Protein AF-A0A538FMN6-F1 (afdb_monomer)

Radius of gyration: 21.34 Å; Cα contacts (8 Å, |Δi|>4): 1028; chains: 1; bounding box: 72×56×53 Å

Mean predicted aligned error: 4.96 Å

Secondary structure (DSSP, 8-state):
----SS-----------SS-TT-SBPPPPPEEEGGGGTTEEEEEEEEEEE-SSTTSPPEEEEEETT-SSPPEEEEETTS-EEEEEEEE--SS-SEEEEE-SSSB-TTS-BGGGSSS-TTPPPPHHHHT----B-EEEET----GGGTT-TT--B-TT-EEEEEE---S-SEEEEEEE--TTTHHHHHHHT-EEEEEEE-HHHHTTT---STTTEEEEEEEEEEEEE-TTS-EEEEEEEEE-SS--S---SEEEETTEES-EEEE-SSEEEEEEEE--SS--EEEEEEETTEE-GGGEEEEEETTEEEEEEEEPPTT-EEE-TT-EEEEEEE-TTPPTT-EEEEEE---SS-------GGGGGG--BTTTTBS--EEEEEEE-PPP-----

Structure (mmCIF, N/CA/C/O backbone):
data_AF-A0A538FMN6-F1
#
_entry.id   AF-A0A538FMN6-F1
#
loop_
_atom_site.group_PDB
_atom_site.id
_atom_site.type_symbol
_atom_site.label_atom_id
_atom_site.label_alt_id
_atom_site.label_comp_id
_atom_site.label_asym_id
_atom_site.label_entity_id
_atom_site.label_seq_id
_atom_site.pdbx_PDB_ins_code
_atom_site.Cartn_x
_atom_site.Cartn_y
_atom_site.Cartn_z
_atom_site.occupancy
_atom_site.B_iso_or_equiv
_atom_site.auth_seq_id
_atom_site.auth_comp_id
_atom_site.auth_asym_id
_atom_site.auth_atom_id
_atom_site.pdbx_PDB_model_num
ATOM 1 N N . MET A 1 1 ? 43.643 -25.634 20.271 1.00 37.38 1 MET A N 1
ATOM 2 C CA . MET A 1 1 ? 44.340 -24.946 19.172 1.00 37.38 1 MET A CA 1
ATOM 3 C C . MET A 1 1 ? 44.156 -25.852 17.969 1.00 37.38 1 MET A C 1
ATOM 5 O O . MET A 1 1 ? 44.814 -26.875 17.924 1.00 37.38 1 MET A O 1
ATOM 9 N N . ASP A 1 2 ? 43.147 -25.709 17.117 1.00 34.16 2 ASP A N 1
ATOM 10 C CA . ASP A 1 2 ? 42.416 -24.503 16.735 1.00 34.16 2 ASP A CA 1
ATOM 11 C C . ASP A 1 2 ? 40.966 -24.847 16.359 1.00 34.16 2 ASP A C 1
ATOM 13 O O . ASP A 1 2 ? 40.703 -25.589 15.420 1.00 34.16 2 ASP A O 1
ATOM 17 N N . THR A 1 3 ? 40.030 -24.305 17.134 1.00 34.12 3 THR A N 1
ATOM 18 C CA . THR A 1 3 ? 38.577 -24.260 16.877 1.00 34.12 3 THR A CA 1
ATOM 19 C C . THR A 1 3 ? 38.089 -22.834 17.127 1.00 34.12 3 THR A C 1
ATOM 21 O O . THR A 1 3 ? 37.072 -22.590 17.763 1.00 34.12 3 THR A O 1
ATOM 24 N N . PHE A 1 4 ? 38.880 -21.872 16.666 1.00 32.25 4 PHE A N 1
ATOM 25 C CA . PHE A 1 4 ? 38.572 -20.454 16.714 1.00 32.25 4 PHE A CA 1
ATOM 26 C C . PHE A 1 4 ? 38.857 -19.885 15.328 1.00 32.25 4 PHE A C 1
ATOM 28 O O . PHE A 1 4 ? 39.880 -20.207 14.730 1.00 32.25 4 PHE A O 1
ATOM 35 N N . VAL A 1 5 ? 37.956 -19.019 14.864 1.00 31.73 5 VAL A N 1
ATOM 36 C CA . VAL A 1 5 ? 37.978 -18.296 13.579 1.00 31.73 5 VAL A CA 1
ATOM 37 C C . VAL A 1 5 ? 37.375 -19.047 12.371 1.00 31.73 5 VAL A C 1
ATOM 39 O O . VAL A 1 5 ? 37.916 -19.061 11.273 1.00 31.73 5 VAL A O 1
ATOM 42 N N . CYS A 1 6 ? 36.182 -19.617 12.554 1.00 30.64 6 CYS A N 1
ATOM 43 C CA . CYS A 1 6 ? 35.135 -19.596 11.512 1.00 30.64 6 CYS A CA 1
ATOM 44 C C . CYS A 1 6 ? 33.854 -18.899 12.015 1.00 30.64 6 CYS A C 1
ATOM 46 O O . CYS A 1 6 ? 32.793 -19.017 11.423 1.00 30.64 6 CYS A O 1
ATOM 48 N N . GLU A 1 7 ? 33.982 -18.134 13.103 1.00 31.30 7 GLU A N 1
ATOM 49 C CA . GLU A 1 7 ? 33.080 -17.052 13.493 1.00 31.30 7 GLU A CA 1
ATOM 50 C C . GLU A 1 7 ? 33.757 -15.741 13.087 1.00 31.30 7 GLU A C 1
ATOM 52 O O . GLU A 1 7 ? 34.345 -15.024 13.892 1.00 31.30 7 GLU A O 1
ATOM 57 N N . VAL A 1 8 ? 33.746 -15.459 11.790 1.00 27.75 8 VAL A N 1
ATOM 58 C CA . VAL A 1 8 ? 33.855 -14.087 11.306 1.00 27.75 8 VAL A CA 1
ATOM 59 C C . VAL A 1 8 ? 32.530 -13.835 10.630 1.00 27.75 8 VAL A C 1
ATOM 61 O O . VAL A 1 8 ? 32.365 -14.146 9.459 1.00 27.75 8 VAL A O 1
ATOM 64 N N . VAL A 1 9 ? 31.575 -13.402 11.455 1.00 32.62 9 VAL A N 1
ATOM 65 C CA . VAL A 1 9 ? 30.529 -12.442 11.114 1.00 32.62 9 VAL A CA 1
ATOM 66 C C . VAL A 1 9 ? 30.092 -12.565 9.656 1.00 32.62 9 VAL A C 1
ATOM 68 O O . VAL A 1 9 ? 30.700 -11.964 8.769 1.00 32.62 9 VAL A O 1
ATOM 71 N N . ALA A 1 10 ? 29.003 -13.301 9.427 1.00 33.38 10 ALA A N 1
ATOM 72 C CA . ALA A 1 10 ? 28.091 -12.965 8.347 1.00 33.38 10 ALA A CA 1
ATOM 73 C C . ALA A 1 10 ? 27.720 -11.491 8.562 1.00 33.38 10 ALA A C 1
ATOM 75 O O . ALA A 1 10 ? 26.836 -11.151 9.342 1.00 33.38 10 ALA A O 1
ATOM 76 N N . MET A 1 11 ? 28.528 -10.595 7.997 1.00 36.03 11 MET A N 1
ATOM 77 C CA . MET A 1 11 ? 28.247 -9.178 7.938 1.00 36.03 11 MET A CA 1
ATOM 78 C C . MET A 1 11 ? 27.030 -9.131 7.033 1.00 36.03 11 MET A C 1
ATOM 80 O O . MET A 1 11 ? 27.186 -9.138 5.814 1.00 36.03 11 MET A O 1
ATOM 84 N N . MET A 1 12 ? 25.833 -9.146 7.633 1.00 43.09 12 MET A N 1
ATOM 85 C CA . MET A 1 12 ? 24.641 -8.557 7.040 1.00 43.09 12 MET A CA 1
ATOM 86 C C . MET A 1 12 ? 25.128 -7.223 6.487 1.00 43.09 12 MET A C 1
ATOM 88 O O . MET A 1 12 ? 25.412 -6.289 7.243 1.00 43.09 12 MET A O 1
ATOM 92 N N . ARG A 1 13 ? 25.394 -7.178 5.177 1.00 50.78 13 ARG A N 1
ATOM 93 C CA . ARG A 1 13 ? 25.751 -5.952 4.476 1.00 50.78 13 ARG A CA 1
ATOM 94 C C . ARG A 1 13 ? 24.473 -5.132 4.530 1.00 50.78 13 ARG A C 1
ATOM 96 O O . ARG A 1 13 ? 23.653 -5.217 3.627 1.00 50.78 13 ARG A O 1
ATOM 103 N N . MET A 1 14 ? 24.264 -4.414 5.633 1.00 52.34 14 MET A N 1
ATOM 104 C CA . MET A 1 14 ? 23.151 -3.490 5.758 1.00 52.34 14 MET A CA 1
ATOM 105 C C . MET A 1 14 ? 23.333 -2.463 4.652 1.00 52.34 14 MET A C 1
ATOM 107 O O . MET A 1 14 ? 24.236 -1.621 4.702 1.00 52.34 14 MET A O 1
ATOM 111 N N . VAL A 1 15 ? 22.520 -2.587 3.608 1.00 69.31 15 VAL A N 1
ATOM 112 C CA . VAL A 1 15 ? 22.509 -1.618 2.525 1.00 69.31 15 VAL A CA 1
ATOM 113 C C . VAL A 1 15 ? 21.969 -0.345 3.147 1.00 69.31 15 VAL A C 1
ATOM 115 O O . VAL A 1 15 ? 20.843 -0.306 3.634 1.00 69.31 15 VAL A O 1
ATOM 118 N N . THR A 1 16 ? 22.795 0.697 3.193 1.00 79.56 16 THR A N 1
ATOM 119 C CA . THR A 1 16 ? 22.314 2.000 3.650 1.00 79.56 16 THR A CA 1
ATOM 120 C C . THR A 1 16 ? 21.200 2.437 2.695 1.00 79.56 16 THR A C 1
ATOM 122 O O . THR A 1 16 ? 21.435 2.428 1.481 1.00 79.56 16 THR A O 1
ATOM 125 N N . PRO A 1 17 ? 19.999 2.791 3.189 1.00 85.81 17 PRO A N 1
ATOM 126 C CA . PRO A 1 17 ? 18.921 3.231 2.318 1.00 85.81 17 PRO A CA 1
ATOM 127 C C . PRO A 1 17 ? 19.362 4.426 1.459 1.00 85.81 17 PRO A C 1
ATOM 129 O O . PRO A 1 17 ? 19.916 5.387 1.999 1.00 85.81 17 PRO A O 1
ATOM 132 N N . PRO A 1 18 ? 19.113 4.417 0.137 1.00 92.38 18 PRO A N 1
ATOM 133 C CA . PRO A 1 18 ? 19.479 5.529 -0.741 1.00 92.38 18 PRO A CA 1
ATOM 134 C C . PRO A 1 18 ? 18.573 6.755 -0.546 1.00 92.38 18 PRO A C 1
ATOM 136 O O . PRO A 1 18 ? 18.864 7.827 -1.072 1.00 92.38 18 PRO A O 1
ATOM 139 N N . LEU A 1 19 ? 17.476 6.604 0.204 1.00 96.31 19 LEU A N 1
ATOM 140 C CA . LEU A 1 19 ? 16.540 7.656 0.586 1.00 96.31 19 LEU A CA 1
ATOM 141 C C . LEU A 1 19 ? 16.442 7.705 2.113 1.00 96.31 19 LEU A C 1
ATOM 143 O O . LEU A 1 19 ? 16.430 6.666 2.771 1.00 96.31 19 LEU A O 1
ATOM 147 N N . ALA A 1 20 ? 16.358 8.906 2.685 1.00 97.00 20 ALA A N 1
ATOM 148 C CA . ALA A 1 20 ? 16.187 9.066 4.125 1.00 97.00 20 ALA A CA 1
ATOM 149 C C . ALA A 1 20 ? 14.748 8.690 4.533 1.00 97.00 20 ALA A C 1
ATOM 151 O O . ALA A 1 20 ? 13.815 9.340 4.069 1.00 97.00 20 ALA A O 1
ATOM 152 N N . PRO A 1 21 ? 14.524 7.692 5.403 1.00 97.56 21 PRO A N 1
ATOM 153 C CA . PRO A 1 21 ? 13.171 7.310 5.791 1.00 97.56 21 PRO A CA 1
ATOM 154 C C . PRO A 1 21 ? 12.509 8.370 6.687 1.00 97.56 21 PRO A C 1
ATOM 156 O O . PRO A 1 21 ? 13.182 9.121 7.395 1.00 97.56 21 PRO A O 1
ATOM 159 N N . PHE A 1 22 ? 11.174 8.394 6.692 1.00 98.25 22 PHE A N 1
ATOM 160 C CA . PHE A 1 22 ? 10.326 9.172 7.609 1.00 98.25 22 PHE A CA 1
ATOM 161 C C . PHE A 1 22 ? 10.443 10.699 7.481 1.00 98.25 22 PHE A C 1
ATOM 163 O O . PHE A 1 22 ? 10.196 11.440 8.434 1.00 98.25 22 PHE A O 1
ATOM 170 N N . VAL A 1 23 ? 10.797 11.189 6.290 1.00 98.19 23 VAL A N 1
ATOM 171 C CA . VAL A 1 23 ? 10.972 12.627 6.016 1.00 98.19 23 VAL A CA 1
ATOM 172 C C . VAL A 1 23 ? 9.786 13.291 5.310 1.00 98.19 23 VAL A C 1
ATOM 174 O O . VAL A 1 23 ? 9.666 14.518 5.339 1.00 98.19 23 VAL A O 1
ATOM 177 N N . ASP A 1 24 ? 8.918 12.501 4.678 1.00 98.50 24 ASP A N 1
ATOM 178 C CA . ASP A 1 24 ? 7.688 12.947 4.024 1.00 98.50 24 ASP A CA 1
ATOM 179 C C . ASP A 1 24 ? 6.476 12.657 4.914 1.00 98.50 24 ASP A C 1
ATOM 181 O O . ASP A 1 24 ? 6.363 11.581 5.496 1.00 98.50 24 ASP A O 1
ATOM 185 N N . ARG A 1 25 ? 5.523 13.592 4.982 1.00 98.44 25 ARG A N 1
ATOM 186 C CA . ARG A 1 25 ? 4.235 13.334 5.641 1.00 98.44 25 ARG A CA 1
ATOM 187 C C . ARG A 1 25 ? 3.416 12.325 4.844 1.00 98.44 25 ARG A C 1
ATOM 189 O O . ARG A 1 25 ? 3.361 12.426 3.619 1.00 98.44 25 ARG A O 1
ATOM 196 N N . LEU A 1 26 ? 2.727 11.427 5.543 1.00 98.62 26 LEU A N 1
ATOM 197 C CA . LEU A 1 26 ? 1.746 10.522 4.954 1.00 98.62 26 LEU A CA 1
ATOM 198 C C . LEU A 1 26 ? 0.587 11.342 4.355 1.00 98.62 26 LEU A C 1
ATOM 200 O O . LEU A 1 26 ? -0.105 12.039 5.105 1.00 98.62 26 LEU A O 1
ATOM 204 N N . PRO A 1 27 ? 0.349 11.289 3.033 1.00 97.62 27 PRO A N 1
ATOM 205 C CA . PRO A 1 27 ? -0.835 11.892 2.444 1.00 97.62 27 PRO A CA 1
ATOM 206 C C . PRO A 1 27 ? -2.060 11.004 2.698 1.00 97.62 27 PRO A C 1
ATOM 208 O O . PRO A 1 27 ? -1.967 9.775 2.757 1.00 97.62 27 PRO A O 1
ATOM 211 N N . LEU A 1 28 ? -3.227 11.634 2.811 1.00 96.81 28 LEU A N 1
ATOM 212 C CA . LEU A 1 28 ? -4.508 10.935 2.754 1.00 96.81 28 LEU A CA 1
ATOM 213 C C . LEU A 1 28 ? -5.078 11.066 1.336 1.00 96.81 28 LEU A C 1
ATOM 215 O O . LEU A 1 28 ? -4.965 12.153 0.757 1.00 96.81 28 LEU A O 1
ATOM 219 N N . PRO A 1 29 ? -5.684 10.003 0.773 1.00 96.25 29 PRO A N 1
ATOM 220 C CA . PRO A 1 29 ? -6.364 10.094 -0.514 1.00 96.25 29 PRO A CA 1
ATOM 221 C C . PRO A 1 29 ? -7.457 11.168 -0.475 1.00 96.25 29 PRO A C 1
ATOM 223 O O . PRO A 1 29 ? -8.089 11.387 0.564 1.00 96.25 29 PRO A O 1
ATOM 226 N N . SER A 1 30 ? -7.716 11.823 -1.609 1.00 96.75 30 SER A N 1
ATOM 227 C CA . SER A 1 30 ? -8.919 12.648 -1.750 1.00 96.75 30 SER A CA 1
ATOM 228 C C . SER A 1 30 ? -10.163 11.782 -1.543 1.00 96.75 30 SER A C 1
ATOM 230 O O . SER A 1 30 ? -10.164 10.603 -1.886 1.00 96.75 30 SER A O 1
ATOM 232 N N . ARG A 1 31 ? -11.218 12.350 -0.959 1.00 97.44 31 ARG A N 1
ATOM 233 C CA . ARG A 1 31 ? -12.461 11.624 -0.671 1.00 97.44 31 ARG A CA 1
ATOM 234 C C . ARG A 1 31 ? -13.489 11.902 -1.760 1.00 97.44 31 ARG A C 1
ATOM 236 O O . ARG A 1 31 ? -13.638 13.050 -2.174 1.00 97.44 31 ARG A O 1
ATOM 243 N N . LEU A 1 32 ? -14.197 10.862 -2.182 1.00 98.12 32 LEU A N 1
ATOM 244 C CA . LEU A 1 32 ? -15.334 10.927 -3.090 1.00 98.12 32 LEU A CA 1
ATOM 245 C C . LEU A 1 32 ? -16.527 10.241 -2.414 1.00 98.12 32 LEU A C 1
ATOM 247 O O . LEU A 1 32 ? -16.652 9.017 -2.431 1.00 98.12 32 LEU A O 1
ATOM 251 N N . ILE A 1 33 ? -17.371 11.034 -1.755 1.00 98.31 33 ILE A N 1
ATOM 252 C CA . ILE A 1 33 ? -18.473 10.536 -0.926 1.00 98.31 33 ILE A CA 1
ATOM 253 C C . ILE A 1 33 ? -19.713 10.388 -1.809 1.00 98.31 33 ILE A C 1
ATOM 255 O O . ILE A 1 33 ? -20.294 11.376 -2.246 1.00 98.31 33 ILE A O 1
ATOM 259 N N . ALA A 1 34 ? -20.140 9.156 -2.084 1.00 98.44 34 ALA A N 1
ATOM 260 C CA . ALA A 1 34 ? -21.186 8.870 -3.064 1.00 98.44 34 ALA A CA 1
ATOM 261 C C . ALA A 1 34 ? -22.518 9.575 -2.766 1.00 98.44 34 ALA A C 1
ATOM 263 O O . ALA A 1 34 ? -23.206 10.006 -3.691 1.00 98.44 34 ALA A O 1
ATOM 264 N N . THR A 1 35 ? -22.872 9.744 -1.491 1.00 97.44 35 THR A N 1
ATOM 265 C CA . THR A 1 35 ? -24.098 10.441 -1.074 1.00 97.44 35 THR A CA 1
ATOM 266 C C . THR A 1 35 ? -24.065 11.946 -1.347 1.00 97.44 35 THR A C 1
ATOM 268 O O . THR A 1 35 ? -25.122 12.536 -1.537 1.00 97.44 35 THR A O 1
ATOM 271 N N . GLU A 1 36 ? -22.885 12.567 -1.445 1.00 98.06 36 GLU A N 1
ATOM 272 C CA . GLU A 1 36 ? -22.736 13.974 -1.856 1.00 98.06 36 GLU A CA 1
ATOM 273 C C . GLU A 1 36 ? -22.954 14.169 -3.368 1.00 98.06 36 GLU A C 1
ATOM 275 O O . GLU A 1 36 ? -23.062 15.298 -3.846 1.00 98.06 36 GLU A O 1
ATOM 280 N N . HIS A 1 37 ? -23.044 13.066 -4.116 1.00 98.00 37 HIS A N 1
ATOM 281 C CA . HIS A 1 37 ? -23.197 13.023 -5.567 1.00 98.00 37 HIS A CA 1
ATOM 282 C C . HIS A 1 37 ? -24.428 12.213 -6.012 1.00 98.00 37 HIS A C 1
ATOM 284 O O . HIS A 1 37 ? -24.455 11.697 -7.128 1.00 98.00 37 HIS A O 1
ATOM 290 N N . ASP A 1 38 ? -25.435 12.046 -5.147 1.00 97.69 38 ASP A N 1
ATOM 291 C CA . ASP A 1 38 ? -26.660 11.277 -5.437 1.00 97.69 38 ASP A CA 1
ATOM 292 C C . ASP A 1 38 ? -26.389 9.840 -5.945 1.00 97.69 38 ASP A C 1
ATOM 294 O O . ASP A 1 38 ? -27.122 9.288 -6.769 1.00 97.69 38 ASP A O 1
ATOM 298 N N . GLY A 1 39 ? -25.292 9.227 -5.485 1.00 98.06 39 GLY A N 1
ATOM 299 C CA . GLY A 1 39 ? -24.847 7.901 -5.917 1.00 98.06 39 GLY A CA 1
ATOM 300 C C . GLY A 1 39 ? -24.304 7.847 -7.350 1.00 98.06 39 GLY A C 1
ATOM 301 O O . GLY A 1 39 ? -24.098 6.752 -7.865 1.00 98.06 39 GLY A O 1
ATOM 302 N N . GLN A 1 40 ? -24.077 8.984 -8.013 1.00 98.69 40 GLN A N 1
ATOM 303 C CA . GLN A 1 40 ? -23.563 9.074 -9.382 1.00 98.69 40 GLN A CA 1
ATOM 304 C C . GLN A 1 40 ? -22.153 9.666 -9.382 1.00 98.69 40 GLN A C 1
ATOM 306 O O . GLN A 1 40 ? -21.960 10.862 -9.177 1.00 98.69 40 GLN A O 1
ATOM 311 N N . LEU A 1 41 ? -21.152 8.830 -9.634 1.00 98.75 41 LEU A N 1
ATOM 312 C CA . LEU A 1 41 ? -19.749 9.226 -9.635 1.00 98.75 41 LEU A CA 1
ATOM 313 C C . LEU A 1 41 ? -19.170 9.185 -11.047 1.00 98.75 41 LEU A C 1
ATOM 315 O O . LEU A 1 41 ? -19.519 8.328 -11.856 1.00 98.75 41 LEU A O 1
ATOM 319 N N . THR A 1 42 ? -18.213 10.066 -11.314 1.00 98.62 42 THR A N 1
ATOM 320 C CA . THR A 1 42 ? -17.333 9.974 -12.482 1.00 98.62 42 THR A CA 1
ATOM 321 C C . THR A 1 42 ? -15.901 9.911 -11.981 1.00 98.62 42 THR A C 1
ATOM 323 O O . THR A 1 42 ? -15.493 10.767 -11.197 1.00 98.62 42 THR A O 1
ATOM 326 N N . VAL A 1 43 ? -15.140 8.923 -12.450 1.00 98.75 43 VAL A N 1
ATOM 327 C CA . VAL A 1 43 ? -13.715 8.776 -12.138 1.00 98.75 43 VAL A CA 1
ATOM 328 C C . VAL A 1 43 ? -12.937 8.650 -13.441 1.00 98.75 43 VAL A C 1
ATOM 330 O O . VAL A 1 43 ? -13.194 7.763 -14.254 1.00 98.75 43 VAL A O 1
ATOM 333 N N . ARG A 1 44 ? -11.979 9.550 -13.651 1.00 98.62 44 ARG A N 1
ATOM 334 C CA . ARG A 1 44 ? -11.126 9.595 -14.842 1.00 98.62 44 ARG A CA 1
ATOM 335 C C . ARG A 1 44 ? -9.872 8.772 -14.624 1.00 98.62 44 ARG A C 1
ATOM 337 O O . ARG A 1 44 ? -9.116 9.034 -13.698 1.00 98.62 44 ARG A O 1
ATOM 344 N N . ILE A 1 45 ? -9.618 7.813 -15.491 1.00 98.69 45 ILE A N 1
ATOM 345 C CA . ILE A 1 45 ? -8.385 7.033 -15.534 1.00 98.69 45 ILE A CA 1
ATOM 346 C C . ILE A 1 45 ? -7.442 7.776 -16.473 1.00 98.69 45 ILE A C 1
ATOM 348 O O . ILE A 1 45 ? -7.724 7.864 -17.664 1.00 98.69 45 ILE A O 1
ATOM 352 N N . ARG A 1 46 ? -6.374 8.379 -15.949 1.00 98.19 46 ARG A N 1
ATOM 353 C CA . ARG A 1 46 ? -5.505 9.271 -16.733 1.00 98.19 46 ARG A CA 1
ATOM 354 C C . ARG A 1 46 ? -4.060 9.243 -16.255 1.00 98.19 46 ARG A C 1
ATOM 356 O O . ARG A 1 46 ? -3.770 8.847 -15.124 1.00 98.19 46 ARG A O 1
ATOM 363 N N . ALA A 1 47 ? -3.160 9.709 -17.113 1.00 97.88 47 ALA A N 1
ATOM 364 C CA . ALA A 1 47 ? -1.774 9.933 -16.733 1.00 97.88 47 ALA A CA 1
ATOM 365 C C . ALA A 1 47 ? -1.660 11.065 -15.695 1.00 97.88 47 ALA A C 1
ATOM 367 O O . ALA A 1 47 ? -2.450 12.014 -15.688 1.00 97.88 47 ALA A O 1
ATOM 368 N N . GLY A 1 48 ? -0.661 10.966 -14.826 1.00 97.56 48 GLY A N 1
ATOM 369 C CA . GLY A 1 48 ? -0.333 11.972 -13.824 1.00 97.56 48 GLY A CA 1
ATOM 370 C C . GLY A 1 48 ? 1.158 11.982 -13.508 1.00 97.56 48 GLY A C 1
ATOM 371 O O . GLY A 1 48 ? 1.914 11.140 -13.986 1.00 97.56 48 GLY A O 1
ATOM 372 N N . GLU A 1 49 ? 1.565 12.933 -12.676 1.00 98.19 49 GLU A N 1
ATOM 373 C CA . GLU A 1 49 ? 2.922 13.026 -12.141 1.00 98.19 49 GLU A CA 1
ATOM 374 C C . GLU A 1 49 ? 2.850 12.917 -10.622 1.00 98.19 49 GLU A C 1
ATOM 376 O O . GLU A 1 49 ? 2.074 13.625 -9.975 1.00 98.19 49 GLU A O 1
ATOM 381 N N . HIS A 1 50 ? 3.668 12.046 -10.042 1.00 98.56 50 HIS A N 1
ATOM 382 C CA . HIS A 1 50 ? 3.652 11.780 -8.612 1.00 98.56 50 HIS A CA 1
ATOM 383 C C . HIS A 1 50 ? 5.060 11.718 -8.041 1.00 98.56 50 HIS A C 1
ATOM 385 O O . HIS A 1 50 ? 5.959 11.097 -8.598 1.00 98.56 50 HIS A O 1
ATOM 391 N N . ARG A 1 51 ? 5.268 12.353 -6.889 1.00 98.44 51 ARG A N 1
ATOM 392 C CA . ARG A 1 51 ? 6.563 12.342 -6.202 1.00 98.44 51 ARG A CA 1
ATOM 393 C C . ARG A 1 51 ? 6.515 11.385 -5.018 1.00 98.44 51 ARG A C 1
ATOM 395 O O . ARG A 1 51 ? 6.048 11.774 -3.944 1.00 98.44 51 ARG A O 1
ATOM 402 N N . PHE A 1 52 ? 7.065 10.183 -5.186 1.00 98.69 52 PHE A N 1
ATOM 403 C CA . PHE A 1 52 ? 7.075 9.150 -4.141 1.00 98.69 52 PHE A CA 1
ATOM 404 C C . PHE A 1 52 ? 7.953 9.489 -2.928 1.00 98.69 52 PHE A C 1
ATOM 406 O O . PHE A 1 52 ? 7.684 9.015 -1.830 1.00 98.69 52 PHE A O 1
ATOM 413 N N . HIS A 1 53 ? 8.961 10.345 -3.083 1.00 98.69 53 HIS A N 1
ATOM 414 C CA . HIS A 1 53 ? 9.813 10.807 -1.985 1.00 98.69 53 HIS A CA 1
ATOM 415 C C . HIS A 1 53 ? 10.351 12.208 -2.299 1.00 98.69 53 HIS A C 1
ATOM 417 O O . HIS A 1 53 ? 10.601 12.513 -3.465 1.00 98.69 53 HIS A O 1
ATOM 423 N N . ARG A 1 54 ? 10.535 13.083 -1.305 1.00 98.06 54 ARG A N 1
ATOM 424 C CA . ARG A 1 54 ? 10.984 14.474 -1.526 1.00 98.06 54 ARG A CA 1
ATOM 425 C C . ARG A 1 54 ? 12.320 14.569 -2.274 1.00 98.06 54 ARG A C 1
ATOM 427 O O . ARG A 1 54 ? 12.496 15.480 -3.077 1.00 98.06 54 ARG A O 1
ATOM 434 N N . ASP A 1 55 ? 13.204 13.601 -2.033 1.00 96.88 55 ASP A N 1
ATOM 435 C CA . ASP A 1 55 ? 14.549 13.512 -2.619 1.00 96.88 55 ASP A CA 1
ATOM 436 C C . ASP A 1 55 ? 14.586 12.661 -3.908 1.00 96.88 55 ASP A C 1
ATOM 438 O O . ASP A 1 55 ? 15.648 12.438 -4.479 1.00 96.88 55 ASP A O 1
ATOM 442 N N . LEU A 1 56 ? 13.424 12.200 -4.386 1.00 97.56 56 LEU A N 1
ATOM 443 C CA . LEU A 1 56 ? 13.262 11.501 -5.660 1.00 97.56 56 LEU A CA 1
ATOM 444 C C . LEU A 1 56 ? 12.637 12.457 -6.697 1.00 97.56 56 LEU A C 1
ATOM 446 O O . LEU A 1 56 ? 11.736 13.237 -6.347 1.00 97.56 56 LEU A O 1
ATOM 450 N N . PRO A 1 57 ? 13.066 12.430 -7.973 1.00 97.88 57 PRO A N 1
ATOM 451 C CA . PRO A 1 57 ? 12.334 13.104 -9.043 1.00 97.88 57 PRO A CA 1
ATOM 452 C C . PRO A 1 57 ? 10.883 12.599 -9.153 1.00 97.88 57 PRO A C 1
ATOM 454 O O . PRO A 1 57 ? 10.530 11.552 -8.613 1.00 97.88 57 PRO A O 1
ATOM 457 N N . ALA A 1 58 ? 10.022 13.374 -9.817 1.00 98.12 58 ALA A N 1
ATOM 458 C CA . ALA A 1 58 ? 8.645 12.944 -10.052 1.00 98.12 58 ALA A CA 1
ATOM 459 C C . ALA A 1 58 ? 8.610 11.765 -11.036 1.00 98.12 58 ALA A C 1
ATOM 461 O O . ALA A 1 58 ? 9.400 11.707 -11.977 1.00 98.12 58 ALA A O 1
ATOM 462 N N . SER A 1 59 ? 7.698 10.837 -10.782 1.00 98.50 59 SER A N 1
ATOM 463 C CA . SER A 1 59 ? 7.378 9.704 -11.635 1.00 98.50 59 SER A CA 1
ATOM 464 C C . SER A 1 59 ? 6.141 10.034 -12.457 1.00 98.50 59 SER A C 1
ATOM 466 O O . SER A 1 59 ? 5.129 10.453 -11.889 1.00 98.50 59 SER A O 1
ATOM 468 N N . SER A 1 60 ? 6.160 9.722 -13.749 1.00 97.94 60 SER A N 1
ATOM 469 C CA . SER A 1 60 ? 4.915 9.546 -14.493 1.00 97.94 60 SER A CA 1
ATOM 470 C C . SER A 1 60 ? 4.173 8.324 -13.947 1.00 97.94 60 SER A C 1
ATOM 472 O O . SER A 1 60 ? 4.798 7.309 -13.631 1.00 97.94 60 SER A O 1
ATOM 474 N N . ILE A 1 61 ? 2.853 8.421 -13.820 1.00 98.25 61 ILE A N 1
ATOM 475 C CA . ILE A 1 61 ? 1.974 7.356 -13.317 1.00 98.25 61 ILE A CA 1
ATOM 476 C C . ILE A 1 61 ? 0.703 7.283 -14.158 1.00 98.25 61 ILE A C 1
ATOM 478 O O . ILE A 1 61 ? 0.334 8.253 -14.822 1.00 98.25 61 ILE A O 1
ATOM 482 N N . TRP A 1 62 ? 0.015 6.147 -14.105 1.00 98.25 62 TRP A N 1
ATOM 483 C CA . TRP A 1 62 ? -1.373 6.015 -14.545 1.00 98.25 62 TRP A CA 1
ATOM 484 C C . TRP A 1 62 ? -2.228 5.843 -13.298 1.00 98.25 62 TRP A C 1
ATOM 486 O O . TRP A 1 62 ? -1.997 4.924 -12.520 1.00 98.25 62 TRP A O 1
ATOM 496 N N . GLY A 1 63 ? -3.175 6.751 -13.074 1.00 98.25 63 GLY A N 1
ATOM 497 C CA . GLY A 1 63 ? -3.924 6.813 -11.823 1.00 98.25 63 GLY A CA 1
ATOM 498 C C . GLY A 1 63 ? -5.399 7.111 -12.039 1.00 98.25 63 GLY A C 1
ATOM 499 O O . GLY A 1 63 ? -5.790 7.793 -12.992 1.00 98.25 63 GLY A O 1
ATOM 500 N N . PHE A 1 64 ? -6.222 6.669 -11.095 1.00 98.75 64 PHE A N 1
ATOM 501 C CA . PHE A 1 64 ? -7.582 7.177 -10.962 1.00 98.75 64 PHE A CA 1
ATOM 502 C C . PHE A 1 64 ? -7.516 8.634 -10.493 1.00 98.75 64 PHE A C 1
ATOM 504 O O . PHE A 1 64 ? -6.830 8.960 -9.531 1.00 98.75 64 PHE A O 1
ATOM 511 N N . GLU A 1 65 ? -8.155 9.530 -11.236 1.00 98.62 65 GLU A N 1
ATOM 512 C CA . GLU A 1 65 ? -7.974 10.984 -11.201 1.00 98.62 65 GLU A CA 1
ATOM 513 C C . GLU A 1 65 ? -6.527 11.465 -11.424 1.00 98.62 65 GLU A C 1
ATOM 515 O O . GLU A 1 65 ? -6.224 12.644 -11.215 1.00 98.62 65 GLU A O 1
ATOM 520 N N . GLY A 1 66 ? -5.643 10.611 -11.951 1.00 98.00 66 GLY A N 1
ATOM 521 C CA . GLY A 1 66 ? -4.219 10.910 -12.121 1.00 98.00 66 GLY A CA 1
ATOM 522 C C . GLY A 1 66 ? -3.463 11.017 -10.794 1.00 98.00 66 GLY A C 1
ATOM 523 O O . GLY A 1 66 ? -2.487 11.760 -10.714 1.00 98.00 66 GLY A O 1
ATOM 524 N N . THR A 1 67 ? -3.923 10.320 -9.748 1.00 98.38 67 THR A N 1
ATOM 525 C CA . THR A 1 67 ? -3.277 10.283 -8.428 1.00 98.38 67 THR A CA 1
ATOM 526 C C . THR A 1 67 ? -2.910 8.860 -8.013 1.00 98.38 67 THR A C 1
ATOM 528 O O . THR A 1 67 ? -3.489 7.890 -8.501 1.00 98.38 67 THR A O 1
ATOM 531 N N . VAL A 1 68 ? -1.946 8.739 -7.094 1.00 97.88 68 VAL A N 1
ATOM 532 C CA . VAL A 1 68 ? -1.589 7.475 -6.434 1.00 97.88 68 VAL A CA 1
ATOM 533 C C . VAL A 1 68 ? -1.638 7.669 -4.912 1.00 97.88 68 VAL A C 1
ATOM 535 O O . VAL A 1 68 ? -0.853 8.465 -4.389 1.00 97.88 68 VAL A O 1
ATOM 538 N N . PRO A 1 69 ? -2.509 6.944 -4.186 1.00 98.56 69 PRO A N 1
ATOM 539 C CA . PRO A 1 69 ? -3.614 6.136 -4.714 1.00 98.56 69 PRO A CA 1
ATOM 540 C C . PRO A 1 69 ? -4.675 6.989 -5.428 1.00 98.56 69 PRO A C 1
ATOM 542 O O . PRO A 1 69 ? -4.667 8.222 -5.357 1.00 98.56 69 PRO A O 1
ATOM 545 N N . GLY A 1 70 ? -5.619 6.315 -6.083 1.00 98.75 70 GLY A N 1
ATOM 546 C CA . GLY A 1 70 ? -6.882 6.918 -6.502 1.00 98.75 70 GLY A CA 1
ATOM 547 C C . GLY A 1 70 ? -7.694 7.490 -5.328 1.00 98.75 70 GLY A C 1
ATOM 548 O O . GLY A 1 70 ? -7.383 7.203 -4.164 1.00 98.75 70 GLY A O 1
ATOM 549 N N . PRO A 1 71 ? -8.753 8.276 -5.601 1.00 98.69 71 PRO A N 1
ATOM 550 C CA . PRO A 1 71 ? -9.629 8.797 -4.556 1.00 98.69 71 PRO A CA 1
ATOM 551 C C . PRO A 1 71 ? -10.205 7.670 -3.687 1.00 98.69 71 PRO A C 1
ATOM 553 O O . PRO A 1 71 ? -10.601 6.617 -4.187 1.00 98.69 71 PRO A O 1
ATOM 556 N N . LEU A 1 72 ? -10.287 7.898 -2.379 1.00 98.81 72 LEU A N 1
ATOM 557 C CA . LEU A 1 72 ? -11.065 7.062 -1.476 1.00 98.81 72 LEU A CA 1
ATOM 558 C C . LEU A 1 72 ? -12.550 7.278 -1.777 1.00 98.81 72 LEU A C 1
ATOM 560 O O . LEU A 1 72 ? -13.074 8.367 -1.539 1.00 98.81 72 LEU A O 1
ATOM 564 N N . ILE A 1 73 ? -13.225 6.246 -2.272 1.00 98.88 73 ILE A N 1
ATOM 565 C CA . ILE A 1 73 ? -14.674 6.273 -2.479 1.00 98.88 73 ILE A CA 1
ATOM 566 C C . ILE A 1 73 ? -15.367 5.838 -1.188 1.00 98.88 73 ILE A C 1
ATOM 568 O O . ILE A 1 73 ? -14.983 4.845 -0.574 1.00 98.88 73 ILE A O 1
ATOM 572 N N . GLU A 1 74 ? -16.394 6.566 -0.766 1.00 98.62 74 GLU A N 1
ATOM 573 C CA . GLU A 1 74 ? -17.215 6.192 0.388 1.00 98.62 74 GLU A CA 1
ATOM 574 C C . GLU A 1 74 ? -18.668 6.028 -0.031 1.00 98.62 74 GLU A C 1
ATOM 576 O O . GLU A 1 74 ? -19.235 6.902 -0.684 1.00 98.62 74 GLU A O 1
ATOM 581 N N . ALA A 1 75 ? -19.267 4.903 0.345 1.00 98.38 75 ALA A N 1
ATOM 582 C CA . ALA A 1 75 ? -20.637 4.557 0.001 1.00 98.38 75 ALA A CA 1
ATOM 583 C C . ALA A 1 75 ? -21.401 4.061 1.229 1.00 98.38 75 ALA A C 1
ATOM 585 O O . ALA A 1 75 ? -20.824 3.475 2.142 1.00 98.38 75 ALA A O 1
ATOM 586 N N . GLU A 1 76 ? -22.714 4.263 1.227 1.00 98.19 76 GLU A N 1
ATOM 587 C CA . GLU A 1 76 ? -23.603 3.784 2.282 1.00 98.19 76 GLU A CA 1
ATOM 588 C C . GLU A 1 76 ? -24.218 2.441 1.891 1.00 98.19 76 GLU A C 1
ATOM 590 O O . GLU A 1 76 ? -24.664 2.247 0.755 1.00 98.19 76 GLU A O 1
ATOM 595 N N . ARG A 1 77 ? -24.275 1.508 2.841 1.00 98.06 77 ARG A N 1
ATOM 596 C CA . ARG A 1 77 ? -24.935 0.221 2.632 1.00 98.06 77 ARG A CA 1
ATOM 597 C C . ARG A 1 77 ? -26.381 0.423 2.174 1.00 98.06 77 ARG A C 1
ATOM 599 O O . ARG A 1 77 ? -27.148 1.166 2.781 1.00 98.06 77 ARG A O 1
ATOM 606 N N . GLY A 1 78 ? -26.768 -0.300 1.126 1.00 97.19 78 GLY A N 1
ATOM 607 C CA . GLY A 1 78 ? -28.109 -0.249 0.547 1.00 97.19 78 GLY A CA 1
ATOM 608 C C . GLY A 1 78 ? -28.402 1.013 -0.271 1.00 97.19 78 GLY A C 1
ATOM 609 O O . GLY A 1 78 ? -29.529 1.159 -0.740 1.00 97.19 78 GLY A O 1
ATOM 610 N N . GLN A 1 79 ? -27.420 1.902 -0.462 1.00 98.12 79 GLN A N 1
ATOM 611 C CA . GLN A 1 79 ? -27.495 3.040 -1.379 1.00 98.12 79 GLN A CA 1
ATOM 612 C C . GLN A 1 79 ? -26.651 2.727 -2.624 1.00 98.12 79 GLN A C 1
ATOM 614 O O . GLN A 1 79 ? -25.421 2.782 -2.555 1.00 98.12 79 GLN A O 1
ATOM 619 N N . PRO A 1 80 ? -27.274 2.364 -3.762 1.00 98.25 80 PRO A N 1
ATOM 620 C CA . PRO A 1 80 ? -26.535 1.986 -4.957 1.00 98.25 80 PRO A CA 1
ATOM 621 C C . PRO A 1 80 ? -25.637 3.112 -5.468 1.00 98.25 80 PRO A C 1
ATOM 623 O O . PRO A 1 80 ? -26.036 4.276 -5.500 1.00 98.25 80 PRO A O 1
ATOM 626 N N . VAL A 1 81 ? -24.449 2.740 -5.941 1.00 98.75 81 VAL A N 1
ATOM 627 C CA . VAL A 1 81 ? -23.491 3.661 -6.555 1.00 98.75 81 VAL A CA 1
ATOM 628 C C . VAL A 1 81 ? -23.293 3.277 -8.010 1.00 98.75 81 VAL A C 1
ATOM 630 O O . VAL A 1 81 ? -23.004 2.129 -8.336 1.00 98.75 81 VAL A O 1
ATOM 633 N N . THR A 1 82 ? -23.449 4.248 -8.897 1.00 98.81 82 THR A N 1
ATOM 634 C CA . THR A 1 82 ? -23.101 4.136 -10.309 1.00 98.81 82 THR A CA 1
ATOM 635 C C . THR A 1 82 ? -21.824 4.922 -10.545 1.00 98.81 82 THR A C 1
ATOM 637 O O . THR A 1 82 ? -21.770 6.108 -10.226 1.00 98.81 82 THR A O 1
ATOM 640 N N . VAL A 1 83 ? -20.801 4.271 -11.092 1.00 98.81 83 VAL A N 1
ATOM 641 C CA . VAL A 1 83 ? -19.532 4.920 -11.429 1.00 98.81 83 VAL A CA 1
ATOM 642 C C . VAL A 1 83 ? -19.341 4.891 -12.936 1.00 98.81 83 VAL A C 1
ATOM 644 O O . VAL A 1 83 ? -19.329 3.826 -13.549 1.00 98.81 83 VAL A O 1
ATOM 647 N N . GLU A 1 84 ? -19.181 6.068 -13.530 1.00 98.75 84 GLU A N 1
ATOM 648 C CA . GLU A 1 84 ? -18.664 6.228 -14.882 1.00 98.75 84 GLU A CA 1
ATOM 649 C C . GLU A 1 84 ? -17.131 6.288 -14.825 1.00 98.75 84 GLU A C 1
ATOM 651 O O . GLU A 1 84 ? -16.540 7.313 -14.471 1.00 98.75 84 GLU A O 1
ATOM 656 N N . TRP A 1 85 ? -16.485 5.182 -15.185 1.00 98.69 85 TRP A N 1
ATOM 657 C CA . TRP A 1 85 ? -15.042 5.092 -15.372 1.00 98.69 85 TRP A CA 1
ATOM 658 C C . TRP A 1 85 ? -14.689 5.636 -16.756 1.00 98.69 85 TRP A C 1
ATOM 660 O O . TRP A 1 85 ? -14.998 5.015 -17.774 1.00 98.69 85 TRP A O 1
ATOM 670 N N . ARG A 1 86 ? -14.062 6.812 -16.817 1.00 98.44 86 ARG A N 1
ATOM 671 C CA . ARG A 1 86 ? -13.644 7.437 -18.079 1.00 98.44 86 ARG A CA 1
ATOM 672 C C . ARG A 1 86 ? -12.191 7.121 -18.357 1.00 98.44 86 ARG A C 1
ATOM 674 O O . ARG A 1 86 ? -11.319 7.639 -17.666 1.00 98.44 86 ARG A O 1
ATOM 681 N N . ASN A 1 87 ? -11.927 6.299 -19.365 1.00 98.38 87 ASN A N 1
ATOM 682 C CA . ASN A 1 87 ? -10.560 6.058 -19.798 1.00 98.38 87 ASN A CA 1
ATOM 683 C C . ASN A 1 87 ? -10.049 7.242 -20.627 1.00 98.38 87 ASN A C 1
ATOM 685 O O . ASN A 1 87 ? -10.424 7.412 -21.782 1.00 98.38 87 ASN A O 1
ATOM 689 N N . GLU A 1 88 ? -9.208 8.064 -20.016 1.00 97.81 88 GLU A N 1
ATOM 690 C CA . GLU A 1 88 ? -8.534 9.224 -20.604 1.00 97.81 88 GLU A CA 1
ATOM 691 C C . GLU A 1 88 ? -7.009 8.987 -20.640 1.00 97.81 88 GLU A C 1
ATOM 693 O O . GLU A 1 88 ? -6.220 9.932 -20.579 1.00 97.81 88 GLU A O 1
ATOM 698 N N . LEU A 1 89 ? -6.568 7.720 -20.674 1.00 96.19 89 LEU A N 1
ATOM 699 C CA . LEU A 1 89 ? -5.151 7.381 -20.751 1.00 96.19 89 LEU A CA 1
ATOM 700 C C . LEU A 1 89 ? -4.579 7.778 -22.111 1.00 96.19 89 LEU A C 1
ATOM 702 O O . LEU A 1 89 ? -5.000 7.300 -23.162 1.00 96.19 89 LEU A O 1
ATOM 706 N N . GLU A 1 90 ? -3.568 8.635 -22.066 1.00 89.81 90 GLU A N 1
ATOM 707 C CA . GLU A 1 90 ? -2.809 9.083 -23.222 1.00 89.81 90 GLU A CA 1
ATOM 708 C C . GLU A 1 90 ? -1.311 9.012 -22.911 1.00 89.81 90 GLU A C 1
ATOM 710 O O . GLU A 1 90 ? -0.884 9.129 -21.759 1.00 89.81 90 GLU A O 1
ATOM 715 N N . GLY A 1 91 ? -0.500 8.868 -23.959 1.00 87.94 91 GLY A N 1
ATOM 716 C CA . GLY A 1 91 ? 0.955 8.870 -23.846 1.00 87.94 91 GLY A CA 1
ATOM 717 C C . GLY A 1 91 ? 1.573 7.496 -23.558 1.00 87.94 91 GLY A C 1
ATOM 718 O O . GLY A 1 91 ? 0.899 6.469 -23.641 1.00 87.94 91 GLY A O 1
ATOM 719 N N . PRO A 1 92 ? 2.894 7.464 -23.307 1.00 91.62 92 PRO A N 1
ATOM 720 C CA . PRO A 1 92 ? 3.633 6.222 -23.120 1.00 91.62 92 PRO A CA 1
ATOM 721 C C . PRO A 1 92 ? 3.308 5.556 -21.780 1.00 91.62 92 PRO A C 1
ATOM 723 O O . PRO A 1 92 ? 3.006 6.226 -20.790 1.00 91.62 92 PRO A O 1
ATOM 726 N N . PHE A 1 93 ? 3.460 4.233 -21.735 1.00 96.25 93 PHE A N 1
ATOM 727 C CA . PHE A 1 93 ? 3.354 3.473 -20.495 1.00 96.25 93 PHE A CA 1
ATOM 728 C C . PHE A 1 93 ? 4.455 3.892 -19.489 1.00 96.25 93 PHE A C 1
ATOM 730 O O . PHE A 1 93 ? 5.632 3.975 -19.870 1.00 96.25 93 PHE A O 1
ATOM 737 N N . PRO A 1 94 ? 4.119 4.180 -18.213 1.00 96.62 94 PRO A N 1
ATOM 738 C CA . PRO A 1 94 ? 5.059 4.811 -17.284 1.00 96.62 94 PRO A CA 1
ATOM 739 C C . PRO A 1 94 ? 6.054 3.847 -16.623 1.00 96.62 94 PRO A C 1
ATOM 741 O O . PRO A 1 94 ? 7.031 4.304 -16.028 1.00 96.62 94 PRO A O 1
ATOM 744 N N . VAL A 1 95 ? 5.838 2.532 -16.716 1.00 97.56 95 VAL A N 1
ATOM 745 C CA . VAL A 1 95 ? 6.663 1.524 -16.033 1.00 97.56 95 VAL A CA 1
ATOM 746 C C . VAL A 1 95 ? 7.632 0.866 -17.018 1.00 97.56 95 VAL A C 1
ATOM 748 O O . VAL A 1 95 ? 7.236 0.411 -18.089 1.00 97.56 95 VAL A O 1
ATOM 751 N N . SER A 1 96 ? 8.912 0.791 -16.652 1.00 97.00 96 SER A N 1
ATOM 752 C CA . SER A 1 96 ? 9.867 -0.121 -17.291 1.00 97.00 96 SER A CA 1
ATOM 753 C C . SER A 1 96 ? 9.704 -1.516 -16.701 1.00 97.00 96 SER A C 1
ATOM 755 O O . SER A 1 96 ? 9.960 -1.707 -15.516 1.00 97.00 96 SER A O 1
ATOM 757 N N . ASP A 1 97 ? 9.315 -2.489 -17.513 1.00 96.25 97 ASP A N 1
ATOM 758 C CA . ASP A 1 97 ? 9.373 -3.901 -17.132 1.00 96.25 97 ASP A CA 1
ATOM 759 C C . ASP A 1 97 ? 10.705 -4.512 -17.564 1.00 96.25 97 ASP A C 1
ATOM 761 O O . ASP A 1 97 ? 11.217 -4.183 -18.636 1.00 96.25 97 ASP A O 1
ATOM 765 N N . THR A 1 98 ? 11.270 -5.382 -16.734 1.00 96.19 98 THR A N 1
ATOM 766 C CA . THR A 1 98 ? 12.494 -6.107 -17.066 1.00 96.19 98 THR A CA 1
ATOM 767 C C . THR A 1 98 ? 12.605 -7.426 -16.303 1.00 96.19 98 THR A C 1
ATOM 769 O O . THR A 1 98 ? 12.118 -7.575 -15.176 1.00 96.19 98 THR A O 1
ATOM 772 N N . VAL A 1 99 ? 13.3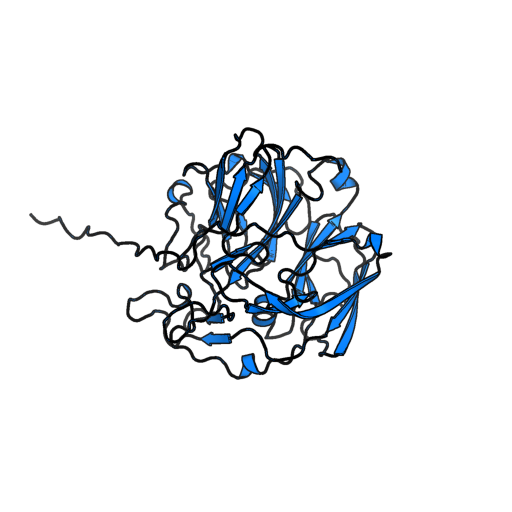07 -8.375 -16.916 1.00 96.00 99 VAL A N 1
ATOM 773 C CA . VAL A 1 99 ? 13.821 -9.571 -16.248 1.00 96.00 99 VAL A CA 1
ATOM 774 C C . VAL A 1 99 ? 15.334 -9.430 -16.195 1.00 96.00 99 VAL A C 1
ATOM 776 O O . VAL A 1 99 ? 15.987 -9.304 -17.235 1.00 96.00 99 VAL A O 1
ATOM 779 N N . ALA A 1 100 ? 15.896 -9.423 -14.988 1.00 95.12 100 ALA A N 1
ATOM 780 C CA . ALA A 1 100 ? 17.341 -9.392 -14.826 1.00 95.12 100 ALA A CA 1
ATOM 781 C C . ALA A 1 100 ? 17.965 -10.664 -15.438 1.00 95.12 100 ALA A C 1
ATOM 783 O O . A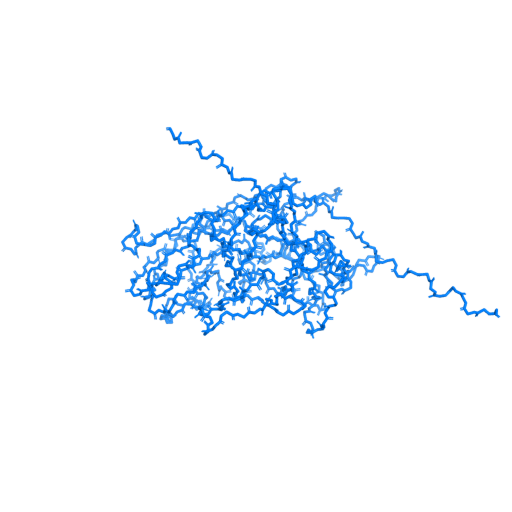LA A 1 100 ? 17.392 -11.746 -15.323 1.00 95.12 100 ALA A O 1
ATOM 784 N N . PRO A 1 101 ? 19.144 -10.584 -16.076 1.00 95.56 101 PRO A N 1
ATOM 785 C CA . PRO A 1 101 ? 19.765 -11.741 -16.721 1.00 95.56 101 PRO A CA 1
ATOM 786 C C . PRO A 1 101 ? 20.292 -12.781 -15.724 1.00 95.56 101 PRO A C 1
ATOM 788 O O . PRO A 1 101 ? 20.575 -13.909 -16.123 1.00 95.56 101 PRO A O 1
ATOM 791 N N . GLN A 1 102 ? 20.480 -12.394 -14.461 1.00 95.44 102 GLN A N 1
ATOM 792 C CA . GLN A 1 102 ? 20.959 -13.227 -13.360 1.00 95.44 102 GLN A CA 1
ATOM 793 C C . GLN A 1 102 ? 20.142 -12.913 -12.096 1.00 95.44 102 GLN A C 1
ATOM 795 O O . GLN A 1 102 ? 19.694 -11.773 -11.949 1.00 95.44 102 GLN A O 1
ATOM 800 N N . PRO A 1 103 ? 19.958 -13.885 -11.183 1.00 94.50 103 PRO A N 1
ATOM 801 C CA . PRO A 1 103 ? 19.233 -13.677 -9.926 1.00 94.50 103 PRO A CA 1
ATOM 802 C C . PRO A 1 103 ? 20.008 -12.812 -8.924 1.00 94.50 103 PRO A C 1
ATOM 804 O O . PRO A 1 103 ? 19.409 -12.168 -8.065 1.00 94.50 103 PRO A O 1
ATOM 807 N N . THR A 1 104 ? 21.334 -12.743 -9.051 1.00 94.94 104 THR A N 1
ATOM 808 C CA . THR A 1 104 ? 22.212 -11.941 -8.197 1.00 94.94 104 THR A CA 1
ATOM 809 C C . THR A 1 104 ? 23.149 -11.057 -9.019 1.00 94.94 104 THR A C 1
ATOM 811 O O . THR A 1 104 ? 23.419 -11.324 -10.193 1.00 94.94 104 THR A O 1
ATOM 814 N N . ASP A 1 105 ? 23.630 -9.973 -8.411 1.00 92.31 105 ASP A N 1
ATOM 815 C CA . ASP A 1 105 ? 24.706 -9.156 -8.972 1.00 92.31 105 ASP A CA 1
ATOM 816 C C . ASP A 1 105 ? 26.095 -9.812 -8.788 1.00 92.31 105 ASP A C 1
ATOM 818 O O . ASP A 1 105 ? 26.229 -10.932 -8.293 1.00 92.31 105 ASP A O 1
ATOM 822 N N . ALA A 1 106 ? 27.160 -9.112 -9.196 1.00 90.62 106 ALA A N 1
ATOM 823 C CA . ALA A 1 106 ? 28.533 -9.617 -9.094 1.00 90.62 106 ALA A CA 1
ATOM 824 C C . ALA A 1 106 ? 29.020 -9.827 -7.644 1.00 90.62 106 ALA A C 1
ATOM 826 O O . ALA A 1 106 ? 29.979 -10.568 -7.426 1.00 90.62 106 ALA A O 1
ATOM 827 N N . ASP A 1 107 ? 28.373 -9.182 -6.672 1.00 89.06 107 ASP A N 1
ATOM 828 C CA . ASP A 1 107 ? 28.639 -9.299 -5.239 1.00 89.06 107 ASP A CA 1
ATOM 829 C C . ASP A 1 107 ? 27.761 -10.372 -4.565 1.00 89.06 107 ASP A C 1
ATOM 831 O O . ASP A 1 107 ? 27.898 -10.610 -3.363 1.00 89.06 107 ASP A O 1
ATOM 835 N N . GLY A 1 108 ? 26.880 -11.036 -5.323 1.00 91.00 108 GLY A N 1
ATOM 836 C CA . GLY A 1 108 ? 25.957 -12.050 -4.819 1.00 91.00 108 GLY A CA 1
ATOM 837 C C . GLY A 1 108 ? 24.685 -11.480 -4.186 1.00 91.00 108 GLY A C 1
ATOM 838 O O . GLY A 1 108 ? 23.940 -12.236 -3.570 1.00 91.00 108 GLY A O 1
ATOM 839 N N . VAL A 1 109 ? 24.407 -10.180 -4.328 1.00 92.56 109 VAL A N 1
ATOM 840 C CA . VAL A 1 109 ? 23.177 -9.565 -3.810 1.00 92.56 109 VAL A CA 1
ATOM 841 C C . VAL A 1 109 ? 22.014 -9.894 -4.746 1.00 92.56 109 VAL A C 1
ATOM 843 O O . VAL A 1 109 ? 22.129 -9.634 -5.947 1.00 92.56 109 VAL A O 1
ATOM 846 N N . PRO A 1 110 ? 20.878 -10.412 -4.241 1.00 94.81 110 PRO A N 1
ATOM 847 C CA . PRO A 1 110 ? 19.702 -10.638 -5.071 1.00 94.81 110 PRO A CA 1
ATOM 848 C C . PRO A 1 110 ? 19.249 -9.366 -5.784 1.00 94.81 110 PRO A C 1
ATOM 850 O O . PRO A 1 110 ? 19.052 -8.315 -5.170 1.00 94.81 110 PRO A O 1
ATOM 853 N N . VAL A 1 111 ? 19.064 -9.452 -7.100 1.00 94.50 111 VAL A N 1
ATOM 854 C CA . VAL A 1 111 ? 18.796 -8.281 -7.949 1.00 94.50 111 VAL A CA 1
ATOM 855 C C . VAL A 1 111 ? 17.500 -7.567 -7.580 1.00 94.50 111 VAL A C 1
ATOM 857 O O . VAL A 1 111 ? 17.396 -6.356 -7.774 1.00 94.50 111 VAL A O 1
ATOM 860 N N . GLN A 1 112 ? 16.528 -8.282 -7.011 1.00 93.94 112 GLN A N 1
ATOM 861 C CA . GLN A 1 112 ? 15.261 -7.709 -6.555 1.00 93.94 112 GLN A CA 1
ATOM 862 C C . GLN A 1 112 ? 15.433 -6.758 -5.351 1.00 93.94 112 GLN A C 1
ATOM 864 O O . GLN A 1 112 ? 14.663 -5.812 -5.204 1.00 93.94 112 GLN A O 1
ATOM 869 N N . CYS A 1 113 ? 16.512 -6.897 -4.568 1.00 93.94 113 CYS A N 1
ATOM 870 C CA . CYS A 1 113 ? 16.877 -5.948 -3.508 1.00 93.94 113 CYS A CA 1
ATOM 871 C C . CYS A 1 113 ? 17.410 -4.609 -4.042 1.00 93.94 113 CYS A C 1
ATOM 873 O O . CYS A 1 113 ? 17.499 -3.633 -3.296 1.00 93.94 113 CYS A O 1
ATOM 875 N N . LEU A 1 114 ? 17.820 -4.560 -5.311 1.00 94.81 114 LEU A N 1
ATOM 876 C CA . LEU A 1 114 ? 18.534 -3.426 -5.887 1.00 94.81 114 LEU A CA 1
ATOM 877 C C . LEU A 1 114 ? 17.591 -2.510 -6.682 1.00 94.81 114 LEU A C 1
ATOM 879 O O . LEU A 1 114 ? 16.663 -2.999 -7.340 1.00 94.81 114 LEU A O 1
ATOM 883 N N . PRO A 1 115 ? 17.840 -1.189 -6.708 1.00 96.38 115 PRO A N 1
ATOM 884 C CA . PRO A 1 115 ? 17.205 -0.311 -7.677 1.00 96.38 115 PRO A CA 1
ATOM 885 C C . PRO A 1 115 ? 17.682 -0.558 -9.112 1.00 96.38 115 PRO A C 1
ATOM 887 O O . PRO A 1 115 ? 18.650 -1.282 -9.353 1.00 96.38 115 PRO A O 1
ATOM 890 N N . GLY A 1 116 ? 16.995 0.043 -10.082 1.00 96.44 116 GLY A N 1
ATOM 891 C CA . GLY A 1 116 ? 17.357 -0.058 -11.493 1.00 96.44 116 GLY A CA 1
ATOM 892 C C . GLY A 1 116 ? 17.045 -1.411 -12.126 1.00 96.44 116 GLY A C 1
ATOM 893 O O . GLY A 1 116 ? 16.398 -2.280 -11.537 1.00 96.44 116 GLY A O 1
ATOM 894 N N . LEU A 1 117 ? 17.538 -1.586 -13.349 1.00 96.19 117 LEU A N 1
ATOM 895 C CA . LEU A 1 117 ? 17.263 -2.761 -14.181 1.00 96.19 117 LEU A CA 1
ATOM 896 C C . LEU A 1 117 ? 18.170 -3.968 -13.884 1.00 96.19 117 LEU A C 1
ATOM 898 O O . LEU A 1 117 ? 17.921 -5.055 -14.392 1.00 96.19 117 LEU A O 1
ATOM 902 N N . SER A 1 118 ? 19.222 -3.800 -13.073 1.00 95.19 118 SER A N 1
ATOM 903 C CA . SER A 1 118 ? 20.189 -4.864 -12.732 1.00 95.19 118 SER A CA 1
ATOM 904 C C . SER A 1 118 ? 20.750 -5.610 -13.955 1.00 95.19 118 SER A C 1
ATOM 906 O O . SER A 1 118 ? 20.843 -6.834 -13.964 1.00 95.19 118 SER A O 1
ATOM 908 N N . GLY A 1 119 ? 21.109 -4.864 -15.005 1.00 93.00 119 GLY A N 1
ATOM 909 C CA . GLY A 1 119 ? 21.636 -5.420 -16.258 1.00 93.00 119 GLY A CA 1
ATOM 910 C C . GLY A 1 119 ? 20.581 -6.043 -17.178 1.00 93.00 119 GLY A C 1
ATOM 911 O O . GLY A 1 119 ? 20.941 -6.562 -18.231 1.00 93.00 119 GLY A O 1
ATOM 912 N N . GLY A 1 120 ? 19.302 -6.009 -16.793 1.00 93.75 120 GLY A N 1
ATOM 913 C CA . GLY A 1 120 ? 18.186 -6.293 -17.685 1.00 93.75 120 GLY A CA 1
ATOM 914 C C . GLY A 1 120 ? 17.933 -5.145 -18.662 1.00 93.75 120 GLY A C 1
ATOM 915 O O . GLY A 1 120 ? 18.279 -3.992 -18.403 1.00 93.75 120 GLY A O 1
ATOM 916 N N . GLU A 1 121 ? 17.300 -5.471 -19.784 1.00 93.75 121 GLU A N 1
ATOM 917 C CA . GLU A 1 121 ? 16.838 -4.495 -20.772 1.00 93.75 121 GLU A CA 1
ATOM 918 C C . GLU A 1 121 ? 15.327 -4.262 -20.600 1.00 93.75 121 GLU A C 1
ATOM 920 O O . GLU A 1 121 ? 14.611 -5.200 -20.224 1.00 93.75 121 GLU A O 1
ATOM 925 N N . PRO A 1 122 ? 14.806 -3.050 -20.863 1.00 93.75 122 PRO A N 1
ATOM 926 C CA . PRO A 1 122 ? 13.368 -2.806 -20.832 1.00 93.75 122 PRO A CA 1
ATOM 927 C C . PRO A 1 122 ? 12.617 -3.637 -21.884 1.00 93.75 122 PRO A C 1
ATOM 929 O O . PRO A 1 122 ? 12.955 -3.611 -23.070 1.00 93.75 122 PRO A O 1
ATOM 932 N N . GLU A 1 123 ? 11.555 -4.332 -21.476 1.00 92.75 123 GLU A N 1
ATOM 933 C CA . GLU A 1 123 ? 10.735 -5.136 -22.383 1.00 92.75 123 GLU A CA 1
ATOM 934 C C . GLU A 1 123 ? 9.905 -4.239 -23.317 1.00 92.75 123 GLU A C 1
ATOM 936 O O . GLU A 1 123 ? 9.036 -3.462 -22.900 1.00 92.75 123 GLU A O 1
ATOM 941 N N . ARG A 1 124 ? 10.153 -4.369 -24.626 1.00 91.50 124 ARG A N 1
ATOM 942 C CA . ARG A 1 124 ? 9.501 -3.562 -25.668 1.00 91.50 124 ARG A CA 1
ATOM 943 C C . ARG A 1 124 ? 7.985 -3.753 -25.700 1.00 91.50 124 ARG A C 1
ATOM 945 O O . ARG A 1 124 ? 7.270 -2.829 -26.078 1.00 91.50 124 ARG A O 1
ATOM 952 N N . HIS A 1 125 ? 7.492 -4.944 -25.354 1.00 90.81 125 HIS A N 1
ATOM 953 C CA . HIS A 1 125 ? 6.063 -5.242 -25.393 1.00 90.81 125 HIS A CA 1
ATOM 954 C C . HIS A 1 125 ? 5.309 -4.488 -24.293 1.00 90.81 125 HIS A C 1
ATOM 956 O O . HIS A 1 125 ? 4.253 -3.922 -24.570 1.00 90.81 125 HIS A O 1
ATOM 962 N N . THR A 1 126 ? 5.895 -4.379 -23.100 1.00 91.56 126 THR A N 1
ATOM 963 C CA . THR A 1 126 ? 5.344 -3.584 -21.994 1.00 91.56 126 THR A CA 1
ATOM 964 C C . THR A 1 126 ? 5.364 -2.088 -22.325 1.00 91.56 126 THR A C 1
ATOM 966 O O . THR A 1 126 ? 4.384 -1.384 -22.097 1.00 91.56 126 THR A O 1
ATOM 969 N N . ALA A 1 127 ? 6.430 -1.593 -22.963 1.00 88.81 127 ALA A N 1
ATOM 970 C CA . ALA A 1 127 ? 6.493 -0.198 -23.412 1.00 88.81 127 ALA A CA 1
ATOM 971 C C . ALA A 1 127 ? 5.413 0.166 -24.457 1.00 88.81 127 ALA A C 1
ATOM 973 O O . ALA A 1 127 ? 5.087 1.341 -24.624 1.00 88.81 127 ALA A O 1
ATOM 974 N N . GLY A 1 128 ? 4.868 -0.832 -25.162 1.00 90.25 128 GLY A N 1
ATOM 975 C CA . GLY A 1 128 ? 3.810 -0.676 -26.160 1.00 90.25 128 GLY A CA 1
ATOM 976 C C . GLY A 1 128 ? 2.381 -0.789 -25.620 1.00 90.25 128 GLY A C 1
ATOM 977 O O . GLY A 1 128 ? 1.451 -0.790 -26.428 1.00 90.25 128 GLY A O 1
ATOM 978 N N . LEU A 1 129 ? 2.179 -0.917 -24.302 1.00 93.19 129 LEU A N 1
ATOM 979 C CA . LEU A 1 129 ? 0.838 -0.976 -23.714 1.00 93.19 129 LEU A CA 1
ATOM 980 C C . LEU A 1 129 ? 0.075 0.332 -23.952 1.00 93.19 129 LEU A C 1
ATOM 982 O O . LEU A 1 129 ? 0.599 1.430 -23.782 1.00 93.19 129 LEU A O 1
ATOM 986 N N . THR A 1 130 ? -1.182 0.196 -24.374 1.00 86.56 130 THR A N 1
ATOM 987 C CA . THR A 1 130 ? -1.993 1.293 -24.933 1.00 86.56 130 THR A CA 1
ATOM 988 C C . THR A 1 130 ? -3.066 1.821 -23.984 1.00 86.56 130 THR A C 1
ATOM 990 O O . THR A 1 130 ? -3.895 2.615 -24.408 1.00 86.56 130 THR A O 1
ATOM 993 N N . GLY A 1 131 ? -3.081 1.388 -22.721 1.00 92.75 131 GLY A N 1
ATOM 994 C CA . GLY A 1 131 ? -4.023 1.894 -21.718 1.00 92.75 131 GLY A CA 1
ATOM 995 C C . GLY A 1 131 ? -5.426 1.310 -21.820 1.00 92.75 131 GLY A C 1
ATOM 996 O O . GLY A 1 131 ? -6.382 1.963 -21.423 1.00 92.75 131 GLY A O 1
ATOM 997 N N . HIS A 1 132 ? -5.581 0.097 -22.357 1.00 95.44 132 HIS A N 1
ATOM 998 C CA . HIS A 1 132 ? -6.813 -0.662 -22.126 1.00 95.44 132 HIS A CA 1
ATOM 999 C C . HIS A 1 132 ? -6.904 -0.995 -20.639 1.00 95.44 132 HIS A C 1
ATOM 1001 O O . HIS A 1 132 ? -5.892 -1.339 -20.044 1.00 95.44 132 HIS A O 1
ATOM 1007 N N . THR A 1 133 ? -8.096 -0.890 -20.060 1.00 96.88 133 THR A N 1
ATOM 1008 C CA . THR A 1 133 ? -8.304 -1.106 -18.624 1.00 96.88 133 THR A CA 1
ATOM 1009 C C . THR A 1 133 ? -9.643 -1.792 -18.371 1.00 96.88 133 THR A C 1
ATOM 1011 O O . THR A 1 133 ? -10.538 -1.773 -19.223 1.00 96.88 133 THR A O 1
ATOM 1014 N N . VAL A 1 134 ? -9.782 -2.414 -17.205 1.00 98.12 134 VAL A N 1
ATOM 1015 C CA . VAL A 1 134 ? -11.062 -2.834 -16.631 1.00 98.12 134 VAL A CA 1
ATOM 1016 C C . VAL A 1 134 ? -10.963 -2.727 -15.116 1.00 98.12 134 VAL A C 1
ATOM 1018 O O . VAL A 1 134 ? -9.954 -3.118 -14.542 1.00 98.12 134 VAL A O 1
ATOM 1021 N N . VAL A 1 135 ? -11.988 -2.191 -14.455 1.00 98.69 135 VAL A N 1
ATOM 1022 C CA . VAL A 1 135 ? -11.929 -1.925 -13.011 1.00 98.69 135 VAL A CA 1
ATOM 1023 C C . VAL A 1 135 ? -12.639 -3.027 -12.239 1.00 98.69 135 VAL A C 1
ATOM 1025 O O . VAL A 1 135 ? -13.841 -3.219 -12.404 1.00 98.69 135 VAL A O 1
ATOM 1028 N N . HIS A 1 136 ? -11.917 -3.718 -11.364 1.00 98.88 136 HIS A N 1
ATOM 1029 C CA . HIS A 1 136 ? -12.491 -4.641 -10.389 1.00 98.88 136 HIS A CA 1
ATOM 1030 C C . HIS A 1 136 ? -12.692 -3.928 -9.053 1.00 98.88 136 HIS A C 1
ATOM 1032 O O . HIS A 1 136 ? -11.779 -3.256 -8.576 1.00 98.88 136 HIS A O 1
ATOM 1038 N N . LEU A 1 137 ? -13.871 -4.079 -8.439 1.00 98.81 137 LEU A N 1
ATOM 1039 C CA . LEU A 1 137 ? -14.110 -3.687 -7.047 1.00 98.81 137 LEU A CA 1
ATOM 1040 C C . LEU A 1 137 ? -13.902 -4.912 -6.150 1.00 98.81 137 LEU A C 1
ATOM 1042 O O . LEU A 1 137 ? -14.829 -5.674 -5.872 1.00 98.81 137 LEU A O 1
ATOM 1046 N N . HIS A 1 138 ? -12.676 -5.088 -5.683 1.00 98.88 138 HIS A N 1
ATOM 1047 C CA . HIS A 1 138 ? -12.274 -6.228 -4.883 1.00 98.88 138 HIS A CA 1
ATOM 1048 C C . HIS A 1 138 ? -12.947 -6.230 -3.504 1.00 98.88 138 HIS A C 1
ATOM 1050 O O . HIS A 1 138 ? -12.838 -5.287 -2.714 1.00 98.88 138 HIS A O 1
ATOM 1056 N N . GLY A 1 139 ? -13.625 -7.341 -3.206 1.00 98.38 139 GLY A N 1
ATOM 1057 C CA . GLY A 1 139 ? -14.469 -7.523 -2.020 1.00 98.38 139 GLY A CA 1
ATOM 1058 C C . GLY A 1 139 ? -15.887 -6.960 -2.175 1.00 98.38 139 GLY A C 1
ATOM 1059 O O . GLY A 1 139 ? -16.684 -7.038 -1.237 1.00 98.38 139 GLY A O 1
ATOM 1060 N N . GLY A 1 140 ? -16.212 -6.385 -3.336 1.00 97.56 140 GLY A N 1
ATOM 1061 C CA . GLY A 1 140 ? -17.552 -5.924 -3.660 1.00 97.56 140 GLY A CA 1
ATOM 1062 C C . GLY A 1 140 ? -18.508 -7.089 -3.929 1.00 97.56 140 GLY A C 1
ATOM 1063 O O . GLY A 1 140 ? -18.205 -7.991 -4.704 1.00 97.56 140 GLY A O 1
ATOM 1064 N N . LEU A 1 141 ? -19.709 -7.047 -3.352 1.00 97.38 141 LEU A N 1
ATOM 1065 C CA . LEU A 1 141 ? -20.834 -7.867 -3.792 1.00 97.38 141 LEU A CA 1
ATOM 1066 C C . LEU A 1 141 ? -21.440 -7.217 -5.039 1.00 97.38 141 LEU A C 1
ATOM 1068 O O . LEU A 1 141 ? -22.352 -6.388 -4.952 1.00 97.38 141 LEU A O 1
ATOM 1072 N N . THR A 1 142 ? -20.893 -7.562 -6.202 1.00 96.06 142 THR A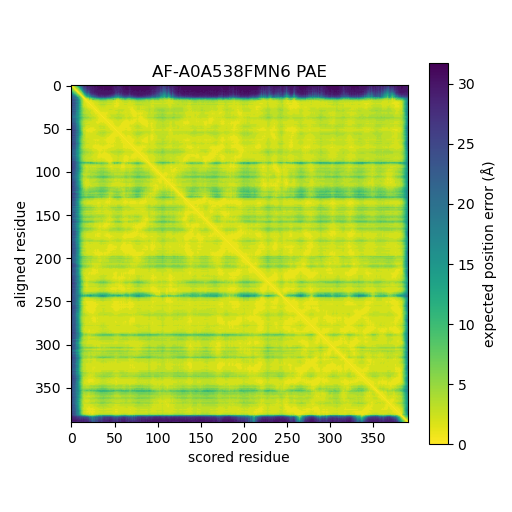 N 1
ATOM 1073 C CA . THR A 1 142 ? -21.253 -6.935 -7.477 1.00 96.06 142 THR A CA 1
ATOM 1074 C C . THR A 1 142 ? -21.837 -7.951 -8.470 1.00 96.06 142 THR A C 1
ATOM 1076 O O . THR A 1 142 ? -21.521 -9.143 -8.414 1.00 96.06 142 THR A O 1
ATOM 1079 N N . PRO A 1 143 ? -22.735 -7.533 -9.382 1.00 96.69 143 PRO A N 1
ATOM 1080 C CA . PRO A 1 143 ? -23.120 -8.360 -10.521 1.00 96.69 143 PRO A CA 1
ATOM 1081 C C . PRO A 1 143 ? -21.924 -8.614 -11.446 1.00 96.69 143 PRO A C 1
ATOM 1083 O O . PRO A 1 143 ? -21.162 -7.694 -11.720 1.00 96.69 143 PRO A O 1
ATOM 1086 N N . ALA A 1 144 ? -21.831 -9.810 -12.036 1.00 97.25 144 ALA A N 1
ATOM 1087 C CA . ALA A 1 144 ? -20.709 -10.209 -12.899 1.00 97.25 144 ALA A CA 1
ATOM 1088 C C . ALA A 1 144 ? -20.389 -9.220 -14.042 1.00 97.25 144 ALA A C 1
ATOM 1090 O O . ALA A 1 144 ? -19.235 -9.062 -14.428 1.00 97.25 144 ALA A O 1
ATOM 1091 N N . SER A 1 145 ? -21.397 -8.521 -14.577 1.00 96.12 145 SER A N 1
ATOM 1092 C CA . SER A 1 145 ? -21.216 -7.504 -15.622 1.00 96.12 145 SER A CA 1
ATOM 1093 C C . SER A 1 145 ? -20.439 -6.264 -15.165 1.00 96.12 145 SER 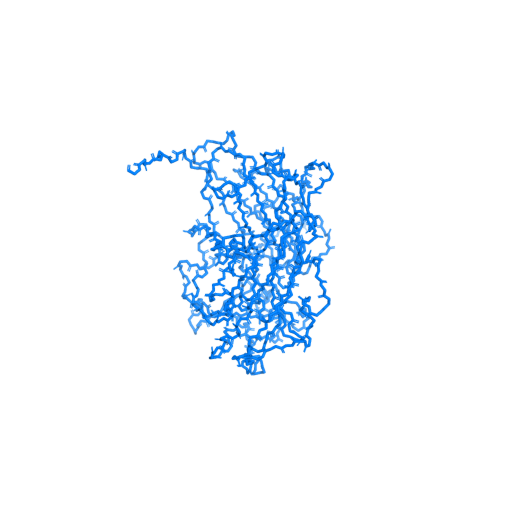A C 1
ATOM 1095 O O . SER A 1 145 ? -19.909 -5.550 -16.009 1.00 96.12 145 SER A O 1
ATOM 1097 N N . TYR A 1 146 ? -20.393 -6.002 -13.857 1.00 97.38 146 TYR A N 1
ATOM 1098 C CA . TYR A 1 146 ? -19.745 -4.843 -13.229 1.00 97.38 146 TYR A CA 1
ATOM 1099 C C . TYR A 1 146 ? -18.620 -5.255 -12.272 1.00 97.38 146 TYR A C 1
ATOM 1101 O O . TYR A 1 146 ? -18.080 -4.415 -11.558 1.00 97.38 146 TYR A O 1
ATOM 1109 N N . ASP A 1 147 ? -18.273 -6.543 -12.253 1.00 98.31 147 ASP A N 1
ATOM 1110 C CA . ASP A 1 147 ? -17.245 -7.077 -11.363 1.00 98.31 147 ASP A CA 1
ATOM 1111 C C . ASP A 1 147 ? -15.832 -6.826 -11.895 1.00 98.31 147 ASP A C 1
ATOM 1113 O O . ASP A 1 147 ? -14.865 -6.961 -11.166 1.00 98.31 147 ASP A O 1
ATOM 1117 N N . GLY A 1 148 ? -15.695 -6.425 -13.159 1.00 98.12 148 GLY A N 1
ATOM 1118 C CA . GLY A 1 148 ? -14.392 -6.197 -13.776 1.00 98.12 148 GLY A CA 1
ATOM 1119 C C . GLY A 1 148 ? -13.752 -7.473 -14.315 1.00 98.12 148 GLY A C 1
ATOM 1120 O O . GLY A 1 148 ? -12.557 -7.691 -14.143 1.00 98.12 148 GLY A O 1
ATOM 1121 N N . TRP A 1 149 ? -14.549 -8.321 -14.982 1.00 98.25 149 TRP A N 1
ATOM 1122 C CA . TRP A 1 149 ? -14.035 -9.485 -15.710 1.00 98.25 149 TRP A CA 1
ATOM 1123 C C . TRP A 1 149 ? -12.865 -9.083 -16.612 1.00 98.25 149 TRP A C 1
ATOM 1125 O O . TRP A 1 149 ? -12.985 -8.147 -17.401 1.00 98.25 149 TRP A O 1
ATOM 1135 N N . ALA A 1 150 ? -11.764 -9.826 -16.529 1.00 98.12 150 ALA A N 1
ATOM 1136 C CA . ALA A 1 150 ? -10.464 -9.412 -17.052 1.00 98.12 150 ALA A CA 1
ATOM 1137 C C . ALA A 1 150 ? -10.408 -9.149 -18.570 1.00 98.12 150 ALA A C 1
ATOM 1139 O O . ALA A 1 150 ? -9.489 -8.490 -19.057 1.00 98.12 150 ALA A O 1
ATOM 1140 N N . GLU A 1 151 ? -11.381 -9.663 -19.324 1.00 96.88 151 GLU A N 1
ATOM 1141 C CA . GLU A 1 151 ? -11.499 -9.472 -20.774 1.00 96.88 151 GLU A CA 1
ATOM 1142 C C . GLU A 1 151 ? -12.557 -8.426 -21.169 1.00 96.88 151 GLU A C 1
ATOM 1144 O O . GLU A 1 151 ? -12.628 -8.042 -22.335 1.00 96.88 151 GLU A O 1
ATOM 1149 N N . ASN A 1 152 ? -13.351 -7.911 -20.219 1.00 95.62 152 ASN A N 1
ATOM 1150 C CA . ASN A 1 152 ? -14.345 -6.849 -20.446 1.00 95.62 152 ASN A CA 1
ATOM 1151 C C . ASN A 1 152 ? -13.680 -5.463 -20.467 1.00 95.62 152 ASN A C 1
ATOM 1153 O O . ASN A 1 152 ? -14.102 -4.530 -19.782 1.00 95.62 152 ASN A O 1
ATOM 1157 N N . ILE A 1 153 ? -12.602 -5.359 -21.236 1.00 95.88 153 ILE A N 1
ATOM 1158 C CA . ILE A 1 153 ? -11.756 -4.176 -21.312 1.00 95.88 153 ILE A CA 1
ATOM 1159 C C . ILE A 1 153 ? -12.447 -3.039 -22.060 1.00 95.88 153 ILE A C 1
ATOM 1161 O O . ILE A 1 153 ? -13.219 -3.260 -22.994 1.00 95.88 153 ILE A O 1
ATOM 1165 N N . PHE A 1 154 ? -12.102 -1.810 -21.692 1.00 96.88 154 PHE A N 1
ATOM 1166 C CA . PHE A 1 154 ? -12.467 -0.610 -22.431 1.00 96.88 154 PHE A CA 1
ATOM 1167 C C . PHE A 1 154 ? -11.215 0.199 -22.781 1.00 96.88 154 PHE A C 1
ATOM 1169 O O . PHE A 1 154 ? -10.292 0.359 -21.976 1.00 96.88 154 PHE A O 1
ATOM 1176 N N . ALA A 1 155 ? -11.162 0.664 -24.028 1.00 96.44 155 ALA A N 1
ATOM 1177 C CA . ALA A 1 155 ? -10.025 1.388 -24.587 1.00 96.44 155 ALA A CA 1
ATOM 1178 C C . ALA A 1 155 ? -10.008 2.863 -24.142 1.00 96.44 155 ALA A C 1
ATOM 1180 O O . ALA A 1 155 ? -11.049 3.389 -23.733 1.00 96.44 155 ALA A O 1
ATOM 1181 N N . PRO A 1 156 ? -8.877 3.577 -24.287 1.00 97.25 156 PRO A N 1
ATOM 1182 C CA . PRO A 1 156 ? -8.864 5.030 -24.158 1.00 97.25 156 PRO A CA 1
ATOM 1183 C C . PRO A 1 156 ? -9.934 5.702 -25.024 1.00 97.25 156 PRO A C 1
ATOM 1185 O O . PRO A 1 156 ? -10.170 5.322 -26.172 1.00 97.25 156 PRO A O 1
ATOM 1188 N N . GLY A 1 157 ? -10.615 6.692 -24.452 1.00 96.81 157 GLY A N 1
ATOM 1189 C CA . GLY A 1 157 ? -11.766 7.375 -25.039 1.00 96.81 157 GLY A CA 1
ATOM 1190 C C . GLY A 1 157 ? -13.104 6.647 -24.867 1.00 96.81 157 GLY A C 1
ATOM 1191 O O . GLY A 1 157 ? -14.144 7.233 -25.172 1.00 96.81 157 GLY A O 1
ATOM 1192 N N . GLN A 1 158 ? -13.118 5.404 -24.371 1.00 96.00 158 GLN A N 1
ATOM 1193 C CA . GLN A 1 158 ? -14.352 4.686 -24.051 1.00 96.00 158 GLN A CA 1
ATOM 1194 C C . GLN A 1 158 ? -14.675 4.821 -22.556 1.00 96.00 158 GLN A C 1
ATOM 1196 O O . GLN A 1 158 ? -13.838 4.483 -21.716 1.00 96.00 158 GLN A O 1
ATOM 1201 N N . PRO A 1 159 ? -15.876 5.298 -22.189 1.00 94.00 159 PRO A N 1
ATOM 1202 C CA . PRO A 1 159 ? -16.347 5.201 -20.818 1.00 94.00 159 PRO A CA 1
ATOM 1203 C C . PRO A 1 159 ? -16.911 3.803 -20.540 1.00 94.00 159 PRO A C 1
ATOM 1205 O O . PRO A 1 159 ? -17.466 3.151 -21.429 1.00 94.00 159 PRO A O 1
ATOM 1208 N N . ALA A 1 160 ? -16.852 3.387 -19.281 1.00 97.12 160 ALA A N 1
ATOM 1209 C CA . ALA A 1 160 ? -17.555 2.219 -18.777 1.00 97.12 160 ALA A CA 1
ATOM 1210 C C . ALA A 1 160 ? -18.398 2.606 -17.557 1.00 97.12 160 ALA A C 1
ATOM 1212 O O . ALA A 1 160 ? -17.906 3.246 -16.632 1.00 97.12 160 ALA A O 1
ATOM 1213 N N . VAL A 1 161 ? -19.680 2.234 -17.554 1.00 98.25 161 VAL A N 1
ATOM 1214 C CA . VAL A 1 161 ? -20.612 2.558 -16.462 1.00 98.25 161 VAL A CA 1
ATOM 1215 C C . VAL A 1 161 ? -20.891 1.303 -15.653 1.00 98.25 161 VAL A C 1
ATOM 1217 O O . VAL A 1 161 ? -21.438 0.329 -16.174 1.00 98.25 161 VAL A O 1
ATOM 1220 N N . PHE A 1 162 ? -20.468 1.311 -14.392 1.00 98.50 162 PHE A N 1
ATOM 1221 C CA . PHE A 1 162 ? -20.574 0.174 -13.485 1.00 98.50 162 PHE A CA 1
ATOM 1222 C C . PHE A 1 162 ? -21.600 0.486 -12.399 1.00 98.50 162 PHE A C 1
ATOM 1224 O O . PHE A 1 162 ? -21.582 1.571 -11.816 1.00 98.50 162 PHE A O 1
ATOM 1231 N N . HIS A 1 163 ? -22.498 -0.463 -12.128 1.00 98.50 163 HIS A N 1
ATOM 1232 C CA . HIS A 1 163 ? -23.516 -0.328 -11.090 1.00 98.50 163 HIS A CA 1
ATOM 1233 C C . HIS A 1 163 ? -23.200 -1.246 -9.915 1.00 98.50 163 HIS A C 1
ATOM 1235 O O . HIS A 1 163 ? -23.221 -2.473 -10.033 1.00 98.50 163 HIS A O 1
ATOM 1241 N N . TYR A 1 164 ? -22.966 -0.638 -8.761 1.00 98.56 164 TYR A N 1
ATOM 1242 C CA . TYR A 1 164 ? -22.667 -1.331 -7.527 1.00 98.56 164 TYR A CA 1
ATOM 1243 C C . TYR A 1 164 ? -23.861 -1.227 -6.569 1.00 98.56 164 TYR A C 1
ATOM 1245 O O . TYR A 1 164 ? -24.189 -0.126 -6.124 1.00 98.56 164 TYR A O 1
ATOM 1253 N N . PRO A 1 165 ? -24.525 -2.345 -6.218 1.00 97.94 165 PRO A N 1
ATOM 1254 C CA . PRO A 1 165 ? -25.703 -2.314 -5.347 1.00 97.94 165 PRO A CA 1
ATOM 1255 C C . PRO A 1 165 ? -25.424 -1.803 -3.930 1.00 97.94 165 PRO A C 1
ATOM 1257 O O . PRO A 1 165 ? -26.341 -1.327 -3.268 1.00 97.94 165 PRO A O 1
ATOM 1260 N N . MET A 1 166 ? -24.175 -1.939 -3.462 1.00 97.62 166 MET A N 1
ATOM 1261 C CA . MET A 1 166 ? -23.756 -1.654 -2.082 1.00 97.62 166 MET A CA 1
ATOM 1262 C C . MET A 1 166 ? -24.569 -2.424 -1.023 1.00 97.62 166 MET A C 1
ATOM 1264 O O . MET A 1 166 ? -24.687 -1.990 0.120 1.00 97.62 166 MET A O 1
ATOM 1268 N N . ASP A 1 167 ? -25.116 -3.595 -1.368 1.00 96.25 167 ASP A N 1
ATOM 1269 C CA . ASP A 1 167 ? -25.857 -4.461 -0.436 1.00 96.25 167 ASP A CA 1
ATOM 1270 C C . ASP A 1 167 ? -24.926 -5.442 0.295 1.00 96.25 167 ASP A C 1
ATOM 1272 O O . ASP A 1 167 ? -25.082 -6.661 0.264 1.00 96.25 167 ASP A O 1
ATOM 1276 N N . GLN A 1 168 ? -23.898 -4.903 0.944 1.00 96.50 168 GLN A N 1
ATOM 1277 C CA . GLN A 1 168 ? -22.993 -5.666 1.800 1.00 96.50 168 GLN A CA 1
ATOM 1278 C C . GLN A 1 168 ? -22.744 -4.920 3.106 1.00 96.50 168 GLN A C 1
ATOM 1280 O O . GLN A 1 168 ? -23.002 -3.724 3.212 1.00 96.50 168 GLN A O 1
ATOM 1285 N N . ARG A 1 169 ? -22.253 -5.636 4.119 1.00 96.88 169 ARG A N 1
ATOM 1286 C CA . ARG A 1 169 ? -21.869 -5.026 5.400 1.00 96.88 169 ARG A CA 1
ATOM 1287 C C . ARG A 1 169 ? -20.723 -4.032 5.210 1.00 96.88 169 ARG A C 1
ATOM 1289 O O . ARG A 1 169 ? -19.956 -4.159 4.255 1.00 96.88 169 ARG A O 1
ATOM 1296 N N . ALA A 1 170 ? -20.577 -3.117 6.166 1.00 98.00 170 ALA A N 1
ATOM 1297 C CA . ALA A 1 170 ? -19.454 -2.192 6.188 1.00 98.00 170 ALA A CA 1
ATOM 1298 C C . ALA A 1 170 ? -18.107 -2.923 6.151 1.00 98.00 170 ALA A C 1
ATOM 1300 O O . ALA A 1 170 ? -17.892 -3.890 6.886 1.00 98.00 170 ALA A O 1
ATOM 1301 N N . ALA A 1 171 ? -17.212 -2.464 5.280 1.00 98.12 171 ALA A N 1
ATOM 1302 C CA . ALA A 1 171 ? -15.902 -3.058 5.044 1.00 98.12 171 ALA A CA 1
ATOM 1303 C C . ALA A 1 171 ? -14.982 -2.069 4.315 1.00 98.12 171 ALA A C 1
ATOM 1305 O O . ALA A 1 171 ? -15.456 -1.161 3.626 1.00 98.12 171 ALA A O 1
ATOM 1306 N N . LEU A 1 172 ? -13.667 -2.284 4.439 1.00 98.75 172 LEU A N 1
ATOM 1307 C CA . LEU A 1 172 ? -12.697 -1.725 3.500 1.00 98.75 172 LEU A CA 1
ATOM 1308 C C . LEU A 1 172 ? -12.617 -2.639 2.273 1.00 98.75 172 LEU A C 1
ATOM 1310 O O . LEU A 1 172 ? -12.178 -3.788 2.355 1.00 98.75 172 LEU A O 1
ATOM 1314 N N . LEU A 1 173 ? -13.033 -2.094 1.144 1.00 98.81 173 LEU A N 1
ATOM 1315 C CA . LEU A 1 173 ? -12.857 -2.629 -0.195 1.00 98.81 173 LEU A CA 1
ATOM 1316 C C . LEU A 1 173 ? -11.750 -1.842 -0.901 1.00 98.81 173 LEU A C 1
ATOM 1318 O O . LEU A 1 173 ? -11.233 -0.840 -0.393 1.00 98.81 173 LEU A O 1
ATOM 1322 N N . TRP A 1 174 ? -11.405 -2.271 -2.104 1.00 98.88 174 TRP A N 1
ATOM 1323 C CA . TRP A 1 174 ? -10.508 -1.515 -2.963 1.00 98.88 174 TRP A CA 1
ATOM 1324 C C . TRP A 1 174 ? -10.833 -1.770 -4.421 1.00 98.88 174 TRP A C 1
ATOM 1326 O O . TRP A 1 174 ? -11.417 -2.793 -4.762 1.00 98.88 174 TRP A O 1
ATOM 1336 N N . TYR A 1 175 ? -10.503 -0.810 -5.271 1.00 98.94 175 TYR A N 1
ATOM 1337 C CA . TYR A 1 175 ? -10.717 -0.917 -6.701 1.00 98.94 175 TYR A CA 1
ATOM 1338 C C . TYR A 1 175 ? -9.390 -0.792 -7.433 1.00 98.94 175 TYR A C 1
ATOM 1340 O O . TYR A 1 175 ? -8.529 0.003 -7.049 1.00 98.94 175 TYR A O 1
ATOM 1348 N N . HIS A 1 176 ? -9.209 -1.604 -8.466 1.00 98.94 176 HIS A N 1
ATOM 1349 C CA . HIS A 1 176 ? -7.957 -1.673 -9.202 1.00 98.94 176 HIS A CA 1
ATOM 1350 C C . HIS A 1 176 ? -8.170 -2.176 -10.628 1.00 98.94 176 HIS A C 1
ATOM 1352 O O . HIS A 1 176 ? -9.227 -2.729 -10.945 1.00 98.94 176 HIS A O 1
ATOM 1358 N N . ASP A 1 177 ? -7.172 -1.969 -11.486 1.00 98.62 177 ASP A N 1
ATOM 1359 C CA . ASP A 1 177 ? -7.173 -2.576 -12.818 1.00 98.62 177 ASP A CA 1
ATOM 1360 C C . ASP A 1 177 ? -7.179 -4.112 -12.734 1.00 98.62 177 ASP A C 1
ATOM 1362 O O . ASP A 1 177 ? -6.575 -4.688 -11.827 1.00 98.62 177 ASP A O 1
ATOM 1366 N N . HIS A 1 178 ? -7.849 -4.779 -13.672 1.00 98.62 178 HIS A N 1
ATOM 1367 C CA . HIS A 1 178 ? -7.939 -6.234 -13.725 1.00 98.62 178 HIS A CA 1
ATOM 1368 C C . HIS A 1 178 ? -7.758 -6.812 -15.143 1.00 98.62 178 HIS A C 1
ATOM 1370 O O . HIS A 1 178 ? -8.255 -7.898 -15.444 1.00 98.62 178 HIS A O 1
ATOM 1376 N N . VAL A 1 179 ? -7.047 -6.123 -16.044 1.00 97.88 179 VAL A N 1
ATOM 1377 C CA . VAL A 1 179 ? -6.898 -6.576 -17.437 1.00 97.88 179 VAL A CA 1
ATOM 1378 C C . VAL A 1 179 ? -6.103 -7.873 -17.544 1.00 97.88 179 VAL A C 1
ATOM 1380 O O . VAL A 1 179 ? -4.996 -8.013 -17.015 1.00 97.88 179 VAL A O 1
ATOM 1383 N N . MET A 1 180 ? -6.642 -8.807 -18.329 1.00 97.81 180 MET A N 1
ATOM 1384 C CA . MET A 1 180 ? -6.014 -10.090 -18.624 1.00 97.81 180 MET A CA 1
ATOM 1385 C C . MET A 1 180 ? -4.554 -9.923 -19.080 1.00 97.81 180 MET A C 1
ATOM 1387 O O . MET A 1 180 ? -4.257 -9.241 -20.059 1.00 97.81 180 MET A O 1
ATOM 1391 N N . GLY A 1 181 ? -3.637 -10.587 -18.373 1.00 94.12 181 GLY A N 1
ATOM 1392 C CA . GLY A 1 181 ? -2.212 -10.655 -18.711 1.00 94.12 181 GLY A CA 1
ATOM 1393 C C . GLY A 1 181 ? -1.362 -9.444 -18.307 1.00 94.12 181 GLY A C 1
ATOM 1394 O O . GLY A 1 181 ? -0.141 -9.589 -18.253 1.00 94.12 181 GLY A O 1
ATOM 1395 N N . ILE A 1 182 ? -1.961 -8.289 -17.986 1.00 95.81 182 ILE A N 1
ATOM 1396 C CA . ILE A 1 182 ? -1.212 -7.048 -17.700 1.00 95.81 182 ILE A CA 1
ATOM 1397 C C . ILE A 1 182 ? -1.587 -6.345 -16.389 1.00 95.81 182 ILE A C 1
ATOM 1399 O O . ILE A 1 182 ? -0.918 -5.376 -16.045 1.00 95.81 182 ILE A O 1
ATOM 1403 N N . THR A 1 183 ? -2.540 -6.863 -15.600 1.00 98.00 183 THR A N 1
ATOM 1404 C CA . THR A 1 183 ? -2.912 -6.315 -14.274 1.00 98.00 183 THR A CA 1
ATOM 1405 C C . THR A 1 183 ? -1.706 -5.941 -13.413 1.00 98.00 183 THR A C 1
ATOM 1407 O O . THR A 1 183 ? -1.668 -4.870 -12.811 1.00 98.00 183 THR A O 1
ATOM 1410 N N . LYS A 1 184 ? -0.678 -6.802 -13.382 1.00 96.62 184 LYS A N 1
ATOM 1411 C CA . LYS A 1 184 ? 0.544 -6.565 -12.600 1.00 96.62 184 LYS A CA 1
ATOM 1412 C C . LYS A 1 184 ? 1.253 -5.261 -12.977 1.00 96.62 184 LYS A C 1
ATOM 1414 O O . LYS A 1 184 ? 1.923 -4.682 -12.135 1.00 96.62 184 LYS A O 1
ATOM 1419 N N . PHE A 1 185 ? 1.129 -4.806 -14.218 1.00 97.44 185 PHE A N 1
ATOM 1420 C CA . PHE A 1 185 ? 1.750 -3.583 -14.708 1.00 97.44 185 PHE A CA 1
ATOM 1421 C C . PHE A 1 185 ? 0.862 -2.367 -14.458 1.00 97.44 185 PHE A C 1
ATOM 1423 O O . PHE A 1 185 ? 1.355 -1.356 -13.967 1.00 97.44 185 PHE A O 1
ATOM 1430 N N . ASP A 1 186 ? -0.438 -2.480 -14.719 1.00 97.75 186 ASP A N 1
ATOM 1431 C CA . ASP A 1 186 ? -1.394 -1.380 -14.560 1.00 97.75 186 ASP A CA 1
ATOM 1432 C C . ASP A 1 186 ? -1.596 -0.992 -13.085 1.00 97.75 186 ASP A C 1
ATOM 1434 O O . ASP A 1 186 ? -1.552 0.190 -12.725 1.00 97.75 186 ASP A O 1
ATOM 1438 N N . VAL A 1 187 ? -1.690 -1.980 -12.189 1.00 98.56 187 VAL A N 1
ATOM 1439 C CA . VAL A 1 187 ? -1.706 -1.744 -10.734 1.00 98.56 187 VAL A CA 1
ATOM 1440 C C . VAL A 1 187 ? -0.385 -1.121 -10.268 1.00 98.56 187 VAL A C 1
ATOM 1442 O O . VAL A 1 187 ? -0.382 -0.190 -9.456 1.00 98.56 187 VAL A O 1
ATOM 1445 N N . TYR A 1 188 ? 0.747 -1.577 -10.813 1.00 98.50 188 TYR A N 1
ATOM 1446 C CA . TYR A 1 188 ? 2.066 -1.038 -10.474 1.00 98.50 188 TYR A CA 1
ATOM 1447 C C . TYR A 1 188 ? 2.251 0.407 -10.961 1.00 98.50 188 TYR A C 1
ATOM 1449 O O . TYR A 1 188 ? 2.853 1.218 -10.251 1.00 98.50 188 TYR A O 1
ATOM 1457 N N . ALA A 1 189 ? 1.666 0.745 -12.116 1.00 98.31 189 ALA A N 1
ATOM 1458 C CA . ALA A 1 189 ? 1.631 2.088 -12.690 1.00 98.31 189 ALA A CA 1
ATOM 1459 C C . ALA A 1 189 ? 0.816 3.087 -11.853 1.00 98.31 189 ALA A C 1
ATOM 1461 O O . ALA A 1 189 ? 1.076 4.286 -11.954 1.00 98.31 189 ALA A O 1
ATOM 1462 N N . GLY A 1 190 ? -0.114 2.606 -11.017 1.00 98.31 190 GLY A N 1
ATOM 1463 C CA . GLY A 1 190 ? -0.876 3.427 -10.070 1.00 98.31 190 GLY A CA 1
ATOM 1464 C C . GLY A 1 190 ? -2.393 3.218 -10.077 1.00 98.31 190 GLY A C 1
ATOM 1465 O O . GLY A 1 190 ? -3.084 3.890 -9.309 1.00 98.31 190 GLY A O 1
ATOM 1466 N N . LEU A 1 191 ? -2.931 2.300 -10.892 1.00 98.69 191 LEU A N 1
ATOM 1467 C CA . LEU A 1 191 ? -4.370 2.024 -10.978 1.00 98.69 191 LEU A CA 1
ATOM 1468 C C . LEU A 1 191 ? -4.871 1.184 -9.794 1.00 98.69 191 LEU A C 1
ATOM 1470 O O . LEU A 1 191 ? -5.303 0.044 -9.950 1.00 98.69 191 LEU A O 1
ATOM 1474 N N . ALA A 1 192 ? -4.836 1.781 -8.602 1.00 98.81 192 ALA A N 1
ATOM 1475 C CA . ALA A 1 192 ? -5.411 1.251 -7.372 1.00 98.81 192 ALA A CA 1
ATOM 1476 C C . ALA A 1 192 ? -5.967 2.384 -6.490 1.00 98.81 192 ALA A C 1
ATOM 1478 O O . ALA A 1 192 ? -5.352 3.444 -6.345 1.00 98.81 192 ALA A O 1
ATOM 1479 N N . GLY A 1 193 ? -7.117 2.154 -5.865 1.00 98.81 193 GLY A N 1
ATOM 1480 C CA . GLY A 1 193 ? -7.746 3.072 -4.921 1.00 98.81 193 GLY A CA 1
ATOM 1481 C C . GLY A 1 193 ? -8.582 2.335 -3.880 1.00 98.81 193 GLY A C 1
ATOM 1482 O O . GLY A 1 193 ? -8.835 1.138 -3.989 1.00 98.81 193 GLY A O 1
ATOM 1483 N N . LEU A 1 194 ? -8.983 3.046 -2.832 1.00 98.88 194 LEU A N 1
ATOM 1484 C CA . LEU A 1 194 ? -9.687 2.468 -1.686 1.00 98.88 194 LEU A CA 1
ATOM 1485 C C . LEU A 1 194 ? -11.181 2.767 -1.756 1.00 98.88 194 LEU A C 1
ATOM 1487 O O . LEU A 1 194 ? -11.586 3.816 -2.254 1.00 98.88 194 LEU A O 1
ATOM 1491 N N . TRP A 1 195 ? -12.000 1.871 -1.216 1.00 98.88 195 TRP A N 1
ATOM 1492 C CA . TRP A 1 195 ? -13.444 2.058 -1.144 1.00 98.88 195 TRP A CA 1
ATOM 1493 C C . TRP A 1 195 ? -13.958 1.625 0.225 1.00 98.88 195 TRP A C 1
ATOM 1495 O O . TRP A 1 195 ? -13.746 0.489 0.628 1.00 98.88 195 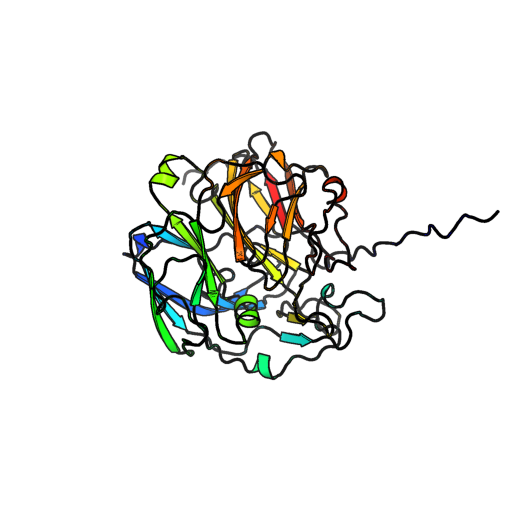TRP A O 1
ATOM 1505 N N . ILE A 1 196 ? -14.652 2.492 0.958 1.00 98.69 196 ILE A N 1
ATOM 1506 C CA . ILE A 1 196 ? -15.272 2.122 2.238 1.00 98.69 196 ILE A CA 1
ATOM 1507 C C . ILE A 1 196 ? -16.785 2.047 2.068 1.00 98.69 196 ILE A C 1
ATOM 1509 O O . ILE A 1 196 ? -17.426 3.006 1.639 1.00 98.69 196 ILE A O 1
ATOM 1513 N N . VAL A 1 197 ? -17.353 0.902 2.441 1.00 98.62 197 VAL A N 1
ATOM 1514 C CA . VAL A 1 197 ? -18.795 0.773 2.670 1.00 98.62 197 VAL A CA 1
ATOM 1515 C C . VAL A 1 197 ? -19.059 1.098 4.135 1.00 98.62 197 VAL A C 1
ATOM 1517 O O . VAL A 1 197 ? -18.427 0.508 5.011 1.00 98.62 197 VAL A O 1
ATOM 1520 N N . ARG A 1 198 ? -19.975 2.028 4.390 1.00 98.12 198 ARG A N 1
ATOM 1521 C CA . ARG A 1 198 ? -20.430 2.446 5.719 1.00 98.12 198 ARG A CA 1
ATOM 1522 C C . ARG A 1 198 ? -21.782 1.822 6.041 1.00 98.12 198 ARG A C 1
ATOM 1524 O O . ARG A 1 198 ? -22.570 1.531 5.141 1.00 98.12 198 ARG A O 1
ATOM 1531 N N . GLU A 1 199 ? -22.063 1.619 7.324 1.00 96.25 199 GLU A N 1
ATOM 1532 C CA . GLU A 1 199 ? -23.404 1.250 7.784 1.00 96.25 199 GLU A CA 1
ATOM 1533 C C . GLU A 1 199 ? -23.698 1.800 9.189 1.00 96.25 199 GLU A C 1
ATOM 1535 O O . GLU A 1 199 ? -22.796 1.937 10.014 1.00 96.25 199 GLU A O 1
ATOM 1540 N N . ASP A 1 200 ? -24.973 2.046 9.507 1.00 96.75 200 ASP A N 1
ATOM 1541 C CA . ASP A 1 200 ? -25.371 2.577 10.825 1.00 96.75 200 ASP A CA 1
ATOM 1542 C C . ASP A 1 200 ? -24.982 1.655 11.983 1.00 96.75 200 ASP A C 1
ATOM 1544 O O . ASP A 1 200 ? -24.555 2.118 13.035 1.00 96.75 200 ASP A O 1
ATOM 1548 N N . ARG A 1 201 ? -25.029 0.336 11.770 1.00 94.12 201 ARG A N 1
ATOM 1549 C CA . ARG A 1 201 ? -24.624 -0.645 12.785 1.00 94.12 201 ARG A CA 1
ATOM 1550 C C . ARG A 1 201 ? -23.146 -0.522 13.173 1.00 94.12 201 ARG A C 1
ATOM 1552 O O . ARG A 1 201 ? -22.796 -0.818 14.312 1.00 94.12 201 ARG A O 1
ATOM 1559 N N . GLU A 1 202 ? -22.282 -0.143 12.235 1.00 96.94 202 GLU A N 1
ATOM 1560 C CA . GLU A 1 202 ? -20.875 0.151 12.516 1.00 96.94 202 GLU A CA 1
ATOM 1561 C C . GLU A 1 202 ? -20.757 1.463 13.305 1.00 96.94 202 GLU A C 1
ATOM 1563 O O . GLU A 1 202 ? -20.023 1.514 14.291 1.00 96.94 202 GLU A O 1
ATOM 1568 N N . ARG A 1 203 ? -21.519 2.496 12.921 1.00 96.69 203 ARG A N 1
ATOM 1569 C CA . ARG A 1 203 ? -21.543 3.801 13.606 1.00 96.69 203 ARG A CA 1
ATOM 1570 C C . ARG A 1 203 ? -22.030 3.714 15.049 1.00 96.69 203 ARG A C 1
ATOM 1572 O O . ARG A 1 203 ? -21.474 4.383 15.918 1.00 96.69 203 ARG A O 1
ATOM 1579 N N . ASP A 1 204 ? -22.987 2.833 15.330 1.00 97.19 204 ASP A N 1
ATOM 1580 C CA . ASP A 1 204 ? -23.496 2.573 16.682 1.00 97.19 204 ASP A CA 1
ATOM 1581 C C . ASP A 1 204 ? -22.407 2.082 17.657 1.00 97.19 204 ASP A C 1
ATOM 1583 O O . ASP A 1 204 ? -22.577 2.173 18.874 1.00 97.19 204 ASP A O 1
ATOM 1587 N N . LEU A 1 205 ? -21.276 1.573 17.150 1.00 96.88 205 LEU A N 1
ATOM 1588 C CA . LEU A 1 205 ? -20.135 1.156 17.971 1.00 96.88 205 LEU A CA 1
ATOM 1589 C C . LEU A 1 205 ? -19.266 2.331 18.442 1.00 96.88 205 LEU A C 1
ATOM 1591 O O . LEU A 1 205 ? -18.417 2.132 19.309 1.00 96.88 205 LEU A O 1
ATOM 1595 N N . GLY A 1 206 ? -19.441 3.533 17.880 1.00 96.62 206 GLY A N 1
ATOM 1596 C CA . GLY A 1 206 ? -18.654 4.716 18.240 1.00 96.62 206 GLY A CA 1
ATOM 1597 C C . GLY A 1 206 ? -17.164 4.603 17.899 1.00 96.62 206 GLY A C 1
ATOM 1598 O O . GLY A 1 206 ? -16.334 5.214 18.572 1.00 96.62 206 GLY A O 1
ATOM 1599 N N . LEU A 1 207 ? -16.814 3.797 16.889 1.00 97.69 207 LEU A N 1
ATOM 1600 C CA . LEU A 1 207 ? -15.441 3.684 16.391 1.00 97.69 207 LEU A CA 1
ATOM 1601 C C . LEU A 1 207 ? -14.981 5.018 15.776 1.00 97.69 207 LEU A C 1
ATOM 1603 O O . LEU A 1 207 ? -15.818 5.755 15.252 1.00 97.69 207 LEU A O 1
ATOM 1607 N N . PRO A 1 208 ? -13.668 5.323 15.770 1.00 97.56 208 PRO A N 1
ATOM 1608 C CA . PRO A 1 208 ? -13.161 6.477 15.039 1.00 97.56 208 PRO A CA 1
ATOM 1609 C C . PRO A 1 208 ? -13.594 6.435 13.566 1.00 97.56 208 PRO A C 1
ATOM 1611 O O . PRO A 1 208 ? -13.361 5.442 12.869 1.00 97.56 208 PRO A O 1
ATOM 1614 N N . GLU A 1 209 ? -14.224 7.515 13.109 1.00 95.19 209 GLU A N 1
ATOM 1615 C CA . GLU A 1 209 ? -14.724 7.681 11.745 1.00 95.19 209 GLU A CA 1
ATOM 1616 C C . GLU A 1 209 ? -14.235 9.011 11.169 1.00 95.19 209 GLU A C 1
ATOM 1618 O O . GLU A 1 209 ? -14.348 10.068 11.794 1.00 95.19 209 GLU A O 1
ATOM 1623 N N . GLY A 1 210 ? -13.705 8.948 9.952 1.00 93.62 210 GLY A N 1
ATOM 1624 C CA . GLY A 1 210 ? -13.169 10.087 9.228 1.00 93.62 210 GLY A CA 1
ATOM 1625 C C . GLY A 1 210 ? -11.862 10.664 9.797 1.00 93.62 210 GLY A C 1
ATOM 1626 O O . GLY A 1 210 ? -11.375 10.290 10.869 1.00 93.62 210 GLY A O 1
ATOM 1627 N N . PRO A 1 211 ? -11.249 11.604 9.062 1.00 93.62 211 PRO A N 1
ATOM 1628 C CA . PRO A 1 211 ? -10.024 12.251 9.498 1.00 93.62 211 PRO A CA 1
ATOM 1629 C C . PRO A 1 211 ? -10.260 13.148 10.733 1.00 93.62 211 PRO A C 1
ATOM 1631 O O . PRO A 1 211 ? -11.310 13.779 10.851 1.00 93.62 211 PRO A O 1
ATOM 1634 N N . PRO A 1 212 ? -9.262 13.284 11.625 1.00 95.69 212 PRO A N 1
ATOM 1635 C CA . PRO A 1 212 ? -7.925 12.705 11.501 1.00 95.69 212 PRO A CA 1
ATOM 1636 C C . PRO A 1 212 ? -7.798 11.281 12.069 1.00 95.69 212 PRO A C 1
ATOM 1638 O O . PRO A 1 212 ? -6.724 10.707 11.943 1.00 95.69 212 PRO A O 1
ATOM 1641 N N . PHE A 1 213 ? -8.834 10.730 12.711 1.00 98.12 213 PHE A N 1
ATOM 1642 C CA . PHE A 1 213 ? -8.713 9.530 13.552 1.00 98.12 213 PHE A CA 1
ATOM 1643 C C . PHE A 1 213 ? -8.987 8.209 12.831 1.00 98.12 213 PHE A C 1
ATOM 1645 O O . PHE A 1 213 ? -8.630 7.157 13.348 1.00 98.12 213 PHE A O 1
ATOM 1652 N N . GLU A 1 214 ? -9.574 8.240 11.640 1.00 98.69 214 GLU A N 1
ATOM 1653 C CA . GLU A 1 214 ? -9.658 7.100 10.736 1.00 98.69 214 GLU A CA 1
ATOM 1654 C C . GLU A 1 214 ? -8.727 7.316 9.542 1.00 98.69 214 GLU A C 1
ATOM 1656 O O . GLU A 1 214 ? -8.858 8.290 8.794 1.00 98.69 214 GLU A O 1
ATOM 1661 N N . VAL A 1 215 ? -7.769 6.408 9.372 1.00 98.75 215 VAL A N 1
ATOM 1662 C CA . VAL A 1 215 ? -6.671 6.555 8.419 1.00 98.75 215 VAL A CA 1
ATOM 1663 C C . VAL A 1 215 ? -6.642 5.354 7.472 1.00 98.75 215 VAL A C 1
ATOM 1665 O O . VAL A 1 215 ? -6.268 4.252 7.879 1.00 98.75 215 VAL A O 1
ATOM 1668 N N . PRO A 1 216 ? -7.017 5.540 6.199 1.00 98.56 216 PRO A N 1
ATOM 1669 C CA . PRO A 1 216 ? -6.822 4.530 5.169 1.00 98.56 216 PRO A CA 1
ATOM 1670 C C . PRO A 1 216 ? -5.338 4.417 4.789 1.00 98.56 216 PRO A C 1
ATOM 1672 O O . PRO A 1 216 ? -4.687 5.429 4.519 1.00 98.56 216 PRO A O 1
ATOM 1675 N N . LEU A 1 217 ? -4.814 3.192 4.743 1.00 98.88 217 LEU A N 1
ATOM 1676 C CA . LEU A 1 217 ? -3.425 2.881 4.403 1.00 98.88 217 LEU A CA 1
ATOM 1677 C C . LEU A 1 217 ? -3.382 1.859 3.260 1.00 98.88 217 LEU A C 1
ATOM 1679 O O . LEU A 1 217 ? -3.606 0.673 3.481 1.00 98.88 217 LEU A O 1
ATOM 1683 N N . LEU A 1 218 ? -3.057 2.310 2.048 1.00 98.94 218 LEU A N 1
ATOM 1684 C CA . LEU A 1 218 ? -2.653 1.442 0.941 1.00 98.94 218 LEU A CA 1
ATOM 1685 C C . LEU A 1 218 ? -1.131 1.270 0.990 1.00 98.94 218 LEU A C 1
ATOM 1687 O O . LEU A 1 218 ? -0.397 2.228 0.731 1.00 98.94 218 LEU A O 1
ATOM 1691 N N . ILE A 1 219 ? -0.672 0.062 1.313 1.00 98.94 219 ILE A N 1
ATOM 1692 C CA . ILE A 1 219 ? 0.744 -0.317 1.336 1.00 98.94 219 ILE A CA 1
ATOM 1693 C C . ILE A 1 219 ? 1.078 -1.031 0.029 1.00 98.94 219 ILE A C 1
ATOM 1695 O O . ILE A 1 219 ? 0.352 -1.933 -0.381 1.00 98.94 219 ILE A O 1
ATOM 1699 N N . GLN A 1 220 ? 2.158 -0.625 -0.632 1.00 98.81 220 GLN A N 1
ATOM 1700 C CA . GLN A 1 220 ? 2.682 -1.283 -1.826 1.00 98.81 220 GLN A CA 1
ATOM 1701 C C . GLN A 1 220 ? 4.211 -1.219 -1.825 1.00 98.81 220 GLN A C 1
ATOM 1703 O O . GLN A 1 220 ? 4.785 -0.318 -1.227 1.00 98.81 220 GLN A O 1
ATOM 1708 N N . ASP A 1 221 ? 4.888 -2.091 -2.555 1.00 98.62 221 ASP A N 1
ATOM 1709 C CA . ASP A 1 221 ? 6.317 -1.985 -2.837 1.00 98.62 221 ASP A CA 1
ATOM 1710 C C . ASP A 1 221 ? 6.552 -1.462 -4.257 1.00 98.62 221 ASP A C 1
ATOM 1712 O O . ASP A 1 221 ? 5.795 -1.746 -5.191 1.00 98.62 221 ASP A O 1
ATOM 1716 N N . ARG A 1 222 ? 7.585 -0.630 -4.420 1.00 98.50 222 ARG A N 1
ATOM 1717 C CA . ARG A 1 222 ? 7.986 -0.045 -5.703 1.00 98.50 222 ARG A CA 1
ATOM 1718 C C . ARG A 1 222 ? 9.493 -0.057 -5.876 1.00 98.50 222 ARG A C 1
ATOM 1720 O O . ARG A 1 222 ? 10.253 -0.034 -4.911 1.00 98.50 222 ARG A O 1
ATOM 1727 N N . ASN A 1 223 ? 9.911 -0.112 -7.132 1.00 98.56 223 ASN A N 1
ATOM 1728 C CA . ASN A 1 223 ? 11.289 0.008 -7.567 1.00 98.56 223 ASN A CA 1
ATOM 1729 C C . ASN A 1 223 ? 11.413 1.188 -8.533 1.00 98.56 223 ASN A C 1
ATOM 1731 O O . ASN A 1 223 ? 10.457 1.529 -9.238 1.00 98.56 223 ASN A O 1
ATOM 1735 N N . PHE A 1 224 ? 12.590 1.801 -8.561 1.00 98.44 224 PHE A N 1
ATOM 1736 C CA . PHE A 1 224 ? 12.877 2.987 -9.353 1.00 98.44 224 PHE A CA 1
ATOM 1737 C C . PHE A 1 224 ? 14.156 2.799 -10.159 1.00 98.44 224 PHE A C 1
ATOM 1739 O O . PHE A 1 224 ? 15.108 2.170 -9.695 1.00 98.44 224 PHE A O 1
ATOM 1746 N N . ASP A 1 225 ? 14.172 3.364 -11.360 1.00 97.75 225 ASP A N 1
ATOM 1747 C CA . ASP A 1 225 ? 15.300 3.254 -12.273 1.00 97.75 225 ASP A CA 1
ATOM 1748 C C . ASP A 1 225 ? 16.494 4.106 -11.825 1.00 97.75 225 ASP A C 1
ATOM 1750 O O . ASP A 1 225 ? 16.333 5.069 -11.064 1.00 97.75 225 ASP A O 1
ATOM 1754 N N . LEU A 1 226 ? 17.679 3.783 -12.338 1.00 97.12 226 LEU A N 1
ATOM 1755 C CA . LEU A 1 226 ? 18.922 4.511 -12.093 1.00 97.12 226 LEU A CA 1
ATOM 1756 C C . LEU A 1 226 ? 19.403 5.216 -13.363 1.00 97.12 226 LEU A C 1
ATOM 1758 O O . LEU A 1 226 ? 19.248 4.702 -14.466 1.00 97.12 226 LEU A O 1
ATOM 1762 N N . ASP A 1 227 ? 20.013 6.390 -13.211 1.00 95.25 227 ASP A N 1
ATOM 1763 C CA . ASP A 1 227 ? 20.763 7.017 -14.298 1.00 95.25 227 ASP A CA 1
ATOM 1764 C C . ASP A 1 227 ? 22.170 6.412 -14.444 1.00 95.25 227 ASP A C 1
ATOM 1766 O O . ASP A 1 227 ? 22.606 5.574 -13.653 1.00 95.25 227 ASP A O 1
ATOM 1770 N N . GLU A 1 228 ? 22.919 6.870 -15.450 1.00 92.62 228 GLU A N 1
ATOM 1771 C CA . GLU A 1 228 ? 24.295 6.424 -15.717 1.00 92.62 228 GLU A CA 1
ATOM 1772 C C . GLU A 1 228 ? 25.268 6.683 -14.550 1.00 92.62 228 GLU A C 1
ATOM 1774 O O . GLU A 1 228 ? 26.352 6.103 -14.505 1.00 92.62 228 GLU A O 1
ATOM 1779 N N . GLN A 1 229 ? 24.910 7.563 -13.610 1.00 92.88 229 GLN A N 1
ATOM 1780 C CA . GLN A 1 229 ? 25.693 7.862 -12.412 1.00 92.88 229 GLN A CA 1
ATOM 1781 C C . GLN A 1 229 ? 25.195 7.090 -11.178 1.00 92.88 229 GLN A C 1
ATOM 1783 O O . GLN A 1 229 ? 25.697 7.322 -10.077 1.00 92.88 229 GLN A O 1
ATOM 1788 N N . GLY A 1 230 ? 24.227 6.181 -11.338 1.00 91.31 230 GLY A N 1
ATOM 1789 C CA . GLY A 1 230 ? 23.666 5.372 -10.258 1.00 91.31 230 GLY A CA 1
ATOM 1790 C C . GLY A 1 230 ? 22.695 6.129 -9.350 1.00 91.31 230 GLY A C 1
ATOM 1791 O O . GLY A 1 230 ? 22.474 5.712 -8.214 1.00 91.31 230 GLY A O 1
ATOM 1792 N N . ARG A 1 231 ? 22.123 7.252 -9.803 1.00 94.81 231 ARG A N 1
ATOM 1793 C CA . ARG A 1 231 ? 21.138 8.031 -9.036 1.00 94.81 231 ARG A CA 1
ATOM 1794 C C . ARG A 1 231 ? 19.720 7.624 -9.416 1.00 94.81 231 ARG A C 1
ATOM 1796 O O . ARG A 1 231 ? 19.433 7.407 -10.589 1.00 94.81 231 ARG A O 1
ATOM 1803 N N . LEU A 1 232 ? 18.817 7.586 -8.436 1.00 97.62 232 LEU A N 1
ATOM 1804 C CA . LEU A 1 232 ? 17.408 7.260 -8.671 1.00 97.62 232 LEU A CA 1
ATOM 1805 C C . LEU A 1 232 ? 16.736 8.325 -9.553 1.00 97.62 232 LEU A C 1
ATOM 1807 O O . LEU A 1 232 ? 16.767 9.517 -9.244 1.00 97.62 232 LEU A O 1
ATOM 1811 N N . THR A 1 233 ? 16.087 7.885 -10.629 1.00 97.31 233 THR A N 1
ATOM 1812 C CA . THR A 1 233 ? 15.441 8.768 -11.619 1.00 97.31 233 THR A CA 1
ATOM 1813 C C . THR A 1 233 ? 13.969 9.034 -11.325 1.00 97.31 233 THR A C 1
ATOM 1815 O O . THR A 1 233 ? 13.382 9.934 -11.914 1.00 97.31 233 THR A O 1
ATOM 1818 N N . GLY A 1 234 ? 13.355 8.232 -10.450 1.00 96.75 234 GLY A N 1
ATOM 1819 C CA . GLY A 1 234 ? 11.912 8.228 -10.216 1.00 96.75 234 GLY A CA 1
ATOM 1820 C C . GLY A 1 234 ? 11.112 7.419 -11.240 1.00 96.75 234 GLY A C 1
ATOM 1821 O O . GLY A 1 234 ? 9.949 7.128 -10.983 1.00 96.75 234 GLY A O 1
ATOM 1822 N N . ARG A 1 235 ? 11.689 6.977 -12.363 1.00 97.75 235 ARG A N 1
ATOM 1823 C CA . ARG A 1 235 ? 10.975 6.103 -13.306 1.00 97.75 235 ARG A CA 1
ATOM 1824 C C . ARG A 1 235 ? 10.659 4.763 -12.640 1.00 97.75 235 ARG A C 1
ATOM 1826 O O . ARG A 1 235 ? 11.561 4.132 -12.101 1.00 97.75 235 ARG A O 1
ATOM 1833 N N . LEU A 1 236 ? 9.396 4.336 -12.672 1.00 98.56 236 LEU A N 1
ATOM 1834 C CA . LEU A 1 236 ? 8.974 3.069 -12.074 1.00 98.56 236 LEU A CA 1
ATOM 1835 C C . LEU A 1 236 ? 9.582 1.882 -12.823 1.00 98.56 236 LEU A C 1
ATOM 1837 O O . LEU A 1 236 ? 9.565 1.842 -14.054 1.00 98.56 236 LEU A O 1
ATOM 1841 N N . VAL A 1 237 ? 10.072 0.900 -12.069 1.00 98.44 237 VAL A N 1
ATOM 1842 C CA . VAL A 1 237 ? 10.625 -0.347 -12.603 1.00 98.44 237 VAL A CA 1
ATOM 1843 C C . VAL A 1 237 ? 9.867 -1.528 -12.014 1.00 98.44 237 VAL A C 1
ATOM 1845 O O . VAL A 1 237 ? 9.831 -1.693 -10.798 1.00 98.44 237 VAL A O 1
ATOM 1848 N N . HIS A 1 238 ? 9.276 -2.359 -12.861 1.00 97.81 238 HIS A N 1
ATOM 1849 C CA . HIS A 1 238 ? 8.809 -3.689 -12.494 1.00 97.81 238 HIS A CA 1
ATOM 1850 C C . HIS A 1 238 ? 9.924 -4.673 -12.861 1.00 97.81 238 HIS A C 1
ATOM 1852 O O . HIS A 1 238 ? 10.221 -4.857 -14.039 1.00 97.81 238 HIS A O 1
ATOM 1858 N N . LYS A 1 239 ? 10.592 -5.252 -11.860 1.00 97.12 239 LYS A N 1
ATOM 1859 C CA . LYS A 1 239 ? 11.746 -6.134 -12.068 1.00 97.12 239 LYS A CA 1
ATOM 1860 C C . LYS A 1 239 ? 11.486 -7.501 -11.463 1.00 97.12 239 LYS A C 1
ATOM 1862 O O . LYS A 1 239 ? 11.087 -7.590 -10.308 1.00 97.12 239 LYS A O 1
ATOM 1867 N N . THR A 1 240 ? 11.768 -8.525 -12.254 1.00 96.00 240 THR A N 1
ATOM 1868 C CA . THR A 1 240 ? 11.801 -9.934 -11.841 1.00 96.00 240 THR A CA 1
ATOM 1869 C C . THR A 1 240 ? 13.177 -10.520 -12.142 1.00 96.00 240 THR A C 1
ATOM 1871 O O . THR A 1 240 ? 14.026 -9.849 -12.746 1.00 96.00 240 THR A O 1
ATOM 1874 N N . ASP A 1 241 ? 13.407 -11.760 -11.732 1.00 93.12 241 ASP A N 1
ATOM 1875 C CA . ASP A 1 241 ? 14.615 -12.509 -12.060 1.00 93.12 241 ASP A CA 1
ATOM 1876 C C . ASP A 1 241 ? 14.272 -13.840 -12.770 1.00 93.12 241 ASP A C 1
ATOM 1878 O O . ASP A 1 241 ? 13.093 -14.176 -12.915 1.00 93.12 241 ASP A O 1
ATOM 1882 N N . PRO A 1 242 ? 15.268 -14.583 -13.290 1.00 90.19 242 PRO A N 1
ATOM 1883 C CA . PRO A 1 242 ? 15.013 -15.810 -14.046 1.00 90.19 242 PRO A CA 1
ATOM 1884 C C . PRO A 1 242 ? 14.456 -16.977 -13.215 1.00 90.19 242 PRO A C 1
ATOM 1886 O O . PRO A 1 242 ? 13.938 -17.930 -13.798 1.00 90.19 242 PRO A O 1
ATOM 1889 N N . GLU A 1 243 ? 14.603 -16.945 -11.890 1.00 89.44 243 GLU A N 1
ATOM 1890 C CA . GLU A 1 243 ? 14.199 -18.011 -10.968 1.00 89.44 243 GLU A CA 1
ATOM 1891 C C . GLU A 1 243 ? 12.822 -17.731 -10.353 1.00 89.44 243 GLU A C 1
ATOM 1893 O O . GLU A 1 243 ? 12.007 -18.645 -10.204 1.00 89.44 243 GLU A O 1
ATOM 1898 N N . VAL A 1 244 ? 12.539 -16.464 -10.046 1.00 83.12 244 VAL A N 1
ATOM 1899 C CA . VAL A 1 244 ? 11.314 -16.002 -9.394 1.00 83.12 244 VAL A CA 1
ATOM 1900 C C . VAL A 1 244 ? 10.585 -15.012 -10.305 1.00 83.12 244 VAL A C 1
ATOM 1902 O O . VAL A 1 244 ? 11.009 -13.875 -10.506 1.00 83.12 244 VAL A O 1
ATOM 1905 N N . MET A 1 245 ? 9.430 -15.433 -10.835 1.00 80.50 245 MET A N 1
ATOM 1906 C CA . MET A 1 245 ? 8.599 -14.596 -11.718 1.00 80.50 245 MET A CA 1
ATOM 1907 C C . MET A 1 245 ? 7.714 -13.574 -10.976 1.00 80.50 245 MET A C 1
ATOM 1909 O O . MET A 1 245 ? 6.879 -12.908 -11.595 1.00 80.50 245 MET A O 1
ATOM 1913 N N . GLU A 1 246 ? 7.868 -13.458 -9.660 1.00 92.75 246 GLU A N 1
ATOM 1914 C CA . GLU A 1 246 ? 7.235 -12.437 -8.824 1.00 92.75 246 GLU A CA 1
ATOM 1915 C C . GLU A 1 246 ? 8.181 -11.244 -8.657 1.00 92.75 246 GLU A C 1
ATOM 1917 O O . GLU A 1 246 ? 9.399 -11.410 -8.631 1.00 92.75 246 GLU A O 1
ATOM 1922 N N . ALA A 1 247 ? 7.615 -10.040 -8.560 1.00 94.56 247 ALA A N 1
ATOM 1923 C CA . ALA A 1 247 ? 8.378 -8.819 -8.335 1.00 94.56 247 ALA A CA 1
ATOM 1924 C C . ALA A 1 247 ? 8.297 -8.411 -6.860 1.00 94.56 247 ALA A C 1
ATOM 1926 O O . ALA A 1 247 ? 7.217 -8.099 -6.354 1.00 94.56 247 ALA A O 1
ATOM 1927 N N . PHE A 1 248 ? 9.453 -8.370 -6.204 1.00 97.19 248 PHE A N 1
ATOM 1928 C CA . PHE A 1 248 ? 9.650 -7.955 -4.821 1.00 97.19 248 PHE A CA 1
ATOM 1929 C C . PHE A 1 248 ? 10.517 -6.710 -4.795 1.00 97.19 248 PHE A C 1
ATOM 1931 O O . PHE A 1 248 ? 11.744 -6.761 -4.761 1.00 97.19 248 PHE A O 1
ATOM 1938 N N . ALA A 1 249 ? 9.870 -5.557 -4.830 1.00 97.50 249 ALA A N 1
ATOM 1939 C CA . ALA A 1 249 ? 10.575 -4.300 -4.919 1.00 97.50 249 ALA A CA 1
ATOM 1940 C C . ALA A 1 249 ? 11.117 -3.852 -3.545 1.00 97.50 249 ALA A C 1
ATOM 1942 O O . ALA A 1 249 ? 10.557 -4.222 -2.507 1.00 97.50 249 ALA A O 1
ATOM 1943 N N . PRO A 1 250 ? 12.208 -3.063 -3.504 1.00 96.88 250 PRO A N 1
ATOM 1944 C CA . PRO A 1 250 ? 12.882 -2.751 -2.245 1.00 96.88 250 PRO A CA 1
ATOM 1945 C C . PRO A 1 250 ? 12.229 -1.609 -1.452 1.00 96.88 250 PRO A C 1
ATOM 1947 O O . PRO A 1 250 ? 12.401 -1.544 -0.237 1.00 96.88 250 PRO A O 1
ATOM 1950 N N . PHE A 1 251 ? 11.492 -0.693 -2.092 1.00 98.56 251 PHE A N 1
ATOM 1951 C CA . PHE A 1 251 ? 10.942 0.483 -1.411 1.00 98.56 251 PHE A CA 1
ATOM 1952 C C . PHE A 1 251 ? 9.476 0.279 -1.038 1.00 98.56 251 PHE A C 1
ATOM 1954 O O . PHE A 1 251 ? 8.609 0.271 -1.912 1.00 98.56 251 PHE A O 1
ATOM 1961 N N . THR A 1 252 ? 9.181 0.191 0.259 1.00 98.88 252 THR A N 1
ATOM 1962 C CA . THR A 1 252 ? 7.797 0.231 0.748 1.00 98.88 252 THR A CA 1
ATOM 1963 C C . THR A 1 252 ? 7.223 1.640 0.631 1.00 98.88 252 THR A C 1
ATOM 1965 O O . THR A 1 252 ? 7.793 2.622 1.113 1.00 98.88 252 THR A O 1
ATOM 1968 N N . VAL A 1 253 ? 6.053 1.717 0.017 1.00 98.81 253 VAL A N 1
ATOM 1969 C CA . VAL A 1 253 ? 5.257 2.906 -0.246 1.00 98.81 253 VAL A CA 1
ATOM 1970 C C . VAL A 1 253 ? 3.941 2.801 0.525 1.00 98.81 253 VAL A C 1
ATOM 1972 O O . VAL A 1 253 ? 3.233 1.806 0.414 1.00 98.81 253 VAL A O 1
ATOM 1975 N N . VAL A 1 254 ? 3.576 3.843 1.272 1.00 98.94 254 VAL A N 1
ATOM 1976 C CA . VAL A 1 254 ? 2.283 3.956 1.962 1.00 98.94 254 VAL A CA 1
ATOM 1977 C C . VAL A 1 254 ? 1.566 5.204 1.458 1.00 98.94 254 VAL A C 1
ATOM 1979 O O . VAL A 1 254 ? 2.117 6.306 1.511 1.00 98.94 254 VAL A O 1
ATOM 1982 N N . ASN A 1 255 ? 0.363 5.030 0.905 1.00 98.81 255 ASN A N 1
ATOM 1983 C CA . ASN A 1 255 ? -0.408 6.075 0.218 1.00 98.81 255 ASN A CA 1
ATOM 1984 C C . ASN A 1 255 ? 0.433 6.880 -0.794 1.00 98.81 255 ASN A C 1
ATOM 1986 O O . ASN A 1 255 ? 0.358 8.104 -0.870 1.00 98.81 255 ASN A O 1
ATOM 1990 N N . GLY A 1 256 ? 1.286 6.196 -1.556 1.00 98.38 256 GLY A N 1
ATOM 1991 C CA . GLY A 1 256 ? 2.130 6.841 -2.559 1.00 98.38 256 GLY A CA 1
ATOM 1992 C C . GLY A 1 256 ? 3.402 7.503 -2.012 1.00 98.38 256 GLY A C 1
ATOM 1993 O O . GLY A 1 256 ? 4.129 8.098 -2.798 1.00 98.38 256 GLY A O 1
ATOM 1994 N N . LYS A 1 257 ? 3.740 7.412 -0.719 1.00 98.88 257 LYS A N 1
ATOM 1995 C CA . LYS A 1 257 ? 5.034 7.899 -0.203 1.00 98.88 257 LYS A CA 1
ATOM 1996 C C . LYS A 1 257 ? 5.939 6.777 0.279 1.00 98.88 257 LYS A C 1
ATOM 1998 O O . LYS A 1 257 ? 5.470 5.888 0.974 1.00 98.88 257 LYS A O 1
ATOM 2003 N N . VAL A 1 258 ? 7.227 6.841 -0.056 1.00 98.88 258 VAL A N 1
ATOM 2004 C CA . VAL A 1 258 ? 8.250 5.940 0.494 1.00 98.88 258 VAL A CA 1
ATOM 2005 C C . VAL A 1 258 ? 8.451 6.275 1.972 1.00 98.88 258 VAL A C 1
ATOM 2007 O O . VAL A 1 258 ? 8.757 7.421 2.299 1.00 98.88 258 VAL A O 1
ATOM 2010 N N . TRP A 1 259 ? 8.253 5.280 2.842 1.00 98.81 259 TRP A N 1
ATOM 2011 C CA . TRP A 1 259 ? 8.473 5.344 4.298 1.00 98.81 259 TRP A CA 1
ATOM 2012 C C . TRP A 1 259 ? 8.006 6.648 4.972 1.00 98.81 259 TRP A C 1
ATOM 2014 O O . TRP A 1 259 ? 8.829 7.368 5.542 1.00 98.81 259 TRP A O 1
ATOM 2024 N N . PRO A 1 260 ? 6.716 7.016 4.901 1.00 98.88 260 PRO A N 1
ATOM 2025 C CA . PRO A 1 260 ? 6.261 8.312 5.387 1.00 98.88 260 PRO A CA 1
ATOM 2026 C C . PRO A 1 260 ? 6.174 8.375 6.919 1.00 98.88 260 PRO A C 1
ATOM 2028 O O . PRO A 1 260 ? 6.294 7.370 7.621 1.00 98.88 260 PRO A O 1
ATOM 2031 N N . VAL A 1 261 ? 5.914 9.578 7.435 1.00 98.81 261 VAL A N 1
ATOM 2032 C CA . VAL A 1 261 ? 5.545 9.836 8.833 1.00 98.81 261 VAL A CA 1
ATOM 2033 C C . VAL A 1 261 ? 4.101 10.338 8.941 1.00 98.81 261 VAL A C 1
ATOM 2035 O O . VAL A 1 261 ? 3.685 11.231 8.200 1.00 98.81 261 VAL A O 1
ATOM 2038 N N . LEU A 1 262 ? 3.330 9.794 9.881 1.00 98.75 262 LEU A N 1
ATOM 2039 C CA . LEU A 1 262 ? 2.014 10.286 10.276 1.00 98.75 262 LEU A CA 1
ATOM 2040 C C . LEU A 1 262 ? 2.105 10.966 11.647 1.00 98.75 262 LEU A C 1
ATOM 2042 O O . LEU A 1 262 ? 2.466 10.338 12.641 1.00 98.75 262 LEU A O 1
ATOM 2046 N N . ASP A 1 263 ? 1.744 12.248 11.699 1.00 98.50 263 ASP A N 1
ATOM 2047 C CA . ASP A 1 263 ? 1.574 12.969 12.962 1.00 98.50 263 ASP A CA 1
ATOM 2048 C C . ASP A 1 263 ? 0.247 12.528 13.614 1.00 98.50 263 ASP A C 1
ATOM 2050 O O . ASP A 1 263 ? -0.818 12.693 13.012 1.00 98.50 263 ASP A O 1
ATOM 2054 N N . VAL A 1 264 ? 0.301 11.981 14.831 1.00 98.25 264 VAL A N 1
ATOM 2055 C CA . VAL A 1 264 ? -0.867 11.486 15.587 1.00 98.25 264 VAL A CA 1
ATOM 2056 C C . VAL A 1 264 ? -1.028 12.224 16.913 1.00 98.25 264 VAL A C 1
ATOM 2058 O O . VAL A 1 264 ? -0.054 12.683 17.498 1.00 98.25 264 VAL A O 1
ATOM 2061 N N . GLN A 1 265 ? -2.258 12.355 17.398 1.00 97.88 265 GLN A N 1
ATOM 2062 C CA . GLN A 1 265 ? -2.549 12.868 18.739 1.00 97.88 265 GLN A CA 1
ATOM 2063 C C . GLN A 1 265 ? -2.525 11.715 19.759 1.00 97.88 265 GLN A C 1
ATOM 2065 O O . GLN A 1 265 ? -2.692 10.566 19.345 1.00 97.88 265 GLN A O 1
ATOM 2070 N N . PRO A 1 266 ? -2.380 11.993 21.070 1.00 97.31 266 PRO A N 1
ATOM 2071 C CA . PRO A 1 266 ? -2.557 10.998 22.128 1.00 97.31 266 PRO A CA 1
ATOM 2072 C C . PRO A 1 266 ? -4.015 10.508 22.216 1.00 97.31 266 PRO A C 1
ATOM 2074 O O . PRO A 1 266 ? -4.789 10.916 23.079 1.00 97.31 266 PRO A O 1
ATOM 2077 N N . ALA A 1 267 ? -4.416 9.654 21.278 1.00 97.19 267 ALA A N 1
ATOM 2078 C CA . ALA A 1 267 ? -5.764 9.119 21.129 1.00 97.19 267 ALA A CA 1
ATOM 2079 C C . ALA A 1 267 ? -5.726 7.752 20.432 1.00 97.19 267 ALA A C 1
ATOM 2081 O O . ALA A 1 267 ? -4.707 7.352 19.867 1.00 97.19 267 ALA A O 1
ATOM 2082 N N . THR A 1 268 ? -6.857 7.050 20.422 1.00 98.44 268 THR A N 1
ATOM 2083 C CA . THR A 1 268 ? -7.024 5.842 19.607 1.00 98.44 268 THR A CA 1
ATOM 2084 C C . THR A 1 268 ? -7.324 6.216 18.158 1.00 98.44 268 THR A C 1
ATOM 2086 O O . THR A 1 268 ? -8.227 7.008 17.884 1.00 98.44 268 THR A O 1
ATOM 2089 N N . TYR A 1 269 ? -6.589 5.614 17.228 1.00 98.81 269 TYR A N 1
ATOM 2090 C CA . TYR A 1 269 ? -6.799 5.749 15.788 1.00 98.81 269 TYR A CA 1
ATOM 2091 C C . TYR A 1 269 ? -7.332 4.442 15.212 1.00 98.81 269 TYR A C 1
ATOM 2093 O O . TYR A 1 269 ? -6.980 3.359 15.676 1.00 98.81 269 TYR A O 1
ATOM 2101 N N . ARG A 1 270 ? -8.142 4.542 14.162 1.00 98.88 270 ARG A N 1
ATOM 2102 C CA . ARG A 1 270 ? -8.584 3.419 13.343 1.00 98.88 270 ARG A CA 1
ATOM 2103 C C . ARG A 1 270 ? -7.811 3.407 12.032 1.00 98.88 270 ARG A C 1
ATOM 2105 O O . ARG A 1 270 ? -7.973 4.302 11.208 1.00 98.88 270 ARG A O 1
ATOM 2112 N N . LEU A 1 271 ? -6.972 2.403 11.826 1.00 98.88 271 LEU A N 1
ATOM 2113 C CA . LEU A 1 271 ? -6.202 2.218 10.604 1.00 98.88 271 LEU A CA 1
ATOM 2114 C C . LEU A 1 271 ? -6.880 1.166 9.728 1.00 98.88 271 LEU A C 1
ATOM 2116 O O . LEU A 1 271 ? -7.063 0.023 10.143 1.00 98.88 271 LEU A O 1
ATOM 2120 N N . ARG A 1 272 ? -7.225 1.550 8.499 1.00 98.75 272 ARG A N 1
ATOM 2121 C CA . ARG A 1 272 ? -7.783 0.646 7.489 1.00 98.75 272 ARG A CA 1
ATOM 2122 C C . ARG A 1 272 ? -6.683 0.266 6.512 1.00 98.75 272 ARG A C 1
ATOM 2124 O O . ARG A 1 272 ? -6.401 1.019 5.583 1.00 98.75 272 ARG A O 1
ATOM 2131 N N . VAL A 1 273 ? -6.031 -0.860 6.769 1.00 98.88 273 VAL A N 1
ATOM 2132 C CA . VAL A 1 273 ? -4.816 -1.287 6.071 1.00 98.88 273 VAL A CA 1
ATOM 2133 C C . VAL A 1 273 ? -5.163 -2.224 4.924 1.00 98.88 273 VAL A C 1
ATOM 2135 O O . VAL A 1 273 ? -5.922 -3.170 5.109 1.00 98.88 273 VAL A O 1
ATOM 2138 N N . LEU A 1 274 ? -4.577 -1.974 3.759 1.00 98.94 274 LEU A N 1
ATOM 2139 C CA . LEU A 1 274 ? -4.590 -2.843 2.590 1.00 98.94 274 LEU A CA 1
ATOM 2140 C C . LEU A 1 274 ? -3.156 -3.091 2.130 1.00 98.94 274 LEU A C 1
ATOM 2142 O O . LEU A 1 274 ? -2.390 -2.140 1.960 1.00 98.94 274 LEU A O 1
ATOM 2146 N N . ASN A 1 275 ? -2.831 -4.347 1.839 1.00 98.94 275 ASN A N 1
ATOM 2147 C CA . ASN A 1 275 ? -1.671 -4.684 1.028 1.00 98.94 275 ASN A CA 1
ATOM 2148 C C . ASN A 1 275 ? -2.065 -4.696 -0.460 1.00 98.94 275 ASN A C 1
ATOM 2150 O O . ASN A 1 275 ? -2.721 -5.620 -0.929 1.00 98.94 275 ASN A O 1
ATOM 2154 N N . GLY A 1 276 ? -1.663 -3.670 -1.206 1.00 98.56 276 GLY A N 1
ATOM 2155 C CA . GLY A 1 276 ? -1.842 -3.579 -2.657 1.00 98.56 276 GLY A CA 1
ATOM 2156 C C . GLY A 1 276 ? -0.570 -3.876 -3.454 1.00 98.56 2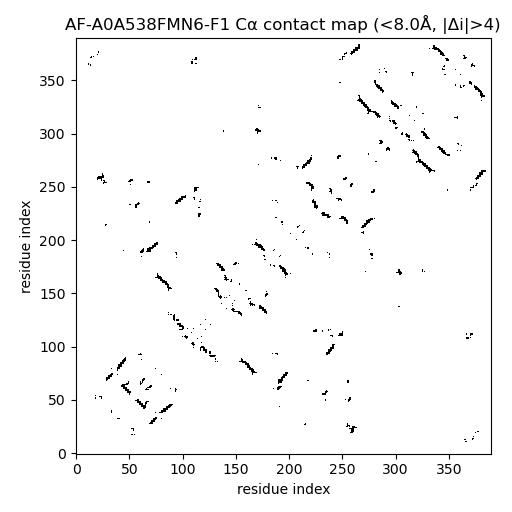76 GLY A C 1
ATOM 2157 O O . GLY A 1 276 ? -0.448 -3.396 -4.584 1.00 98.56 276 GLY A O 1
ATOM 2158 N N . SER A 1 277 ? 0.412 -4.563 -2.866 1.00 98.75 277 SER A N 1
ATOM 2159 C CA . SER A 1 277 ? 1.596 -5.049 -3.581 1.00 98.75 277 SER A CA 1
ATOM 2160 C C . SER A 1 277 ? 1.247 -6.164 -4.558 1.00 98.75 277 SER A C 1
ATOM 2162 O O . SER A 1 277 ? 0.335 -6.955 -4.316 1.00 98.75 277 SER A O 1
ATOM 2164 N N . ASN A 1 278 ? 2.038 -6.282 -5.628 1.00 98.25 278 ASN A N 1
ATOM 2165 C CA . ASN A 1 278 ? 1.873 -7.342 -6.622 1.00 98.25 278 ASN A CA 1
ATOM 2166 C C . ASN A 1 278 ? 2.032 -8.742 -6.005 1.00 98.25 278 ASN A C 1
ATOM 2168 O O . ASN A 1 278 ? 1.247 -9.626 -6.330 1.00 98.25 278 ASN A O 1
ATOM 2172 N N . ALA A 1 279 ? 3.034 -8.931 -5.137 1.00 97.25 279 ALA A N 1
ATOM 2173 C CA . ALA A 1 279 ? 3.329 -10.236 -4.530 1.00 97.25 279 ALA A CA 1
ATOM 2174 C C . ALA A 1 279 ? 3.856 -10.175 -3.084 1.00 97.25 279 ALA A C 1
ATOM 2176 O O . ALA A 1 279 ? 3.744 -11.151 -2.340 1.00 97.25 279 ALA A O 1
ATOM 2177 N N . ARG A 1 280 ? 4.458 -9.055 -2.657 1.00 98.25 280 ARG A N 1
ATOM 2178 C CA . ARG A 1 280 ? 5.065 -8.951 -1.324 1.00 98.25 280 ARG A CA 1
ATOM 2179 C C . ARG A 1 280 ? 4.025 -9.142 -0.224 1.00 98.25 280 ARG A C 1
ATOM 2181 O O . ARG A 1 280 ? 3.110 -8.338 -0.081 1.00 98.25 280 ARG A O 1
ATOM 2188 N N . THR A 1 281 ? 4.228 -10.161 0.604 1.00 98.44 281 THR A N 1
ATOM 2189 C CA . THR A 1 281 ? 3.538 -10.286 1.890 1.00 98.44 281 THR A CA 1
ATOM 2190 C C . THR A 1 281 ? 4.238 -9.405 2.916 1.00 98.44 281 THR A C 1
ATOM 2192 O O . THR A 1 281 ? 5.468 -9.335 2.946 1.00 98.44 281 THR A O 1
ATOM 2195 N N . TYR A 1 282 ? 3.458 -8.743 3.763 1.00 98.75 282 TYR A N 1
ATOM 2196 C CA . TYR A 1 282 ? 3.972 -7.951 4.871 1.00 98.75 282 TYR A CA 1
ATOM 2197 C C . TYR A 1 282 ? 3.688 -8.648 6.193 1.00 98.75 282 TYR A C 1
ATOM 2199 O O . TYR A 1 282 ? 2.584 -9.135 6.416 1.00 98.75 282 TYR A O 1
ATOM 2207 N N . ARG A 1 283 ? 4.664 -8.634 7.098 1.00 98.44 283 ARG A N 1
ATOM 2208 C CA . ARG A 1 283 ? 4.460 -8.890 8.525 1.00 98.44 283 ARG A CA 1
ATOM 2209 C C . ARG A 1 283 ? 4.770 -7.603 9.266 1.00 98.44 283 ARG A C 1
ATOM 2211 O O . ARG A 1 283 ? 5.932 -7.245 9.425 1.00 98.44 283 ARG A O 1
ATOM 2218 N N . LEU A 1 284 ? 3.721 -6.880 9.635 1.00 98.69 284 LEU A N 1
ATOM 2219 C CA . LEU A 1 284 ? 3.811 -5.547 10.210 1.00 98.69 284 LEU A CA 1
ATOM 2220 C C . LEU A 1 284 ? 4.031 -5.640 11.720 1.00 98.69 284 LEU A C 1
ATOM 2222 O O . LEU A 1 284 ? 3.165 -6.120 12.455 1.00 98.69 284 LEU A O 1
ATOM 2226 N N . VAL A 1 285 ? 5.179 -5.143 12.170 1.00 98.56 285 VAL A N 1
ATOM 2227 C CA . VAL A 1 285 ? 5.558 -5.055 13.582 1.00 98.56 285 VAL A CA 1
ATOM 2228 C C . VAL A 1 285 ? 5.667 -3.587 13.976 1.00 98.56 285 VAL A C 1
ATOM 2230 O O . VAL A 1 285 ? 6.331 -2.813 13.290 1.00 98.56 285 VAL A O 1
ATOM 2233 N N . LEU A 1 286 ? 5.017 -3.201 15.074 1.00 98.62 286 LEU A N 1
ATOM 2234 C CA . LEU A 1 286 ? 5.102 -1.858 15.646 1.00 98.62 286 LEU A CA 1
ATOM 2235 C C . LEU A 1 286 ? 6.158 -1.838 16.748 1.00 98.62 286 LEU A C 1
ATOM 2237 O O . LEU A 1 286 ? 6.070 -2.631 17.683 1.00 98.62 286 LEU A O 1
ATOM 2241 N N . LEU A 1 287 ? 7.123 -0.928 16.636 1.00 98.31 287 LEU A N 1
ATOM 2242 C CA . LEU A 1 287 ? 8.190 -0.732 17.612 1.00 98.31 287 LEU A CA 1
ATOM 2243 C C . LEU A 1 287 ? 8.137 0.665 18.232 1.00 98.31 287 LEU A C 1
ATOM 2245 O O . LEU A 1 287 ? 7.931 1.641 17.510 1.00 98.31 287 LEU A O 1
ATOM 2249 N N . GLY A 1 288 ? 8.398 0.761 19.533 1.00 96.88 288 GLY A N 1
ATOM 2250 C CA . GLY A 1 288 ? 8.635 1.996 20.282 1.00 96.88 288 GLY A CA 1
ATOM 2251 C C . GLY A 1 288 ? 9.912 1.881 21.099 1.00 96.88 288 GLY A C 1
ATOM 2252 O O . GLY A 1 288 ? 10.118 0.877 21.769 1.00 96.88 288 GLY A O 1
ATOM 2253 N N . ASP A 1 289 ? 10.810 2.865 20.988 1.00 92.19 289 ASP A N 1
ATOM 2254 C CA . ASP A 1 289 ? 12.130 2.848 21.649 1.00 92.19 289 ASP A CA 1
ATOM 2255 C C . ASP A 1 289 ? 12.897 1.510 21.482 1.00 92.19 289 ASP A C 1
ATOM 2257 O O . ASP A 1 289 ? 13.606 1.050 22.377 1.00 92.19 289 ASP A O 1
ATOM 2261 N N . GLY A 1 290 ? 12.726 0.877 20.315 1.00 90.25 290 GLY A N 1
ATOM 2262 C CA . GLY A 1 290 ? 13.315 -0.409 19.929 1.00 90.25 290 GLY A CA 1
ATOM 2263 C C . GLY A 1 290 ? 12.689 -1.663 20.534 1.00 90.25 290 GLY A C 1
ATOM 2264 O O . GLY A 1 290 ? 13.148 -2.771 20.264 1.00 90.25 290 GLY A O 1
ATOM 2265 N N . ALA A 1 291 ? 11.606 -1.522 21.295 1.00 94.69 291 ALA A N 1
ATOM 2266 C CA . ALA A 1 291 ? 10.820 -2.632 21.813 1.00 94.69 291 ALA A CA 1
ATOM 2267 C C . ALA A 1 291 ? 9.515 -2.826 21.014 1.00 94.69 291 ALA A C 1
ATOM 2269 O O . ALA A 1 291 ? 8.939 -1.847 20.536 1.00 94.69 291 ALA A O 1
ATOM 2270 N N . PRO A 1 292 ? 9.018 -4.067 20.861 1.00 96.62 292 PRO A N 1
ATOM 2271 C CA . PRO A 1 292 ? 7.693 -4.324 20.298 1.00 96.62 292 PRO A CA 1
ATOM 2272 C C . PRO A 1 292 ? 6.563 -3.738 21.148 1.00 96.62 292 PRO A C 1
ATOM 2274 O O . PRO A 1 292 ? 6.553 -3.924 22.357 1.00 96.62 292 PRO A O 1
ATOM 2277 N N . GLU A 1 293 ? 5.592 -3.102 20.489 1.00 97.75 293 GLU A N 1
ATOM 2278 C CA . GLU A 1 293 ? 4.430 -2.420 21.094 1.00 97.75 293 GLU A CA 1
ATOM 2279 C C . GLU A 1 293 ? 3.106 -2.971 20.510 1.00 97.75 293 GLU A C 1
ATOM 2281 O O . GLU A 1 293 ? 2.156 -2.241 20.206 1.00 97.75 293 GLU A O 1
ATOM 2286 N N . LEU A 1 294 ? 3.055 -4.283 20.248 1.00 97.44 294 LEU A N 1
ATOM 2287 C CA . LEU A 1 294 ? 1.935 -4.942 19.559 1.00 97.44 294 LEU A CA 1
ATOM 2288 C C . LEU A 1 294 ? 0.638 -4.953 20.381 1.00 97.44 294 LEU A C 1
ATOM 2290 O O . LEU A 1 294 ? -0.450 -5.001 19.812 1.00 97.44 294 LEU A O 1
ATOM 2294 N N . GLU A 1 295 ? 0.729 -4.857 21.704 1.00 97.50 295 GLU A N 1
ATOM 2295 C CA . GLU A 1 295 ? -0.402 -4.745 22.628 1.00 97.50 295 GLU A CA 1
ATOM 2296 C C . GLU A 1 295 ? -1.245 -3.483 22.408 1.00 97.50 295 GLU A C 1
ATOM 2298 O O . GLU A 1 295 ? -2.412 -3.450 22.799 1.00 97.50 295 GLU A O 1
ATOM 2303 N N . ARG A 1 296 ? -0.685 -2.466 21.740 1.00 98.00 296 ARG A N 1
ATOM 2304 C CA . ARG A 1 296 ? -1.409 -1.252 21.338 1.00 98.00 296 ARG A CA 1
ATOM 2305 C C . ARG A 1 296 ? -2.374 -1.495 20.188 1.00 98.00 296 ARG A C 1
ATOM 2307 O O . ARG A 1 296 ? -3.205 -0.631 19.911 1.00 98.00 296 ARG A O 1
ATOM 2314 N N . ILE A 1 297 ? -2.239 -2.623 19.490 1.00 98.69 297 ILE A N 1
ATOM 2315 C CA . ILE A 1 297 ? -2.977 -2.925 18.270 1.00 98.69 297 ILE A CA 1
ATOM 2316 C C . ILE A 1 297 ? -4.062 -3.954 18.568 1.00 98.69 297 ILE A C 1
ATOM 2318 O O . ILE A 1 297 ? -3.802 -5.086 18.977 1.00 98.69 297 ILE A O 1
ATOM 2322 N N . THR A 1 298 ? -5.302 -3.573 18.290 1.00 98.81 298 THR A N 1
ATOM 2323 C CA . THR A 1 298 ? -6.449 -4.478 18.328 1.00 98.81 298 THR A CA 1
ATOM 2324 C C . THR A 1 298 ? -7.050 -4.584 16.936 1.00 98.81 298 THR A C 1
ATOM 2326 O O . THR A 1 298 ? -7.508 -3.588 16.379 1.00 98.81 298 THR A O 1
ATOM 2329 N N . GLN A 1 299 ? -7.101 -5.788 16.372 1.00 98.81 299 GLN A N 1
ATOM 2330 C CA . GLN A 1 299 ? -7.792 -6.018 15.110 1.00 98.81 299 GLN A CA 1
ATOM 2331 C C . GLN A 1 299 ? -9.297 -6.137 15.354 1.00 98.81 299 GLN A C 1
ATOM 2333 O O . GLN A 1 299 ? -9.761 -6.931 16.175 1.00 98.81 299 GLN A O 1
ATOM 2338 N N . ILE A 1 300 ? -10.069 -5.340 14.623 1.00 98.75 300 ILE A N 1
ATOM 2339 C CA . ILE A 1 300 ? -11.528 -5.276 14.724 1.00 98.75 300 ILE A CA 1
ATOM 2340 C C . ILE A 1 300 ? -12.233 -5.741 13.454 1.00 98.75 300 ILE A C 1
ATOM 2342 O O . ILE A 1 300 ? -13.431 -5.998 13.510 1.00 98.75 300 ILE A O 1
ATOM 2346 N N . GLY A 1 301 ? -11.520 -5.905 12.339 1.00 98.50 301 GLY A N 1
ATOM 2347 C CA . GLY A 1 301 ? -12.088 -6.338 11.064 1.00 98.50 301 GLY A CA 1
ATOM 2348 C C . GLY A 1 301 ? -11.058 -6.912 10.093 1.00 98.50 301 GLY A C 1
ATOM 2349 O O . GLY A 1 301 ? -9.844 -6.799 10.290 1.00 98.50 301 GLY A O 1
ATOM 2350 N N . THR A 1 302 ? -11.576 -7.552 9.049 1.00 98.25 302 THR A N 1
ATOM 2351 C CA . THR A 1 302 ? -10.827 -8.155 7.935 1.00 98.25 302 THR A CA 1
ATOM 2352 C C . THR A 1 302 ? -11.460 -7.731 6.600 1.00 98.25 302 THR A C 1
ATOM 2354 O O . THR A 1 302 ? -12.223 -6.763 6.542 1.00 98.25 302 THR A O 1
ATOM 2357 N N . ASP A 1 303 ? -11.193 -8.474 5.527 1.00 98.31 303 ASP A N 1
ATOM 2358 C CA . ASP A 1 303 ? -11.679 -8.257 4.162 1.00 98.31 303 ASP A CA 1
ATOM 2359 C C . ASP A 1 303 ? -13.155 -7.851 4.029 1.00 98.31 303 ASP A C 1
ATOM 2361 O O . ASP A 1 303 ? -13.482 -6.952 3.253 1.00 98.31 303 ASP A O 1
ATOM 2365 N N . HIS A 1 304 ? -14.059 -8.509 4.763 1.00 95.31 304 HIS A N 1
ATOM 2366 C CA . HIS A 1 304 ? -15.517 -8.337 4.636 1.00 95.31 304 HIS A CA 1
ATOM 2367 C C . HIS A 1 304 ? -16.176 -7.790 5.912 1.00 95.31 304 HIS A C 1
ATOM 2369 O O . HIS A 1 304 ? -17.317 -8.149 6.255 1.00 95.31 304 HIS A O 1
ATOM 2375 N N . GLY A 1 305 ? -15.446 -6.913 6.603 1.00 96.31 305 GLY A N 1
ATOM 2376 C CA . GLY A 1 305 ? -15.960 -6.088 7.689 1.00 96.31 305 GLY A CA 1
ATOM 2377 C C . GLY A 1 305 ? -15.514 -6.530 9.074 1.00 96.31 305 GLY A C 1
ATOM 2378 O O . GLY A 1 305 ? -14.500 -7.205 9.244 1.00 96.31 305 GLY A O 1
ATOM 2379 N N . LEU A 1 306 ? -16.288 -6.117 10.076 1.00 98.00 306 LEU A N 1
ATOM 2380 C CA . LEU A 1 306 ? -15.953 -6.332 11.479 1.00 98.00 306 LEU A CA 1
ATOM 2381 C C . LEU A 1 306 ? -15.927 -7.819 11.861 1.00 98.00 306 LEU A C 1
ATOM 2383 O O . LEU A 1 306 ? -16.794 -8.616 11.481 1.00 98.00 306 LEU A O 1
ATOM 2387 N N . LEU A 1 307 ? -14.952 -8.165 12.695 1.00 98.00 307 LEU A N 1
ATOM 2388 C CA . LEU A 1 307 ? -14.896 -9.411 13.438 1.00 98.00 307 LEU A CA 1
ATOM 2389 C C . LEU A 1 307 ? -16.054 -9.479 14.438 1.00 98.00 307 LEU A C 1
ATOM 2391 O O . LEU A 1 307 ? -16.609 -8.473 14.878 1.00 98.00 307 LEU A O 1
ATOM 2395 N N . ARG A 1 308 ? -16.400 -10.699 14.859 1.00 96.12 308 ARG A N 1
ATOM 2396 C CA . ARG A 1 308 ? -17.424 -10.912 15.897 1.00 96.12 308 ARG A CA 1
ATOM 2397 C C . ARG A 1 308 ? -17.055 -10.233 17.222 1.00 96.12 308 ARG A C 1
ATOM 2399 O O . ARG A 1 308 ? -17.941 -9.810 17.957 1.00 96.12 308 ARG A O 1
ATOM 2406 N N . THR A 1 309 ? -15.765 -10.195 17.534 1.00 97.19 309 THR A N 1
ATOM 2407 C CA . THR A 1 309 ? -15.180 -9.544 18.708 1.00 97.19 309 THR A CA 1
ATOM 2408 C C . THR A 1 309 ? -13.807 -8.999 18.322 1.00 97.19 309 THR A C 1
ATOM 2410 O O . THR A 1 309 ? -13.139 -9.657 17.520 1.00 97.19 309 THR A O 1
ATOM 2413 N N . PRO A 1 310 ? -13.361 -7.873 18.902 1.00 98.06 310 PRO A N 1
ATOM 2414 C CA . PRO A 1 310 ? -11.983 -7.416 18.760 1.00 98.06 310 PRO A CA 1
ATOM 2415 C C . PRO A 1 310 ? -10.999 -8.500 19.216 1.00 98.06 310 PRO A C 1
ATOM 2417 O O . PRO A 1 310 ? -11.280 -9.215 20.184 1.00 98.06 310 PRO A O 1
ATOM 2420 N N . VAL A 1 311 ? -9.868 -8.630 18.528 1.00 98.25 311 VAL A N 1
ATOM 2421 C CA . VAL A 1 311 ? -8.813 -9.593 18.868 1.00 98.25 311 VAL A CA 1
ATOM 2422 C C . VAL A 1 311 ? -7.459 -8.889 18.962 1.00 98.25 311 VAL A C 1
ATOM 2424 O O . VAL A 1 311 ? -7.200 -7.974 18.176 1.00 98.25 311 VAL A O 1
ATOM 2427 N N . PRO A 1 312 ? -6.584 -9.284 19.904 1.00 98.06 312 PRO A N 1
ATOM 2428 C CA . PRO A 1 312 ? -5.194 -8.850 19.864 1.00 98.06 312 PRO A CA 1
ATOM 2429 C C . PRO A 1 312 ? -4.533 -9.372 18.586 1.00 98.06 312 PRO A C 1
ATOM 2431 O O . PRO A 1 312 ? -4.885 -10.449 18.091 1.00 98.06 312 PRO A O 1
ATOM 2434 N N . VAL A 1 313 ? -3.574 -8.617 18.058 1.00 97.38 313 VAL A N 1
ATOM 2435 C CA . VAL A 1 313 ? -2.770 -9.073 16.919 1.00 97.38 313 VAL A CA 1
ATOM 2436 C C . VAL A 1 313 ? -1.812 -10.201 17.339 1.00 97.38 313 VAL A C 1
ATOM 2438 O O . VAL A 1 313 ? -1.502 -10.327 18.529 1.00 97.38 313 VAL A O 1
ATOM 2441 N N . PRO A 1 314 ? -1.343 -11.047 16.402 1.00 95.31 314 PRO A N 1
ATOM 2442 C CA . PRO A 1 314 ? -0.340 -12.067 16.702 1.00 95.31 314 PRO A CA 1
ATOM 2443 C C . PRO A 1 314 ? 0.927 -11.473 17.328 1.00 95.31 314 PRO A C 1
ATOM 2445 O O . PRO A 1 314 ? 1.319 -10.351 17.012 1.00 95.31 314 PRO A O 1
ATOM 2448 N N . ALA A 1 315 ? 1.592 -12.244 18.194 1.00 93.56 315 ALA A N 1
ATOM 2449 C CA . ALA A 1 315 ? 2.786 -11.800 18.925 1.00 93.56 315 ALA A CA 1
ATOM 2450 C C . ALA A 1 315 ? 4.005 -11.528 18.024 1.00 93.56 315 ALA A C 1
ATOM 2452 O O . ALA A 1 315 ? 4.976 -10.922 18.466 1.00 93.56 315 ALA A O 1
ATOM 2453 N N . ASP A 1 316 ? 3.965 -11.992 16.779 1.00 92.75 316 ASP A N 1
ATOM 2454 C CA . ASP A 1 316 ? 4.977 -11.783 15.751 1.00 92.75 316 ASP A CA 1
ATOM 2455 C C . ASP A 1 316 ? 4.566 -10.740 14.694 1.00 92.75 316 ASP A C 1
ATOM 2457 O O . ASP A 1 316 ? 5.333 -10.489 13.767 1.00 92.75 316 ASP A O 1
ATOM 2461 N N . GLY A 1 317 ? 3.410 -10.086 14.851 1.00 96.50 317 GLY A N 1
ATOM 2462 C CA . GLY A 1 317 ? 2.948 -8.983 14.005 1.00 96.50 317 GLY A CA 1
ATOM 2463 C C . GLY A 1 317 ? 1.713 -9.302 13.158 1.00 96.50 317 GLY A C 1
ATOM 2464 O O . GLY A 1 317 ? 1.211 -10.424 13.117 1.00 96.50 317 GLY A O 1
ATOM 2465 N N . VAL A 1 318 ? 1.200 -8.285 12.465 1.00 97.81 318 VAL A N 1
ATOM 2466 C CA . VAL A 1 318 ? 0.049 -8.430 11.559 1.00 97.81 318 VAL A CA 1
ATOM 2467 C C . VAL A 1 318 ? 0.541 -8.919 10.204 1.00 97.81 318 VAL A C 1
ATOM 2469 O O . VAL A 1 318 ? 1.234 -8.187 9.498 1.00 97.81 318 VAL A O 1
ATOM 2472 N N . LEU A 1 319 ? 0.180 -10.146 9.836 1.00 97.94 319 LEU A N 1
ATOM 2473 C CA . LEU A 1 319 ? 0.451 -10.685 8.507 1.00 97.94 319 LEU A CA 1
ATOM 2474 C C . LEU A 1 319 ? -0.601 -10.187 7.506 1.00 97.94 319 LEU A C 1
ATOM 2476 O O . LEU A 1 319 ? -1.791 -10.192 7.816 1.00 97.94 319 LEU A O 1
ATOM 2480 N N . LEU A 1 320 ? -0.155 -9.762 6.326 1.00 98.19 320 LEU A N 1
ATOM 2481 C CA . LEU A 1 320 ? -1.015 -9.278 5.252 1.00 98.19 320 LEU A CA 1
ATOM 2482 C C . LEU A 1 320 ? -0.443 -9.701 3.895 1.00 98.19 320 LEU A C 1
ATOM 2484 O O . LEU A 1 320 ? 0.554 -9.137 3.426 1.00 98.19 320 LEU A O 1
ATOM 2488 N N . ALA A 1 321 ? -1.057 -10.697 3.261 1.00 98.44 321 ALA A N 1
ATOM 2489 C CA . ALA A 1 321 ? -0.766 -11.072 1.882 1.00 98.44 321 ALA A CA 1
ATOM 2490 C C . ALA A 1 321 ? -1.391 -10.067 0.899 1.00 98.44 321 ALA A C 1
ATOM 2492 O O . ALA A 1 321 ? -2.193 -9.211 1.283 1.00 98.44 321 ALA A O 1
ATOM 2493 N N . SER A 1 322 ? -1.006 -10.139 -0.377 1.00 98.44 322 SER A N 1
ATOM 2494 C CA . SER A 1 322 ? -1.558 -9.264 -1.416 1.00 98.44 322 SER A CA 1
ATOM 2495 C C . SER A 1 322 ? -3.090 -9.318 -1.441 1.00 98.44 322 SER A C 1
ATOM 2497 O O . SER A 1 322 ? -3.685 -10.391 -1.399 1.00 98.44 322 SER A O 1
ATOM 2499 N N . ALA A 1 323 ? -3.710 -8.143 -1.546 1.00 98.69 323 ALA A N 1
ATOM 2500 C CA . ALA A 1 323 ? -5.151 -7.883 -1.536 1.00 98.69 323 ALA A CA 1
ATOM 2501 C C . ALA A 1 323 ? -5.891 -8.064 -0.194 1.00 98.69 323 ALA A C 1
ATOM 2503 O O . ALA A 1 323 ? -7.072 -7.701 -0.115 1.00 98.69 323 ALA A O 1
ATOM 2504 N N . GLU A 1 324 ? -5.244 -8.562 0.863 1.00 98.88 324 GLU A N 1
ATOM 2505 C CA . GLU A 1 324 ? -5.875 -8.668 2.183 1.00 98.88 324 GLU A CA 1
ATOM 2506 C C . GLU A 1 324 ? -6.029 -7.293 2.852 1.00 98.88 324 GLU A C 1
ATOM 2508 O O . GLU A 1 324 ? -5.217 -6.375 2.660 1.00 98.88 324 GLU A O 1
ATOM 2513 N N . ARG A 1 325 ? -7.087 -7.150 3.663 1.00 98.88 325 ARG A N 1
ATOM 2514 C CA . ARG A 1 325 ? -7.348 -5.962 4.485 1.00 98.88 325 ARG A CA 1
ATOM 2515 C C . ARG A 1 325 ? -7.357 -6.292 5.972 1.00 98.88 325 ARG A C 1
ATOM 2517 O O . ARG A 1 325 ? -7.940 -7.286 6.404 1.00 98.88 325 ARG A O 1
ATOM 2524 N N . ALA A 1 326 ? -6.822 -5.371 6.768 1.00 98.81 326 ALA A N 1
ATOM 2525 C CA . ALA A 1 326 ? -6.923 -5.381 8.222 1.00 98.81 326 ALA A CA 1
ATOM 2526 C C . ALA A 1 326 ? -7.496 -4.052 8.731 1.00 98.81 326 ALA A C 1
ATOM 2528 O O . ALA A 1 326 ? -7.034 -2.974 8.359 1.00 98.81 326 ALA A O 1
ATOM 2529 N N . ASP A 1 327 ? -8.501 -4.131 9.600 1.00 98.81 327 ASP A N 1
ATOM 2530 C CA . ASP A 1 327 ? -9.081 -2.976 10.290 1.00 98.81 327 ASP A CA 1
ATOM 2531 C C . ASP A 1 327 ? -8.600 -2.991 11.740 1.00 98.81 327 ASP A C 1
ATOM 2533 O O . ASP A 1 327 ? -8.919 -3.913 12.499 1.00 98.81 327 ASP A O 1
ATOM 2537 N N . LEU A 1 328 ? -7.759 -2.019 12.086 1.00 98.88 328 LEU A N 1
ATOM 2538 C CA . LEU A 1 328 ? -6.956 -2.004 13.303 1.00 98.88 328 LEU A CA 1
ATOM 2539 C C . LEU A 1 328 ? -7.286 -0.770 14.139 1.00 98.88 328 LEU A C 1
ATOM 2541 O O . LEU A 1 328 ? -7.272 0.348 13.634 1.00 98.88 328 LEU A O 1
ATOM 2545 N N . LEU A 1 329 ? -7.506 -0.954 15.434 1.00 98.88 329 LEU A N 1
ATOM 2546 C CA . LEU A 1 329 ? -7.422 0.123 16.412 1.00 98.88 329 LEU A CA 1
ATOM 2547 C C . LEU A 1 329 ? -5.996 0.177 16.953 1.00 98.88 329 LEU A C 1
ATOM 2549 O O . LEU A 1 329 ? -5.461 -0.857 17.349 1.00 98.88 329 LEU A O 1
ATOM 2553 N N . VAL A 1 330 ? -5.400 1.367 16.973 1.00 98.81 330 VAL A N 1
ATOM 2554 C CA . VAL A 1 330 ? -4.065 1.611 17.530 1.00 98.81 330 VAL A CA 1
ATOM 2555 C C . VAL A 1 330 ? -4.163 2.677 18.610 1.00 98.81 330 VAL A C 1
ATOM 2557 O O . VAL A 1 330 ? -4.647 3.781 18.349 1.00 98.81 330 VAL A O 1
ATOM 2560 N N . ASP A 1 331 ? -3.733 2.337 19.823 1.00 98.56 331 ASP A N 1
ATOM 2561 C CA . ASP A 1 331 ? -3.816 3.222 20.983 1.00 98.56 331 ASP A CA 1
ATOM 2562 C C . ASP A 1 331 ? -2.519 4.014 21.220 1.00 98.56 331 ASP A C 1
ATOM 2564 O O . ASP A 1 331 ? -1.476 3.454 21.572 1.00 98.56 331 ASP A O 1
ATOM 2568 N N . PHE A 1 332 ? -2.604 5.337 21.049 1.00 98.44 332 PHE A N 1
ATOM 2569 C CA . PHE A 1 332 ? -1.536 6.288 21.369 1.00 98.44 332 PHE A CA 1
ATOM 2570 C C . PHE A 1 332 ? -1.852 7.135 22.617 1.00 98.44 332 PHE A C 1
ATOM 2572 O O . PHE A 1 332 ? -1.143 8.103 22.887 1.00 98.44 332 PHE A O 1
ATOM 2579 N N . SER A 1 333 ? -2.937 6.846 23.345 1.00 97.19 333 SER A N 1
ATOM 2580 C CA . SER A 1 333 ? -3.513 7.748 24.359 1.00 97.19 333 SER A CA 1
ATOM 2581 C C . SER A 1 333 ? -2.624 8.036 25.571 1.00 97.19 333 SER A C 1
ATOM 2583 O O . SER A 1 333 ? -2.714 9.116 26.155 1.00 97.19 333 SER A O 1
ATOM 2585 N N . ASP A 1 334 ? -1.743 7.108 25.930 1.00 96.75 334 ASP A N 1
ATOM 2586 C CA . ASP A 1 334 ? -0.778 7.221 27.026 1.00 96.75 334 ASP A CA 1
ATOM 2587 C C . ASP A 1 334 ? 0.591 7.770 26.582 1.00 96.75 334 ASP A C 1
ATOM 2589 O O . ASP A 1 334 ? 1.454 8.027 27.425 1.00 96.75 334 ASP A O 1
ATOM 2593 N N . LEU A 1 335 ? 0.801 7.981 25.278 1.00 97.38 335 LEU A N 1
ATOM 2594 C CA . LEU A 1 335 ? 2.079 8.440 24.745 1.00 97.38 335 LEU A CA 1
ATOM 2595 C C . LEU A 1 335 ? 2.231 9.958 24.859 1.00 97.38 335 LEU A C 1
ATOM 2597 O O . LEU A 1 335 ? 1.334 10.745 24.546 1.00 97.38 335 LEU A O 1
ATOM 2601 N N . ALA A 1 336 ? 3.422 10.387 25.270 1.00 96.69 336 ALA A N 1
ATOM 2602 C CA . ALA A 1 336 ? 3.744 11.801 25.366 1.00 96.69 336 ALA A CA 1
ATOM 2603 C C . ALA A 1 336 ? 4.009 12.403 23.972 1.00 96.69 336 ALA A C 1
ATOM 2605 O O . ALA A 1 336 ? 4.587 11.745 23.104 1.00 96.69 336 ALA A O 1
ATOM 2606 N N . PRO A 1 337 ? 3.676 13.688 23.741 1.00 96.88 337 PRO A N 1
ATOM 2607 C CA . PRO A 1 337 ? 4.153 14.400 22.562 1.00 96.88 337 PRO A CA 1
ATOM 2608 C C . PRO A 1 337 ? 5.676 14.292 22.414 1.00 96.88 337 PRO A C 1
ATOM 2610 O O . PRO A 1 337 ? 6.418 14.596 23.347 1.00 96.88 337 PRO A O 1
ATOM 2613 N N . GLY A 1 338 ? 6.131 13.894 21.228 1.00 95.88 338 GLY A N 1
ATOM 2614 C CA . GLY A 1 338 ? 7.528 13.593 20.923 1.00 95.88 338 GLY A CA 1
ATOM 2615 C C . GLY A 1 338 ? 7.850 12.098 20.859 1.00 95.88 338 GLY A C 1
ATOM 2616 O O . GLY A 1 338 ? 8.880 11.760 20.285 1.00 95.88 338 GLY A O 1
ATOM 2617 N N . SER A 1 339 ? 6.985 11.216 21.376 1.00 97.88 339 SER A N 1
ATOM 2618 C CA . SER A 1 339 ? 7.120 9.768 21.182 1.00 97.88 339 SER A CA 1
ATOM 2619 C C . SER A 1 339 ? 7.028 9.402 19.698 1.00 97.88 339 SER A C 1
ATOM 2621 O O . SER A 1 339 ? 6.213 9.961 18.955 1.00 97.88 339 SER A O 1
ATOM 2623 N N . GLU A 1 340 ? 7.841 8.438 19.269 1.00 98.19 340 GLU A N 1
ATOM 2624 C CA . GLU A 1 340 ? 7.823 7.897 17.911 1.00 98.19 340 GLU A CA 1
ATOM 2625 C C . GLU A 1 340 ? 7.628 6.384 17.957 1.00 98.19 340 GLU A C 1
ATOM 2627 O O . GLU A 1 340 ? 8.328 5.690 18.689 1.00 98.19 340 GLU A O 1
ATOM 2632 N N . LEU A 1 341 ? 6.703 5.877 17.142 1.00 98.69 341 LEU A N 1
ATOM 2633 C CA . LEU A 1 341 ? 6.523 4.445 16.922 1.00 98.69 341 LEU A CA 1
ATOM 2634 C C . LEU A 1 341 ? 6.757 4.132 15.447 1.00 98.69 341 LEU A C 1
ATOM 2636 O O . LEU A 1 341 ? 6.240 4.828 14.575 1.00 98.69 341 LEU A O 1
ATOM 2640 N N . THR A 1 342 ? 7.530 3.099 15.139 1.00 98.69 342 THR A N 1
ATOM 2641 C CA . THR A 1 342 ? 7.866 2.727 13.759 1.00 98.69 342 THR A CA 1
ATOM 2642 C C . THR A 1 342 ? 7.261 1.376 13.409 1.00 98.69 342 THR A C 1
ATOM 2644 O O . THR A 1 342 ? 7.428 0.406 14.139 1.00 98.69 342 THR A O 1
ATOM 2647 N N . VAL A 1 343 ? 6.572 1.313 12.273 1.00 98.81 343 VAL A N 1
ATOM 2648 C CA . VAL A 1 343 ? 6.113 0.069 11.657 1.00 98.81 343 VAL A CA 1
ATOM 2649 C C . VAL A 1 343 ? 7.213 -0.459 10.745 1.00 98.81 343 VAL A C 1
ATOM 2651 O O . VAL A 1 343 ? 7.669 0.252 9.839 1.00 98.81 343 VAL A O 1
ATOM 2654 N N . LEU A 1 344 ? 7.607 -1.707 10.973 1.00 98.62 344 LEU A N 1
ATOM 2655 C CA . LEU A 1 344 ? 8.550 -2.453 10.150 1.00 98.62 344 LEU A CA 1
ATOM 2656 C C . LEU A 1 344 ? 7.865 -3.659 9.502 1.00 98.62 344 LEU A C 1
ATOM 2658 O O . LEU A 1 344 ? 6.932 -4.228 10.064 1.00 98.62 344 LEU A O 1
ATOM 2662 N N . ASN A 1 345 ? 8.345 -4.046 8.325 1.00 98.50 345 ASN A N 1
ATOM 2663 C CA . ASN A 1 345 ? 8.100 -5.348 7.732 1.00 98.50 345 ASN A CA 1
ATOM 2664 C C . ASN A 1 345 ? 9.169 -6.325 8.225 1.00 98.50 345 ASN A C 1
ATOM 2666 O O . ASN A 1 345 ? 10.350 -5.993 8.183 1.00 98.50 345 ASN A O 1
ATOM 2670 N N . THR A 1 346 ? 8.763 -7.522 8.632 1.00 97.62 346 THR A N 1
ATOM 2671 C CA . THR A 1 346 ? 9.669 -8.616 9.020 1.00 97.62 346 THR A CA 1
ATOM 2672 C C . THR A 1 346 ? 9.432 -9.901 8.219 1.00 97.62 346 THR A C 1
ATOM 2674 O O . THR A 1 346 ? 10.001 -10.944 8.527 1.00 97.62 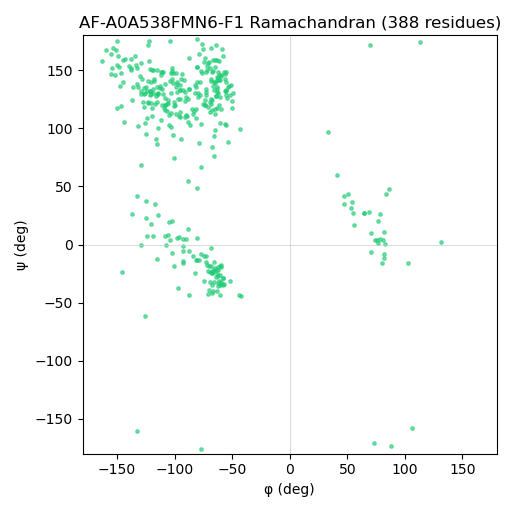346 THR A O 1
ATOM 2677 N N . ALA A 1 347 ? 8.579 -9.853 7.188 1.00 97.38 347 ALA A N 1
ATOM 2678 C CA . ALA A 1 347 ? 8.324 -10.989 6.308 1.00 97.38 347 ALA A CA 1
ATOM 2679 C C . ALA A 1 347 ? 9.397 -11.108 5.219 1.00 97.38 347 ALA A C 1
ATOM 2681 O O . ALA A 1 347 ? 9.658 -10.144 4.492 1.00 97.38 347 ALA A O 1
ATOM 2682 N N . ALA A 1 348 ? 9.933 -12.320 5.066 1.00 95.62 348 ALA A N 1
ATOM 2683 C CA . ALA A 1 348 ? 10.732 -12.710 3.913 1.00 95.62 348 ALA A CA 1
ATOM 2684 C C . ALA A 1 348 ? 9.893 -12.751 2.624 1.00 95.62 348 ALA A C 1
ATOM 2686 O O . ALA A 1 348 ? 8.662 -12.871 2.663 1.00 95.62 348 ALA A O 1
ATOM 2687 N N . ALA A 1 349 ? 10.572 -12.669 1.482 1.00 94.94 349 ALA A N 1
ATOM 2688 C CA . ALA A 1 349 ? 9.988 -12.832 0.160 1.00 94.94 349 ALA A CA 1
ATOM 2689 C C . ALA A 1 349 ? 10.821 -13.809 -0.708 1.00 94.94 349 ALA A C 1
ATOM 2691 O O . ALA A 1 349 ? 12.043 -13.664 -0.743 1.00 94.94 349 ALA A O 1
ATOM 2692 N N . PRO A 1 350 ? 10.192 -14.758 -1.438 1.00 93.94 350 PRO A N 1
ATOM 2693 C CA . PRO A 1 350 ? 8.788 -15.166 -1.320 1.00 93.94 350 PRO A CA 1
ATOM 2694 C C . PRO A 1 350 ? 8.439 -15.606 0.105 1.00 93.94 350 PRO A C 1
ATOM 2696 O O . PRO A 1 350 ? 9.279 -16.139 0.826 1.00 93.94 350 PRO A O 1
ATOM 2699 N N . PHE A 1 351 ? 7.205 -15.347 0.534 1.00 94.88 351 PHE A N 1
ATOM 2700 C CA . PHE A 1 351 ? 6.812 -15.651 1.905 1.00 94.88 351 PHE A CA 1
ATOM 2701 C C . PHE A 1 351 ? 6.644 -17.161 2.096 1.00 94.88 351 PHE A C 1
ATOM 2703 O O . PHE A 1 351 ? 5.854 -17.800 1.403 1.00 94.88 351 PHE A O 1
ATOM 2710 N N . ASP A 1 352 ? 7.363 -17.725 3.062 1.00 91.94 352 ASP A N 1
ATOM 2711 C CA . ASP A 1 352 ? 7.432 -19.169 3.318 1.00 91.94 352 ASP A CA 1
ATOM 2712 C C . ASP A 1 352 ? 6.670 -19.607 4.584 1.00 91.94 352 ASP A C 1
ATOM 2714 O O . ASP A 1 352 ? 6.635 -20.790 4.923 1.00 91.94 352 ASP A O 1
ATOM 2718 N N . GLY A 1 353 ? 6.046 -18.661 5.295 1.00 93.00 353 GLY A N 1
ATOM 2719 C CA . GLY A 1 353 ? 5.353 -18.921 6.557 1.00 93.00 353 GLY A CA 1
ATOM 2720 C C . GLY A 1 353 ? 6.274 -19.056 7.772 1.00 93.00 353 GLY A C 1
ATOM 2721 O O . GLY A 1 353 ? 5.778 -19.347 8.863 1.00 93.00 353 GLY A O 1
ATOM 2722 N N . SER A 1 354 ? 7.584 -18.839 7.622 1.00 90.50 354 SER A N 1
ATOM 2723 C CA . SER A 1 354 ? 8.533 -18.881 8.734 1.00 90.50 354 SER A CA 1
ATOM 2724 C C . SER A 1 354 ? 8.187 -17.844 9.806 1.00 90.50 354 SER A C 1
ATOM 2726 O O . SER A 1 354 ? 7.657 -16.763 9.539 1.00 90.50 354 SER A O 1
ATOM 2728 N N . SER A 1 355 ? 8.433 -18.190 11.068 1.00 89.56 355 SER A N 1
ATOM 2729 C CA . SER A 1 355 ? 8.288 -17.251 12.179 1.00 89.56 355 SER A CA 1
ATOM 2730 C C . SER A 1 355 ? 9.491 -16.316 12.237 1.00 89.56 355 SER A C 1
ATOM 2732 O O . SER A 1 355 ? 10.623 -16.786 12.134 1.00 89.56 355 SER A O 1
ATOM 2734 N N . PHE A 1 356 ? 9.260 -15.038 12.524 1.00 92.75 356 PHE A N 1
ATOM 2735 C CA . PHE A 1 356 ? 10.321 -14.073 12.807 1.00 92.75 356 PHE A CA 1
ATOM 2736 C C . PHE A 1 356 ? 10.288 -13.672 14.295 1.00 92.75 356 PHE A C 1
ATOM 2738 O O . PHE A 1 356 ? 9.213 -13.309 14.786 1.00 92.75 356 PHE A O 1
ATOM 2745 N N . PRO A 1 357 ? 11.410 -13.718 15.041 1.00 93.75 357 PRO A N 1
ATOM 2746 C CA . PRO A 1 357 ? 11.445 -13.246 16.422 1.00 93.75 357 PRO A CA 1
ATOM 2747 C C . PRO A 1 357 ? 11.197 -11.735 16.489 1.00 93.75 357 PRO A C 1
ATOM 2749 O O . PRO A 1 357 ? 12.022 -10.933 16.069 1.00 93.75 357 PRO A O 1
ATOM 2752 N N . VAL A 1 358 ? 10.061 -11.324 17.052 1.00 93.62 358 VAL A N 1
ATOM 2753 C CA . VAL A 1 358 ? 9.654 -9.907 17.092 1.00 93.62 358 VAL A CA 1
ATOM 2754 C C . VAL A 1 358 ? 10.672 -8.994 17.795 1.00 93.62 358 VAL A C 1
ATOM 2756 O O . VAL A 1 358 ? 10.801 -7.827 17.439 1.00 93.62 358 VAL A O 1
ATOM 2759 N N . ALA A 1 359 ? 11.438 -9.530 18.750 1.00 93.25 359 ALA A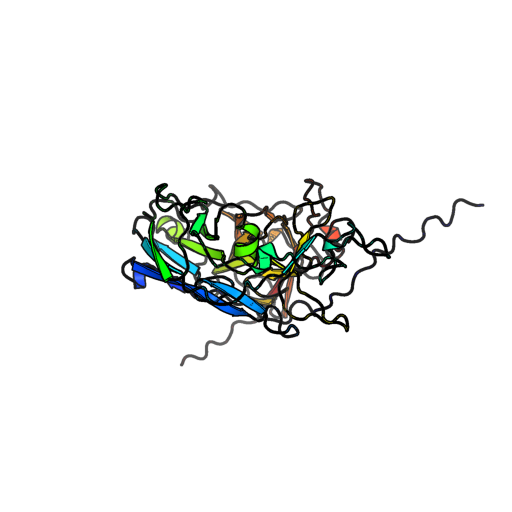 N 1
ATOM 2760 C CA . ALA A 1 359 ? 12.505 -8.806 19.442 1.00 93.25 359 ALA A CA 1
ATOM 2761 C C . ALA A 1 359 ? 13.659 -8.386 18.511 1.00 93.25 359 ALA A C 1
ATOM 2763 O O . ALA A 1 359 ? 14.364 -7.430 18.817 1.00 93.25 359 ALA A O 1
ATOM 2764 N N . ASP A 1 360 ? 13.820 -9.060 17.369 1.00 94.62 360 ASP A N 1
ATOM 2765 C CA . ASP A 1 360 ? 14.866 -8.779 16.384 1.00 94.62 360 ASP A CA 1
ATOM 2766 C C . ASP A 1 360 ? 14.367 -7.869 15.247 1.00 94.62 360 ASP A C 1
ATOM 2768 O O . ASP A 1 360 ? 15.085 -7.643 14.275 1.00 94.62 360 ASP A O 1
ATOM 2772 N N . ALA A 1 361 ? 13.140 -7.335 15.337 1.00 94.62 361 ALA A N 1
ATOM 2773 C CA . ALA A 1 361 ? 12.500 -6.605 14.242 1.00 94.62 361 ALA A CA 1
ATOM 2774 C C . ALA A 1 361 ? 13.289 -5.366 13.782 1.00 94.62 361 ALA A C 1
ATOM 2776 O O . ALA A 1 361 ? 13.295 -5.066 12.590 1.00 94.62 361 ALA A O 1
ATOM 2777 N N . GLU A 1 362 ? 14.010 -4.679 14.677 1.00 93.25 362 GLU A N 1
ATOM 2778 C CA . GLU A 1 362 ? 14.901 -3.568 14.294 1.00 93.25 362 GLU A CA 1
ATOM 2779 C C . GLU A 1 362 ? 16.015 -3.992 13.328 1.00 93.25 362 GLU A C 1
ATOM 2781 O O . GLU A 1 362 ? 16.488 -3.184 12.528 1.00 93.25 362 GLU A O 1
ATOM 2786 N N . ASN A 1 363 ? 16.400 -5.267 13.375 1.00 92.69 363 ASN A N 1
ATOM 2787 C CA . ASN A 1 363 ? 17.450 -5.868 12.563 1.00 92.69 363 ASN A CA 1
ATOM 2788 C C . ASN A 1 363 ? 16.879 -6.743 11.435 1.00 92.69 363 ASN A C 1
ATOM 2790 O O . ASN A 1 363 ? 17.597 -7.571 10.886 1.00 92.69 363 ASN A O 1
ATOM 2794 N N . ALA A 1 364 ? 15.606 -6.566 11.064 1.00 94.06 364 ALA A N 1
ATOM 2795 C CA . ALA A 1 364 ? 14.935 -7.390 10.055 1.00 94.06 364 ALA A CA 1
ATOM 2796 C C . ALA A 1 364 ? 15.445 -7.201 8.614 1.00 94.06 364 ALA A C 1
ATOM 2798 O O . ALA A 1 364 ? 14.959 -7.869 7.706 1.00 94.06 364 ALA A O 1
ATOM 2799 N N . ALA A 1 365 ? 16.389 -6.285 8.379 1.00 95.31 365 ALA A N 1
ATOM 2800 C CA . ALA A 1 365 ? 17.001 -6.119 7.067 1.00 95.31 365 ALA A CA 1
ATOM 2801 C C . ALA A 1 365 ? 17.793 -7.379 6.688 1.00 95.31 365 ALA A C 1
ATOM 2803 O O . ALA A 1 365 ? 18.794 -7.705 7.325 1.00 95.31 365 ALA A O 1
ATOM 2804 N N . ASP A 1 366 ? 17.372 -8.047 5.620 1.00 94.44 366 ASP A N 1
ATOM 2805 C CA . ASP A 1 366 ? 17.992 -9.270 5.126 1.00 94.44 366 ASP A CA 1
ATOM 2806 C C . ASP A 1 366 ? 17.903 -9.334 3.596 1.00 94.44 366 ASP A C 1
ATOM 2808 O O . ASP A 1 366 ? 16.823 -9.333 3.001 1.00 94.44 366 ASP A O 1
ATOM 2812 N N . LEU A 1 367 ? 19.069 -9.369 2.949 1.00 93.50 367 LEU A N 1
ATOM 2813 C CA . LEU A 1 367 ? 19.172 -9.427 1.494 1.00 93.50 367 LEU A CA 1
ATOM 2814 C C . LEU A 1 367 ? 18.817 -10.806 0.946 1.00 93.50 367 LEU A C 1
ATOM 2816 O O . LEU A 1 367 ? 18.293 -10.866 -0.163 1.00 93.50 367 LEU A O 1
ATOM 2820 N N . GLU A 1 368 ? 19.075 -11.880 1.695 1.00 91.94 368 GLU A N 1
ATOM 2821 C CA . GLU A 1 368 ? 18.737 -13.246 1.277 1.00 91.94 368 GLU A CA 1
ATOM 2822 C C . GLU A 1 368 ? 17.216 -13.448 1.276 1.00 91.94 368 GLU A C 1
ATOM 2824 O O . GLU A 1 368 ? 16.678 -14.116 0.398 1.00 91.94 368 GLU A O 1
ATOM 2829 N N . SER A 1 369 ? 16.518 -12.769 2.189 1.00 92.19 369 SER A N 1
ATOM 2830 C CA . SER A 1 369 ? 15.054 -12.754 2.295 1.00 92.19 369 SER A CA 1
ATOM 2831 C C . SER A 1 369 ? 14.364 -11.674 1.445 1.00 92.19 369 SER A C 1
ATOM 2833 O O . SER A 1 369 ? 13.186 -11.374 1.661 1.00 92.19 369 SER A O 1
ATOM 2835 N N . LEU A 1 370 ? 15.079 -11.046 0.505 1.00 94.62 370 LEU A N 1
ATOM 2836 C CA . LEU A 1 370 ? 14.570 -9.969 -0.356 1.00 94.62 370 LEU A CA 1
ATOM 2837 C C . LEU A 1 370 ? 13.947 -8.785 0.416 1.00 94.62 370 LEU A C 1
ATOM 2839 O O . LEU A 1 370 ? 12.953 -8.183 -0.016 1.00 94.62 370 LEU A O 1
ATOM 2843 N N . LEU A 1 371 ? 14.523 -8.441 1.570 1.00 95.31 371 LEU A N 1
ATOM 2844 C CA . LEU A 1 371 ? 14.069 -7.369 2.455 1.00 95.31 371 LEU A CA 1
ATOM 2845 C C . LEU A 1 371 ? 15.236 -6.433 2.828 1.00 95.31 371 LEU A C 1
ATOM 2847 O O . LEU A 1 371 ? 15.659 -6.383 3.981 1.00 95.31 371 LEU A O 1
ATOM 2851 N N . PRO A 1 372 ? 15.769 -5.646 1.874 1.00 96.00 372 PRO A N 1
ATOM 2852 C CA . PRO A 1 372 ? 16.882 -4.735 2.153 1.00 96.00 372 PRO A CA 1
ATOM 2853 C C . PRO A 1 372 ? 16.500 -3.610 3.125 1.00 96.00 372 PRO A C 1
ATOM 2855 O O . PRO A 1 372 ? 17.340 -3.145 3.893 1.00 96.00 372 PRO A O 1
ATOM 2858 N N . TYR A 1 373 ? 15.241 -3.160 3.081 1.00 97.06 373 TYR A N 1
ATOM 2859 C CA . TYR A 1 373 ? 14.746 -2.013 3.840 1.00 97.06 373 TYR A CA 1
ATOM 2860 C C . TYR A 1 373 ? 13.426 -2.374 4.540 1.00 97.06 373 TYR A C 1
ATOM 2862 O O . TYR A 1 373 ? 12.373 -2.397 3.896 1.00 97.06 373 TYR A O 1
ATOM 2870 N N . PRO A 1 374 ? 13.442 -2.658 5.854 1.00 97.31 374 PRO A N 1
ATOM 2871 C CA . PRO A 1 374 ? 12.249 -3.100 6.570 1.00 97.31 374 PRO A CA 1
ATOM 2872 C C . PRO A 1 374 ? 11.268 -1.961 6.882 1.00 97.31 374 PRO A C 1
ATOM 2874 O O . PRO A 1 374 ? 10.171 -2.218 7.358 1.00 97.31 374 PRO A O 1
ATOM 2877 N N . GLN A 1 375 ? 11.619 -0.694 6.652 1.00 98.31 375 GLN A N 1
ATOM 2878 C CA . GLN A 1 375 ? 10.775 0.444 7.023 1.00 98.31 375 GLN A CA 1
ATOM 2879 C C . GLN A 1 375 ? 9.429 0.431 6.274 1.00 98.31 375 GLN A C 1
ATOM 2881 O O . GLN A 1 375 ? 9.366 0.109 5.086 1.00 98.31 375 GLN A O 1
ATOM 2886 N N . VAL A 1 376 ? 8.347 0.817 6.962 1.00 98.81 376 VAL A N 1
ATOM 2887 C CA . VAL A 1 376 ? 7.002 0.951 6.369 1.00 98.81 376 VAL A CA 1
ATOM 2888 C C . VAL A 1 376 ? 6.427 2.345 6.617 1.00 98.81 376 VAL A C 1
ATOM 2890 O O . VAL A 1 376 ? 6.177 3.082 5.669 1.00 98.81 376 VAL A O 1
ATOM 2893 N N . LEU A 1 377 ? 6.233 2.725 7.880 1.00 98.69 377 LEU A N 1
ATOM 2894 C CA . LEU A 1 377 ? 5.568 3.965 8.307 1.00 98.69 377 LEU A CA 1
ATOM 2895 C C . LEU A 1 377 ? 6.069 4.337 9.705 1.00 98.69 377 LEU A C 1
ATOM 2897 O O . LEU A 1 377 ? 6.316 3.450 10.517 1.00 98.69 377 LEU A O 1
ATOM 2901 N N . ARG A 1 378 ? 6.172 5.629 10.020 1.00 98.75 378 ARG A N 1
ATOM 2902 C CA . ARG A 1 378 ? 6.392 6.099 11.395 1.00 98.75 378 ARG A CA 1
ATOM 2903 C C . ARG A 1 378 ? 5.201 6.902 11.894 1.00 98.75 378 ARG A C 1
ATOM 2905 O O . ARG A 1 378 ? 4.719 7.785 11.195 1.00 98.75 378 ARG A O 1
ATOM 2912 N N . PHE A 1 379 ? 4.765 6.646 13.116 1.00 98.75 379 PHE A N 1
ATOM 2913 C CA . PHE A 1 379 ? 3.880 7.528 13.863 1.00 98.75 379 PHE A CA 1
ATOM 2914 C C . PHE A 1 379 ? 4.723 8.456 14.727 1.00 98.75 379 PHE A C 1
ATOM 2916 O O . PHE A 1 379 ? 5.635 8.005 15.419 1.00 98.75 379 PHE A O 1
ATOM 2923 N N . ARG A 1 380 ? 4.412 9.749 14.702 1.00 98.50 380 ARG A N 1
ATOM 2924 C CA . ARG A 1 380 ? 4.995 10.738 15.607 1.00 98.50 380 ARG A CA 1
ATOM 2925 C C . ARG A 1 380 ? 3.884 11.365 16.426 1.00 98.50 380 ARG A C 1
ATOM 2927 O O . ARG A 1 380 ? 3.002 12.020 15.872 1.00 98.50 380 ARG A O 1
ATOM 2934 N N . VAL A 1 381 ? 3.937 11.185 17.738 1.00 98.06 381 VAL A N 1
ATOM 2935 C CA . VAL A 1 381 ? 2.945 11.755 18.644 1.00 98.06 381 VAL A CA 1
ATOM 2936 C C . VAL A 1 381 ? 3.191 13.255 18.747 1.00 98.06 381 VAL A C 1
ATOM 2938 O O . VAL A 1 381 ? 4.263 13.708 19.147 1.00 98.06 381 VAL A O 1
ATOM 2941 N N . VAL A 1 382 ? 2.201 14.051 18.369 1.00 96.75 382 VAL A N 1
ATOM 2942 C CA . VAL A 1 382 ? 2.220 15.509 18.454 1.00 96.75 382 VAL A CA 1
ATOM 2943 C C . VAL A 1 382 ? 1.210 15.967 19.499 1.00 96.75 382 VAL A C 1
ATOM 2945 O O . VAL A 1 382 ? 0.177 15.337 19.709 1.00 96.75 382 VAL A O 1
ATOM 2948 N N . GLY A 1 383 ? 1.501 17.079 20.178 1.00 87.12 383 GLY A N 1
ATOM 2949 C CA . GLY A 1 383 ? 0.530 17.681 21.092 1.00 87.12 383 GLY A CA 1
ATOM 2950 C C . GLY A 1 383 ? -0.739 18.097 20.346 1.00 87.12 383 GLY A C 1
ATOM 2951 O O . GLY A 1 383 ? -0.693 18.330 19.135 1.00 87.12 383 GLY A O 1
ATOM 2952 N N . GLU A 1 384 ? -1.857 18.231 21.065 1.00 72.75 384 GLU A N 1
ATOM 2953 C CA . GLU A 1 384 ? -3.088 18.766 20.482 1.00 72.75 384 GLU A CA 1
ATOM 2954 C C . GLU A 1 384 ? -2.778 20.080 19.757 1.00 72.75 384 GLU A C 1
ATOM 2956 O O . GLU A 1 384 ? -2.320 21.066 20.352 1.00 72.75 384 GLU A O 1
ATOM 2961 N N . ALA A 1 385 ? -3.006 20.103 18.444 1.00 59.38 385 ALA A N 1
ATOM 2962 C CA . ALA A 1 385 ? -2.956 21.348 17.711 1.00 59.38 385 ALA A CA 1
ATOM 2963 C C . ALA A 1 385 ? -4.016 22.261 18.335 1.00 59.38 385 ALA A C 1
ATOM 2965 O O . ALA A 1 385 ? -5.207 21.956 18.282 1.00 59.38 385 ALA A O 1
ATOM 2966 N N . LYS A 1 386 ? -3.599 23.391 18.925 1.00 43.50 386 LYS A N 1
ATOM 2967 C CA . LYS A 1 386 ? -4.535 24.465 19.269 1.00 43.50 386 LYS A CA 1
ATOM 2968 C C . LYS A 1 386 ? -5.260 24.822 17.982 1.00 43.50 386 LYS A C 1
ATOM 2970 O O . LYS A 1 386 ? -4.678 25.485 17.124 1.00 43.50 386 LYS A O 1
ATOM 2975 N N . VAL A 1 387 ? -6.501 24.366 17.842 1.00 38.34 387 VAL A N 1
ATOM 2976 C CA . VAL A 1 387 ? -7.375 24.756 16.743 1.00 38.34 387 VAL A CA 1
ATOM 2977 C C . VAL A 1 387 ? -7.439 26.277 16.795 1.00 38.34 387 VAL A C 1
ATOM 2979 O O . VAL A 1 387 ? -8.079 26.856 17.676 1.00 38.34 387 VAL A O 1
ATOM 2982 N N . ARG A 1 388 ? -6.720 26.950 15.891 1.00 33.72 388 ARG A N 1
ATOM 2983 C CA . ARG A 1 388 ? -7.001 28.349 15.598 1.00 33.72 388 ARG A CA 1
ATOM 2984 C C . ARG A 1 388 ? -8.395 28.327 14.994 1.00 33.72 388 ARG A C 1
ATOM 2986 O O . ARG A 1 388 ? -8.559 27.948 13.840 1.00 33.72 388 ARG A O 1
ATOM 2993 N N . ARG A 1 389 ? -9.398 28.636 15.821 1.00 31.25 389 ARG A N 1
ATOM 2994 C CA . ARG A 1 389 ? -10.730 28.965 15.320 1.00 31.25 389 ARG A CA 1
ATOM 2995 C C . ARG A 1 389 ? -10.556 30.084 14.279 1.00 31.25 389 ARG A C 1
ATOM 2997 O O . ARG A 1 389 ? -9.722 30.960 14.532 1.00 31.25 389 ARG A O 1
ATOM 3004 N N . PRO A 1 390 ? -11.244 29.994 13.130 1.00 42.72 390 PRO A N 1
ATOM 3005 C CA . PRO A 1 390 ? -11.145 30.990 12.068 1.00 42.72 390 PRO A CA 1
ATOM 3006 C C . PRO A 1 390 ? -11.460 32.404 12.560 1.00 42.72 390 PRO A C 1
ATOM 3008 O O . PRO A 1 390 ? -12.256 32.536 13.523 1.00 42.72 390 PRO A O 1
#

Sequence (390 aa):
MDTFVCEVVAMMRMVTPPLAPFVDRLPLPSRLIATEHDGQLTVRIRAGEHRFHRDLPASSIWGFEGTVPGPLIEAERGQPVTVEWRNELEGPFPVSDTVAPQPTDADGVPVQCLPGLSGGEPERHTAGLTGHTVVHLHGGLTPASYDGWAENIFAPGQPAVFHYPMDQRAALLWYHDHVMGITKFDVYAGLAGLWIVREDRERDLGLPEGPPFEVPLLIQDRNFDLDEQGRLTGRLVHKTDPEVMEAFAPFTVVNGKVWPVLDVQPATYRLRVLNGSNARTYRLVLLGDGAPELERITQIGTDHGLLRTPVPVPADGVLLASAERADLLVDFSDLAPGSELTVLNTAAAPFDGSSFPVADAENAADLESLLPYPQVLRFRVVGEAKVRRP

Nearest PDB structures (foldseek):
  7y8b-assembly1_A  TM=8.193E-01  e=7.615E-34  Bacillus subtilis subsp. subtilis str. 168
  4e9s-assembly1_A  TM=8.628E-01  e=3.332E-24  Escherichia coli K-12
  3uae-assembly1_A  TM=8.696E-01  e=2.547E-24  Escherichia coli K-12
  3nsd-assembly1_A  TM=8.646E-01  e=1.211E-23  Escherichia coli
  3od3-assembly1_A  TM=8.342E-01  e=2.836E-24  Escherichia coli

Solvent-accessible surface area (backbone atoms only — not comparable to full-atom values): 20330 Å² total; per-residue (Å²): 139,83,93,75,81,88,78,70,71,86,68,73,76,75,61,74,70,97,61,80,72,51,74,41,73,53,56,73,61,54,77,45,52,30,77,84,42,80,21,54,44,77,43,41,34,19,55,28,73,44,60,40,36,92,93,38,45,62,15,58,28,38,8,34,73,27,32,54,41,10,51,30,35,36,40,47,47,67,47,49,37,35,38,37,42,33,29,58,38,64,78,75,47,47,44,42,36,31,53,18,82,45,55,42,49,99,87,65,50,40,39,46,45,46,66,38,54,62,85,25,61,71,43,68,71,56,51,63,46,72,52,64,38,19,57,20,48,50,82,58,77,49,54,73,94,42,40,25,51,38,80,67,56,40,44,48,77,37,71,46,79,33,64,36,52,36,78,52,71,36,23,60,33,32,35,29,43,31,29,68,97,44,27,74,54,45,38,69,31,21,26,35,28,41,30,37,40,39,42,69,77,60,58,75,69,68,62,60,71,53,80,89,36,27,42,78,36,49,34,30,55,44,32,32,27,51,46,99,84,71,44,69,49,29,39,36,36,51,48,30,33,79,86,44,89,59,46,46,40,37,41,32,23,33,36,47,23,48,18,14,24,40,82,37,54,55,38,65,31,28,37,42,37,32,29,68,19,87,54,52,40,39,20,42,36,42,28,40,95,82,39,73,48,53,88,38,33,35,36,39,25,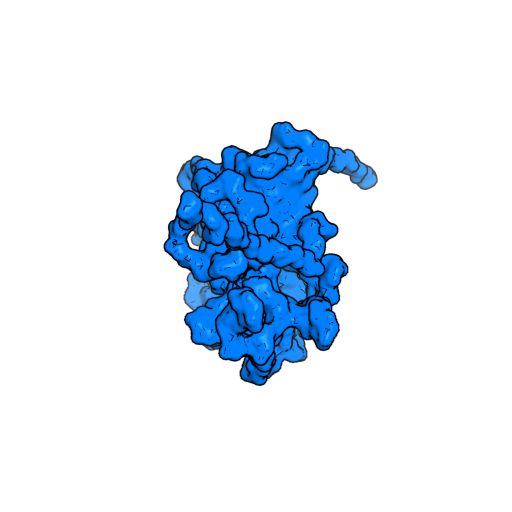37,51,83,11,70,47,98,58,74,38,75,53,55,90,60,28,48,74,34,46,50,73,38,32,42,31,32,38,38,61,35,55,89,52,54,64,74,43,55,36,39,34,28,34,56,44,40,47,84,69,80,82,75,88,54,68,49,84,49,47,94,65,37,50,32,57,89,32,43,24,45,48,27,58,36,38,29,41,35,29,36,66,82,74,79,76,77,73,130

Foldseek 3Di:
DDPDPVPPDPPQVQDDDPADFAPAAFDAAAEDECVVVQLEEEWEFEWAWADQEPQAHIFIFTETNNFFAHHAYEAEAQRKHKYWYAYQYDDWQQEFEWAAAAQAAPVRFGCLQDFARNNTDGDPVNRPDQRWWFKAWALAPADPLQRGDQPNTDGHRDIDMHMGSNNAAWFKIKMFTRHPPCRLRNVLRHRIYIYTYDYVVVVVVVADDDPPQEGEKEKEAWHFHADPVRDGHNRTYQYHYPVGPFRQHAFIGISSYTNHEYADAQFKGKYKYAHQYRWDKFFKFKDWPLHTPQQQKWWQDKSRGGDPDIDRADPQGHIHTHGIITIIIGGNNPPDQFTKMFIWGLAFPVGDPDGDDSSCRVVSQHSVSSHSDGGHYMYGHHYPDPPPDD

pLDDT: mean 93.52, std 13.5, range [27.75, 98.94]